Protein AF-A0A7W1Z7R6-F1 (afdb_monomer_lite)

Structure (mmCIF, N/CA/C/O backbone):
data_AF-A0A7W1Z7R6-F1
#
_entry.id   AF-A0A7W1Z7R6-F1
#
loop_
_atom_site.group_PDB
_atom_site.id
_atom_site.type_symbol
_atom_site.label_atom_id
_atom_site.label_alt_id
_atom_site.label_comp_id
_atom_site.label_asym_id
_atom_site.label_entity_id
_atom_site.label_seq_id
_atom_site.pdbx_PDB_ins_code
_atom_site.Cartn_x
_atom_site.Cartn_y
_atom_site.Cartn_z
_atom_site.occupancy
_atom_site.B_iso_or_equiv
_atom_site.auth_seq_id
_atom_site.auth_comp_id
_atom_site.auth_asym_id
_atom_site.auth_atom_id
_atom_site.pdbx_PDB_model_num
ATOM 1 N N . ILE A 1 1 ? -55.397 -0.461 46.401 1.00 91.50 1 ILE A N 1
ATOM 2 C CA . ILE A 1 1 ? -55.254 0.703 47.316 1.00 91.50 1 ILE A CA 1
ATOM 3 C C . ILE A 1 1 ? -55.531 1.972 46.518 1.00 91.50 1 ILE A C 1
ATOM 5 O O . ILE A 1 1 ? -54.924 2.143 45.465 1.00 91.50 1 ILE A O 1
ATOM 9 N N . GLY A 1 2 ? -56.486 2.807 46.950 1.00 91.62 2 GLY A N 1
ATOM 10 C CA . GLY A 1 2 ? -56.855 4.034 46.226 1.00 91.62 2 GLY A CA 1
ATOM 11 C C . GLY A 1 2 ? -55.681 5.008 46.075 1.00 91.62 2 GLY A C 1
ATOM 12 O O . GLY A 1 2 ? -54.758 4.991 46.887 1.00 91.62 2 GLY A O 1
ATOM 13 N N . SER A 1 3 ? -55.706 5.848 45.039 1.00 92.75 3 SER A N 1
ATOM 14 C CA . SER A 1 3 ? -54.663 6.854 44.796 1.00 92.75 3 SER A CA 1
ATOM 15 C C . SER A 1 3 ? -54.458 7.752 46.020 1.00 92.75 3 SER A C 1
ATOM 17 O O . SER A 1 3 ? -55.433 8.178 46.644 1.00 92.75 3 SER A O 1
ATOM 19 N N . SER A 1 4 ? -53.200 8.041 46.357 1.00 91.69 4 SER A N 1
ATOM 20 C CA . SER A 1 4 ? -52.815 8.868 47.516 1.00 91.69 4 SER A CA 1
ATOM 21 C C . SER A 1 4 ? -53.269 8.327 48.881 1.00 91.69 4 SER A C 1
ATOM 23 O O . SER A 1 4 ? -53.293 9.068 49.862 1.00 91.69 4 SER A O 1
ATOM 25 N N . ARG A 1 5 ? -53.654 7.048 48.968 1.00 96.88 5 ARG A N 1
ATOM 26 C CA . ARG A 1 5 ? -53.955 6.368 50.235 1.00 96.88 5 ARG A CA 1
ATOM 27 C C . ARG A 1 5 ? -52.838 5.397 50.581 1.00 96.88 5 ARG A C 1
ATOM 29 O O . ARG A 1 5 ? -52.305 4.738 49.691 1.00 96.88 5 ARG A O 1
ATOM 36 N N . THR A 1 6 ? -52.558 5.268 51.873 1.00 97.00 6 THR A N 1
ATOM 37 C CA . THR A 1 6 ? -51.635 4.270 52.417 1.00 97.00 6 THR A CA 1
ATOM 38 C C . THR A 1 6 ? -52.428 3.208 53.166 1.00 97.00 6 THR A C 1
ATOM 40 O O . THR A 1 6 ? -53.234 3.537 54.034 1.00 97.00 6 THR A O 1
ATOM 43 N N . LEU A 1 7 ? -52.214 1.941 52.819 1.00 96.00 7 LEU A N 1
ATOM 44 C CA . LEU A 1 7 ? -52.548 0.806 53.670 1.00 96.00 7 LEU A CA 1
ATOM 45 C C . LEU A 1 7 ? -51.297 0.475 54.485 1.00 96.00 7 LEU A C 1
ATOM 47 O O . LEU A 1 7 ? -50.393 -0.178 53.968 1.00 96.00 7 LEU A O 1
ATOM 51 N N . ASP A 1 8 ? -51.240 0.964 55.722 1.00 96.19 8 ASP A N 1
ATOM 52 C CA . ASP A 1 8 ? -50.177 0.629 56.671 1.00 96.19 8 ASP A CA 1
ATOM 53 C C . ASP A 1 8 ? -50.581 -0.609 57.470 1.00 96.19 8 ASP A C 1
ATOM 55 O O . ASP A 1 8 ? -51.603 -0.623 58.158 1.00 96.19 8 ASP A O 1
ATOM 59 N N . MET A 1 9 ? -49.792 -1.669 57.336 1.00 96.50 9 MET A N 1
ATOM 60 C CA . MET A 1 9 ? -50.011 -2.930 58.039 1.00 96.50 9 MET A CA 1
ATOM 61 C C . MET A 1 9 ? -49.280 -2.990 59.378 1.00 96.50 9 MET A C 1
ATOM 63 O O . MET A 1 9 ? -49.368 -4.007 60.069 1.00 96.50 9 MET A O 1
ATOM 67 N N . ALA A 1 10 ? -48.537 -1.939 59.742 1.00 95.25 10 ALA A N 1
ATOM 68 C CA . ALA A 1 10 ? -47.647 -1.927 60.892 1.00 95.25 10 ALA A CA 1
ATOM 69 C C . ALA A 1 10 ? -46.787 -3.207 60.918 1.00 95.25 10 ALA A C 1
ATOM 71 O O . ALA A 1 10 ? -46.186 -3.584 59.911 1.00 95.25 10 ALA A O 1
ATOM 72 N N . THR A 1 11 ? -46.728 -3.905 62.051 1.00 95.88 11 THR A N 1
ATOM 73 C CA . THR A 1 11 ? -45.939 -5.133 62.222 1.00 95.88 11 THR A CA 1
ATOM 74 C C . THR A 1 11 ? -46.657 -6.404 61.758 1.00 95.88 11 THR A C 1
ATOM 76 O O . THR A 1 11 ? -46.094 -7.490 61.897 1.00 95.88 11 THR A O 1
ATOM 79 N N . TYR A 1 12 ? -47.863 -6.320 61.187 1.00 96.31 12 TYR A N 1
ATOM 80 C CA . TYR A 1 12 ? -48.613 -7.487 60.717 1.00 96.31 12 TYR A CA 1
ATOM 81 C C . TYR A 1 12 ? -48.199 -7.896 59.297 1.00 96.31 12 TYR A C 1
ATOM 83 O O . TYR A 1 12 ? -47.962 -7.057 58.428 1.00 96.31 12 TYR A O 1
ATOM 91 N N . ALA A 1 13 ? -48.107 -9.205 59.055 1.00 95.06 13 ALA A N 1
ATOM 92 C CA . ALA A 1 13 ? -47.846 -9.740 57.722 1.00 95.06 13 ALA A CA 1
ATOM 93 C C . ALA A 1 13 ? -49.140 -9.793 56.899 1.00 95.06 13 ALA A C 1
ATOM 95 O O . ALA A 1 13 ? -50.186 -10.217 57.401 1.00 95.06 13 ALA A O 1
ATOM 96 N N . LEU A 1 14 ? -49.058 -9.443 55.614 1.00 94.81 14 LEU A N 1
ATOM 97 C CA . LEU A 1 14 ? -50.130 -9.731 54.663 1.00 94.81 14 LEU A CA 1
ATOM 98 C C . LEU A 1 14 ? -50.036 -11.194 54.242 1.00 94.81 14 LEU A C 1
ATOM 100 O O . LEU A 1 14 ? -49.044 -11.610 53.648 1.00 94.81 14 LEU A O 1
ATOM 104 N N . SER A 1 15 ? -51.074 -11.972 54.526 1.00 88.31 15 SER A N 1
ATOM 105 C CA . SER A 1 15 ? -51.137 -13.398 54.196 1.00 88.31 15 SER A CA 1
ATOM 106 C C . SER A 1 15 ? -52.400 -13.736 53.397 1.00 88.31 15 SER A C 1
ATOM 108 O O . SER A 1 15 ? -53.290 -12.902 53.227 1.00 88.31 15 SER A O 1
ATOM 110 N N . GLY A 1 16 ? -52.462 -14.961 52.870 1.00 86.88 16 GLY A N 1
ATOM 111 C CA . GLY A 1 16 ? -53.600 -15.471 52.102 1.00 86.88 16 GLY A CA 1
ATOM 112 C C . GLY A 1 16 ? -53.427 -15.417 50.581 1.00 86.88 16 GLY A C 1
ATOM 113 O O . GLY A 1 16 ? -52.406 -14.989 50.039 1.00 86.88 16 GLY A O 1
ATOM 114 N N . THR A 1 17 ? -54.455 -15.892 49.878 1.00 86.50 17 THR A N 1
ATOM 115 C CA . THR A 1 17 ? -54.473 -15.990 48.415 1.00 86.50 17 THR A CA 1
ATOM 116 C C . THR A 1 17 ? -54.978 -14.693 47.782 1.00 86.50 17 THR A C 1
ATOM 118 O O . THR A 1 17 ? -56.178 -14.476 47.645 1.00 86.50 17 THR A O 1
ATOM 121 N N . LEU A 1 18 ? -54.056 -13.826 47.355 1.00 89.12 18 LEU A N 1
ATOM 122 C CA . LEU A 1 18 ? -54.393 -12.633 46.570 1.00 89.12 18 LEU A CA 1
ATOM 123 C C . LEU A 1 18 ? -54.652 -13.023 45.105 1.00 89.12 18 LEU A C 1
ATOM 125 O O . LEU A 1 18 ? -53.708 -13.391 44.394 1.00 89.12 18 LEU A O 1
ATOM 129 N N . SER A 1 19 ? -55.918 -12.949 44.676 1.00 87.12 19 SER A N 1
ATOM 130 C CA . SER A 1 19 ? -56.362 -13.213 43.295 1.00 87.12 19 SER A CA 1
ATOM 131 C C . SER A 1 19 ? -56.152 -12.022 42.352 1.00 87.12 19 SER A C 1
ATOM 133 O O . SER A 1 19 ? -55.859 -12.218 41.177 1.00 87.12 19 SER A O 1
ATOM 135 N N . SER A 1 20 ? -56.249 -10.790 42.861 1.00 89.38 20 SER A N 1
ATOM 136 C CA . SER A 1 20 ? -55.985 -9.560 42.107 1.00 89.38 20 SER A CA 1
ATOM 137 C C . SER A 1 20 ? -55.415 -8.469 43.010 1.00 89.38 20 SER A C 1
ATOM 139 O O . SER A 1 20 ? -55.882 -8.300 44.136 1.00 89.38 20 SER A O 1
ATOM 141 N N . ILE A 1 21 ? -54.451 -7.698 42.504 1.00 91.75 21 ILE A N 1
ATOM 142 C CA . ILE A 1 21 ? -53.872 -6.527 43.178 1.00 91.75 21 ILE A CA 1
ATOM 143 C C . ILE A 1 21 ? -54.101 -5.322 42.263 1.00 91.75 21 ILE A C 1
ATOM 145 O O . ILE A 1 21 ? -53.734 -5.362 41.091 1.00 91.75 21 ILE A O 1
ATOM 149 N N . SER A 1 22 ? -54.739 -4.266 42.772 1.00 92.19 22 SER A N 1
ATOM 150 C CA . SER A 1 22 ? -55.108 -3.086 41.980 1.00 92.19 22 SER A CA 1
ATOM 151 C C . SER A 1 22 ? -54.970 -1.767 42.751 1.00 92.19 22 SER A C 1
ATOM 153 O O . SER A 1 22 ? -54.979 -1.724 43.989 1.00 92.19 22 SER A O 1
ATOM 155 N N . GLY A 1 23 ? -54.877 -0.667 42.000 1.00 91.81 23 GLY A N 1
ATOM 156 C CA . GLY A 1 23 ? -54.783 0.703 42.510 1.00 91.81 23 GLY A CA 1
ATOM 157 C C . GLY A 1 23 ? -53.352 1.243 42.611 1.00 91.81 23 GLY A C 1
ATOM 158 O O . GLY A 1 23 ? -52.388 0.501 42.469 1.00 91.81 23 GLY A O 1
ATOM 159 N N . THR A 1 24 ? -53.231 2.551 42.846 1.00 92.44 24 THR A N 1
ATOM 160 C CA . THR A 1 24 ? -51.974 3.322 42.749 1.00 92.44 24 THR A CA 1
ATOM 161 C C . THR A 1 24 ? -51.508 3.931 44.076 1.00 92.44 24 THR A C 1
ATOM 163 O O . THR A 1 24 ? -50.591 4.747 44.084 1.00 92.44 24 THR A O 1
ATOM 166 N N . GLY A 1 25 ? -52.146 3.578 45.198 1.00 95.19 25 GLY A N 1
ATOM 167 C CA . GLY A 1 25 ? -51.722 4.016 46.535 1.00 95.19 25 GLY A CA 1
ATOM 168 C C . GLY A 1 25 ? -50.429 3.352 47.030 1.00 95.19 25 GLY A C 1
ATOM 169 O O . GLY A 1 25 ? -49.651 2.819 46.240 1.00 95.19 25 GLY A O 1
ATOM 170 N N . THR A 1 26 ? -50.224 3.340 48.346 1.00 96.88 26 THR A N 1
ATOM 171 C CA . THR A 1 26 ? -49.046 2.752 49.006 1.00 96.88 26 THR A CA 1
ATOM 172 C C . THR A 1 26 ? -49.450 1.594 49.910 1.00 96.88 26 THR A C 1
ATOM 174 O O . THR A 1 26 ? -50.335 1.746 50.746 1.00 96.88 26 THR A O 1
ATOM 177 N N . LEU A 1 27 ? -48.799 0.443 49.766 1.00 96.75 27 LEU A N 1
ATOM 178 C CA . LEU A 1 27 ? -48.793 -0.633 50.753 1.00 96.75 27 LEU A CA 1
ATOM 179 C C . LEU A 1 27 ? -47.551 -0.462 51.626 1.00 96.75 27 LEU A C 1
ATOM 181 O O . LEU A 1 27 ? -46.443 -0.540 51.105 1.00 96.75 27 LEU A O 1
ATOM 185 N N . GLN A 1 28 ? -47.726 -0.247 52.923 1.00 97.06 28 GLN A N 1
ATOM 186 C CA . GLN A 1 28 ? -46.630 -0.025 53.862 1.00 97.06 28 GLN A CA 1
ATOM 187 C C . GLN A 1 28 ? -46.561 -1.173 54.879 1.00 97.06 28 GLN A C 1
ATOM 189 O O . GLN A 1 28 ? -47.592 -1.641 55.369 1.00 97.06 28 GLN A O 1
ATOM 194 N N . THR A 1 29 ? -45.353 -1.665 55.163 1.00 96.88 29 THR A N 1
ATOM 195 C CA . THR A 1 29 ? -45.119 -2.772 56.100 1.00 96.88 29 THR A CA 1
ATOM 196 C C . THR A 1 29 ? -43.898 -2.543 56.983 1.00 96.88 29 THR A C 1
ATOM 198 O O . THR A 1 29 ? -42.804 -2.232 56.507 1.00 96.88 29 THR A O 1
ATOM 201 N N . GLN A 1 30 ? -44.075 -2.810 58.277 1.00 96.62 30 GLN A N 1
ATOM 202 C CA . GLN A 1 30 ? -43.033 -2.850 59.307 1.00 96.62 30 GLN A CA 1
ATOM 203 C C . GLN A 1 30 ? -42.803 -4.284 59.831 1.00 96.62 30 GLN A C 1
ATOM 205 O O . GLN A 1 30 ? -42.037 -4.496 60.767 1.00 96.62 30 GLN A O 1
ATOM 210 N N . ASN A 1 31 ? -43.454 -5.296 59.242 1.00 96.94 31 ASN A N 1
ATOM 211 C CA . ASN A 1 31 ? -43.302 -6.693 59.646 1.00 96.94 31 ASN A CA 1
ATOM 212 C C . ASN A 1 31 ? -41.895 -7.222 59.311 1.00 96.94 31 ASN A C 1
ATOM 214 O O . ASN A 1 31 ? -41.432 -7.075 58.182 1.00 96.94 31 ASN A O 1
ATOM 218 N N . THR A 1 32 ? -41.233 -7.856 60.280 1.00 95.81 32 THR A N 1
ATOM 219 C CA . THR A 1 32 ? -39.839 -8.336 60.192 1.00 95.81 32 THR A CA 1
ATOM 220 C C . THR A 1 32 ? -39.714 -9.830 59.874 1.00 95.81 32 THR A C 1
ATOM 222 O O . THR A 1 32 ? -38.612 -10.376 59.899 1.00 95.81 32 THR A O 1
ATOM 225 N N . SER A 1 33 ? -40.822 -10.519 59.575 1.00 94.81 33 SER A N 1
ATOM 226 C CA . SER A 1 33 ? -40.773 -11.928 59.172 1.00 94.81 33 SER A CA 1
ATOM 227 C C . SER A 1 33 ? -40.082 -12.096 57.811 1.00 94.81 33 SER A C 1
ATOM 229 O O . SER A 1 33 ? -39.907 -11.139 57.056 1.00 94.81 33 SER A O 1
ATOM 231 N N . GLY A 1 34 ? -39.729 -13.333 57.451 1.00 92.62 34 GLY A N 1
ATOM 232 C CA . GLY A 1 34 ? -39.186 -13.637 56.120 1.00 92.62 34 GLY A CA 1
ATOM 233 C C . GLY A 1 34 ? -40.179 -13.407 54.969 1.00 92.62 34 GLY A C 1
ATOM 234 O O . GLY A 1 34 ? -39.763 -13.347 53.815 1.00 92.62 34 GLY A O 1
ATOM 235 N N . THR A 1 35 ? -41.479 -13.256 55.261 1.00 94.81 35 THR A N 1
ATOM 236 C CA . THR A 1 35 ? -42.536 -13.014 54.259 1.00 94.81 35 THR A CA 1
ATOM 237 C C . THR A 1 35 ? -43.528 -11.929 54.721 1.00 94.81 35 THR A C 1
ATOM 239 O O . THR A 1 35 ? -44.681 -12.228 55.021 1.00 94.81 35 THR A O 1
ATOM 242 N N . PRO A 1 36 ? -43.117 -10.643 54.779 1.00 95.69 36 PRO A N 1
ATOM 243 C CA . PRO A 1 36 ? -43.990 -9.545 55.228 1.00 95.69 36 PRO A CA 1
ATOM 244 C C . PRO A 1 36 ? -45.225 -9.335 54.339 1.00 95.69 36 PRO A C 1
ATOM 246 O O . PRO A 1 36 ? -46.264 -8.858 54.798 1.00 95.69 36 PRO A O 1
ATOM 249 N N . ILE A 1 37 ? -45.089 -9.682 53.057 1.00 96.12 37 ILE A N 1
ATOM 250 C CA . ILE A 1 37 ? -46.139 -9.698 52.035 1.00 96.12 37 ILE A CA 1
ATOM 251 C C . ILE A 1 37 ? -46.014 -10.983 51.199 1.00 96.12 37 ILE A C 1
ATOM 253 O O . ILE A 1 37 ? -44.929 -11.577 51.175 1.00 96.12 37 ILE A O 1
ATOM 257 N N . PRO A 1 38 ? -47.069 -11.407 50.474 1.00 95.38 38 PRO A N 1
ATOM 258 C CA . PRO A 1 38 ? -47.007 -12.594 49.631 1.00 95.38 38 PRO A CA 1
ATOM 259 C C . PRO A 1 38 ? -45.921 -12.488 48.554 1.00 95.38 38 PRO A C 1
ATOM 261 O O . PRO A 1 38 ? -45.827 -11.490 47.836 1.00 95.38 38 PRO A O 1
ATOM 264 N N . VAL A 1 39 ? -45.120 -13.545 48.445 1.00 94.75 39 VAL A N 1
ATOM 265 C CA . VAL A 1 39 ? -44.052 -13.688 47.448 1.00 94.75 39 VAL A CA 1
ATOM 266 C C . VAL A 1 39 ? -44.621 -13.931 46.045 1.00 94.75 39 VAL A C 1
ATOM 268 O O . VAL A 1 39 ? -45.784 -14.321 45.906 1.00 94.75 39 VAL A O 1
ATOM 271 N N . ALA A 1 40 ? -43.807 -13.743 45.003 1.00 94.00 40 ALA A N 1
ATOM 272 C CA . ALA A 1 40 ? -44.168 -14.054 43.612 1.00 94.00 40 ALA A CA 1
ATOM 273 C C . ALA A 1 40 ? -45.413 -13.300 43.090 1.00 94.00 40 ALA A C 1
ATOM 275 O O . ALA A 1 40 ? -46.162 -13.807 42.252 1.00 94.00 40 ALA A O 1
ATOM 276 N N . LYS A 1 41 ? -45.678 -12.096 43.609 1.00 94.94 41 LYS A N 1
ATOM 277 C CA . LYS A 1 41 ? -46.820 -11.262 43.201 1.00 94.94 41 LYS A CA 1
ATOM 278 C C . LYS A 1 41 ? -46.390 -10.053 42.382 1.00 94.94 41 LYS A C 1
ATOM 280 O O . LYS A 1 41 ? -45.256 -9.592 42.479 1.00 94.94 41 LYS A O 1
ATOM 285 N N . THR A 1 42 ? -47.336 -9.524 41.608 1.00 95.12 42 THR A N 1
ATOM 286 C CA . THR A 1 42 ? -47.212 -8.244 40.907 1.00 95.12 42 THR A CA 1
ATOM 287 C C . THR A 1 42 ? -47.897 -7.146 41.713 1.00 95.12 42 THR A C 1
ATOM 289 O O . THR A 1 42 ? -49.124 -7.064 41.776 1.00 95.12 42 THR A O 1
ATOM 292 N N . TRP A 1 43 ? -47.093 -6.289 42.325 1.00 95.50 43 TRP A N 1
ATOM 293 C CA . TRP A 1 43 ? -47.512 -5.129 43.092 1.00 95.50 43 TRP A CA 1
ATOM 294 C C . TRP A 1 43 ? -47.596 -3.905 42.181 1.00 95.50 43 TRP A C 1
ATOM 296 O O . TRP A 1 43 ? -46.584 -3.315 41.807 1.00 95.50 43 TRP A O 1
ATOM 306 N N . VAL A 1 44 ? -48.824 -3.533 41.815 1.00 93.44 44 VAL A N 1
ATOM 307 C CA . VAL A 1 44 ? -49.108 -2.384 40.930 1.00 93.44 44 VAL A CA 1
ATOM 308 C C . VAL A 1 44 ? -49.159 -1.031 41.656 1.00 93.44 44 VAL A C 1
ATOM 310 O O . VAL A 1 44 ? -49.260 0.015 41.021 1.00 93.44 44 VAL A O 1
ATOM 313 N N . SER A 1 45 ? -49.085 -1.060 42.985 1.00 91.94 45 SER A N 1
ATOM 314 C CA . SER A 1 45 ? -49.017 0.089 43.888 1.00 91.94 45 SER A CA 1
ATOM 315 C C . SER A 1 45 ? -47.574 0.339 44.347 1.00 91.94 45 SER A C 1
ATOM 317 O O . SER A 1 45 ? -46.685 -0.471 44.080 1.00 91.94 45 SER A O 1
ATOM 319 N N . ILE A 1 46 ? -47.327 1.427 45.082 1.00 96.31 46 ILE A N 1
ATOM 320 C CA . ILE A 1 46 ? -46.063 1.578 45.818 1.00 96.31 46 ILE A CA 1
ATOM 321 C C . ILE A 1 46 ? -46.029 0.507 46.915 1.00 96.31 46 ILE A C 1
ATOM 323 O O . ILE A 1 46 ? -47.031 0.315 47.606 1.00 96.31 46 ILE A O 1
ATOM 327 N N . VAL A 1 47 ? -44.904 -0.187 47.077 1.00 97.44 47 VAL A N 1
ATOM 328 C CA . VAL A 1 47 ? -44.640 -1.035 48.247 1.00 97.44 47 VAL A CA 1
ATOM 329 C C . VAL A 1 47 ? -43.520 -0.406 49.057 1.00 97.44 47 VAL A C 1
ATOM 331 O O . VAL A 1 47 ? -42.426 -0.188 48.541 1.00 97.44 47 VAL A O 1
ATOM 334 N N . GLU A 1 48 ? -43.796 -0.123 50.323 1.00 97.19 48 GLU A N 1
ATOM 335 C CA . GLU A 1 48 ? -42.866 0.498 51.254 1.00 97.19 48 GLU A CA 1
ATOM 336 C C . GLU A 1 48 ? -42.544 -0.441 52.424 1.00 97.19 48 GLU A C 1
ATOM 338 O O . GLU A 1 48 ? -43.399 -0.764 53.247 1.00 97.19 48 GLU A O 1
ATOM 343 N N . TYR A 1 49 ? -41.280 -0.849 52.508 1.00 96.75 49 TYR A N 1
ATOM 344 C CA . TYR A 1 49 ? -40.687 -1.521 53.660 1.00 96.75 49 TYR A CA 1
ATOM 345 C C . TYR A 1 49 ? -40.029 -0.460 54.545 1.00 96.75 49 TYR A C 1
ATOM 347 O O . TYR A 1 49 ? -38.934 0.009 54.217 1.00 96.75 49 TYR A O 1
ATOM 355 N N . ASN A 1 50 ? -40.684 -0.062 55.640 1.00 95.06 50 ASN A N 1
ATOM 356 C CA . ASN A 1 50 ? -40.293 1.090 56.468 1.00 95.06 50 ASN A CA 1
ATOM 357 C C . ASN A 1 50 ? -39.937 0.738 57.925 1.00 95.06 50 ASN A C 1
ATOM 359 O O . ASN A 1 50 ? -39.817 1.639 58.755 1.00 95.06 50 ASN A O 1
ATOM 363 N N . SER A 1 51 ? -39.748 -0.536 58.274 1.00 94.38 51 SER A N 1
ATOM 364 C CA . SER A 1 51 ? -39.325 -0.901 59.636 1.00 94.38 51 SER A CA 1
ATOM 365 C C . SER A 1 51 ? -37.944 -0.326 59.976 1.00 94.38 51 SER A C 1
ATOM 367 O O . SER A 1 51 ? -37.033 -0.347 59.139 1.00 94.38 51 SER A O 1
ATOM 369 N N . ALA A 1 52 ? -37.767 0.121 61.223 1.00 93.12 52 ALA A N 1
ATOM 370 C CA . ALA A 1 52 ? -36.456 0.438 61.797 1.00 93.12 52 ALA A CA 1
ATOM 371 C C . ALA A 1 52 ? -35.619 -0.824 62.089 1.00 93.12 52 ALA A C 1
ATOM 373 O O . ALA A 1 52 ? -34.393 -0.775 62.065 1.00 93.12 52 ALA A O 1
ATOM 374 N N . SER A 1 53 ? -36.271 -1.963 62.334 1.00 94.31 53 SER A N 1
ATOM 375 C CA . SER A 1 53 ? -35.631 -3.279 62.432 1.00 94.31 53 SER A CA 1
ATOM 376 C C . SER A 1 53 ? -35.430 -3.912 61.052 1.00 94.31 53 SER A C 1
ATOM 378 O O . SER A 1 53 ? -36.090 -3.524 60.083 1.00 94.31 53 SER A O 1
ATOM 380 N N . ALA A 1 54 ? -34.565 -4.927 60.981 1.00 94.44 54 ALA A N 1
ATOM 381 C CA . ALA A 1 54 ? -34.272 -5.648 59.748 1.00 94.44 54 ALA A CA 1
ATOM 382 C C . ALA A 1 54 ? -35.538 -6.233 59.085 1.00 94.44 54 ALA A C 1
ATOM 384 O O . ALA A 1 54 ? -36.360 -6.864 59.753 1.00 94.44 54 ALA A O 1
ATOM 385 N N . GLN A 1 55 ? -35.684 -6.042 57.770 1.00 95.50 55 GLN A N 1
ATOM 386 C CA . GLN A 1 55 ? -36.805 -6.564 56.974 1.00 95.50 55 GLN A CA 1
ATOM 387 C C . GLN A 1 55 ? -36.347 -7.325 55.736 1.00 95.50 55 GLN A C 1
ATOM 389 O O . GLN A 1 55 ? -35.363 -6.960 55.094 1.00 95.50 55 GLN A O 1
ATOM 394 N N . THR A 1 56 ? -37.120 -8.342 55.354 1.00 95.62 56 THR A N 1
ATOM 395 C CA . THR A 1 56 ? -36.915 -9.076 54.100 1.00 95.62 56 THR A CA 1
ATOM 396 C C . THR A 1 56 ? -37.773 -8.482 52.986 1.00 95.62 56 THR A C 1
ATOM 398 O O . THR A 1 56 ? -39.000 -8.451 53.090 1.00 95.62 56 THR A O 1
ATOM 401 N N . ILE A 1 57 ? -37.133 -8.052 51.900 1.00 97.19 57 ILE A N 1
ATOM 402 C CA . ILE A 1 57 ? -37.794 -7.713 50.639 1.00 97.19 57 ILE A CA 1
ATOM 403 C C . ILE A 1 57 ? -37.962 -9.016 49.861 1.00 97.19 57 ILE A C 1
ATOM 405 O O . ILE A 1 57 ? -36.979 -9.655 49.475 1.00 97.19 57 ILE A O 1
ATOM 409 N N . VAL A 1 58 ? -39.211 -9.431 49.661 1.00 96.81 58 VAL A N 1
ATOM 410 C CA . VAL A 1 58 ? -39.520 -10.689 48.975 1.00 96.81 58 VAL A CA 1
ATOM 411 C C . VAL A 1 58 ? -39.346 -10.553 47.462 1.00 96.81 58 VAL A C 1
ATOM 413 O O . VAL A 1 58 ? -39.375 -9.456 46.913 1.00 96.81 58 VAL A O 1
ATOM 416 N N . TYR A 1 59 ? -39.165 -11.675 46.772 1.00 97.31 59 TYR A N 1
ATOM 417 C CA . TYR A 1 59 ? -39.156 -11.688 45.312 1.00 97.31 59 TYR A CA 1
ATOM 418 C C . TYR A 1 59 ? -40.570 -11.472 44.744 1.00 97.31 59 TYR A C 1
ATOM 420 O O . TYR A 1 59 ? -41.579 -11.821 45.369 1.00 97.31 59 TYR A O 1
ATOM 428 N N . GLY A 1 60 ? -40.646 -10.898 43.544 1.00 96.38 60 GLY A N 1
ATOM 429 C CA . GLY A 1 60 ? -41.895 -10.467 42.917 1.00 96.38 60 GLY A CA 1
ATOM 430 C C . GLY A 1 60 ? -41.677 -9.316 41.938 1.00 96.38 60 GLY A C 1
ATOM 431 O O . GLY A 1 60 ? -40.547 -8.924 41.659 1.00 96.38 60 GLY A O 1
ATOM 432 N N . SER A 1 61 ? -42.764 -8.766 41.400 1.00 97.19 61 SER A N 1
ATOM 433 C CA . SER A 1 61 ? -42.731 -7.584 40.533 1.00 97.19 61 SER A CA 1
ATOM 434 C C . SER A 1 61 ? -43.308 -6.373 41.247 1.00 97.19 61 SER A C 1
ATOM 436 O O . SER A 1 61 ? -44.415 -6.439 41.770 1.00 97.19 61 SER A O 1
ATOM 438 N N . TYR A 1 62 ? -42.590 -5.259 41.222 1.00 97.69 62 TYR A N 1
ATOM 439 C CA . TYR A 1 62 ? -42.943 -4.013 41.885 1.00 97.69 62 TYR A CA 1
ATOM 440 C C . TYR A 1 62 ? -43.011 -2.887 40.859 1.00 97.69 62 TYR A C 1
ATOM 442 O O . TYR A 1 62 ? -42.066 -2.683 40.097 1.00 97.69 62 TYR A O 1
ATOM 450 N N . VAL A 1 63 ? -44.099 -2.114 40.862 1.00 95.38 63 VAL A N 1
ATOM 451 C CA . VAL A 1 63 ? -44.111 -0.840 40.136 1.00 95.38 63 VAL A CA 1
ATOM 452 C C . VAL A 1 63 ? -43.165 0.129 40.830 1.00 95.38 63 VAL A C 1
ATOM 454 O O . VAL A 1 63 ? -42.178 0.528 40.232 1.00 95.38 63 VAL A O 1
ATOM 457 N N . ASN A 1 64 ? -43.383 0.441 42.106 1.00 95.69 64 ASN A N 1
ATOM 458 C CA . ASN A 1 64 ? -42.446 1.250 42.886 1.00 95.69 64 ASN A CA 1
ATOM 459 C C . ASN A 1 64 ? -42.096 0.516 44.180 1.00 95.69 64 ASN A C 1
ATOM 461 O O . ASN A 1 64 ? -42.995 0.035 44.875 1.00 95.69 64 ASN A O 1
ATOM 465 N N . LEU A 1 65 ? -40.806 0.443 44.500 1.00 97.31 65 LEU A N 1
ATOM 466 C CA . LEU A 1 65 ? -40.294 -0.219 45.696 1.00 97.31 65 LEU A CA 1
ATOM 467 C C . LEU A 1 65 ? -39.508 0.783 46.544 1.00 97.31 65 LEU A C 1
ATOM 469 O O . LEU A 1 65 ? -38.489 1.313 46.105 1.00 97.31 65 LEU A O 1
ATOM 473 N N . ASN A 1 66 ? -39.957 0.995 47.775 1.00 96.50 66 ASN A N 1
ATOM 474 C CA . ASN A 1 66 ? -39.306 1.861 48.747 1.00 96.50 66 ASN A CA 1
ATOM 475 C C . ASN A 1 66 ? -38.811 1.010 49.919 1.00 96.50 66 ASN A C 1
ATOM 477 O O . ASN A 1 66 ? -39.591 0.315 50.564 1.00 96.50 66 ASN A O 1
ATOM 481 N N . ALA A 1 67 ? -37.516 1.066 50.204 1.00 94.19 67 ALA A N 1
ATOM 482 C CA . ALA A 1 67 ? -36.871 0.317 51.275 1.00 94.19 67 ALA A CA 1
ATOM 483 C C . ALA A 1 67 ? -36.233 1.287 52.282 1.00 94.19 67 ALA A C 1
ATOM 485 O O . ALA A 1 67 ? -35.015 1.396 52.365 1.00 94.19 67 ALA A O 1
ATOM 486 N N . THR A 1 68 ? -37.054 2.054 53.000 1.00 89.25 68 THR A N 1
ATOM 487 C CA . THR A 1 68 ? -36.648 3.176 53.872 1.00 89.25 68 THR A CA 1
ATOM 488 C C . THR A 1 68 ? -36.340 2.716 55.303 1.00 89.25 68 THR A C 1
ATOM 490 O O . THR A 1 68 ? -36.864 1.705 55.730 1.00 89.25 68 THR A O 1
ATOM 493 N N . ASN A 1 69 ? -35.553 3.464 56.086 1.00 89.44 69 ASN A N 1
ATOM 494 C CA . ASN A 1 69 ? -35.210 3.180 57.497 1.00 89.44 69 ASN A CA 1
ATOM 495 C C . ASN A 1 69 ? -34.141 2.083 57.721 1.00 89.44 69 ASN A C 1
ATOM 497 O O . ASN A 1 69 ? -32.988 2.314 57.362 1.00 89.44 69 ASN A O 1
ATOM 501 N N . GLY A 1 70 ? -34.474 0.968 58.383 1.00 92.69 70 GLY A N 1
ATOM 502 C CA . GLY A 1 70 ? -33.508 -0.016 58.904 1.00 92.69 70 GLY A CA 1
ATOM 503 C C . GLY A 1 70 ? -32.894 -0.966 57.870 1.00 92.69 70 GLY A C 1
ATOM 504 O O . GLY A 1 70 ? -33.063 -0.799 56.664 1.00 92.69 70 GLY A O 1
ATOM 505 N N . ASP A 1 71 ? -32.208 -2.003 58.354 1.00 96.12 71 ASP A N 1
ATOM 506 C CA . ASP A 1 71 ? -31.517 -2.993 57.514 1.00 96.12 71 ASP A CA 1
ATOM 507 C C . ASP A 1 71 ? -32.473 -3.793 56.619 1.00 96.12 71 ASP A C 1
ATOM 509 O O . ASP A 1 71 ? -33.633 -4.051 56.962 1.00 96.12 71 ASP A O 1
ATOM 513 N N . ARG A 1 72 ? -31.999 -4.220 55.451 1.00 96.00 72 ARG A N 1
ATOM 514 C CA . ARG A 1 72 ? -32.807 -4.928 54.454 1.00 96.00 72 ARG A CA 1
ATOM 515 C C . ARG A 1 72 ? -32.103 -6.189 53.974 1.00 96.00 72 ARG A C 1
ATOM 517 O O . ARG A 1 72 ? -30.905 -6.198 53.724 1.00 96.00 72 ARG A O 1
ATOM 524 N N . THR A 1 73 ? -32.861 -7.262 53.801 1.00 96.19 73 THR A N 1
ATOM 525 C CA . THR A 1 73 ? -32.402 -8.485 53.132 1.00 96.19 73 THR A CA 1
ATOM 526 C C . THR A 1 73 ? -33.174 -8.634 51.832 1.00 96.19 73 THR A C 1
ATOM 528 O O . THR A 1 73 ? -34.398 -8.752 51.858 1.00 96.19 73 THR A O 1
ATOM 531 N N . LEU A 1 74 ? -32.482 -8.599 50.693 1.00 96.38 74 LEU A N 1
ATOM 532 C CA . LEU A 1 74 ? -33.092 -8.922 49.402 1.00 96.38 74 LEU A CA 1
ATOM 533 C C . LEU A 1 74 ? -33.194 -10.443 49.276 1.00 96.38 74 LEU A C 1
ATOM 535 O O . LEU A 1 74 ? -32.231 -11.155 49.560 1.00 96.38 74 LEU A O 1
ATOM 539 N N . SER A 1 75 ? -34.356 -10.943 48.855 1.00 93.44 75 SER A N 1
ATOM 540 C CA . SER A 1 75 ? -34.557 -12.379 48.666 1.00 93.44 75 SER A CA 1
ATOM 541 C C . SER A 1 75 ? -33.520 -12.981 47.710 1.00 93.44 75 SER A C 1
ATOM 543 O O . SER A 1 75 ? -33.265 -12.446 46.633 1.00 93.44 75 SER A O 1
ATOM 545 N N . ALA A 1 76 ? -32.952 -14.122 48.106 1.00 93.38 76 ALA A N 1
ATOM 546 C CA . ALA A 1 76 ? -32.060 -14.937 47.281 1.00 93.38 76 ALA A CA 1
ATOM 547 C C . ALA A 1 76 ? -32.793 -16.071 46.537 1.00 93.38 76 ALA A C 1
ATOM 549 O O . ALA A 1 76 ? -32.157 -16.866 45.853 1.00 93.38 76 ALA A O 1
ATOM 550 N N . SER A 1 77 ? -34.116 -16.193 46.702 1.00 91.06 77 SER A N 1
ATOM 551 C CA . SER A 1 77 ? -34.891 -17.315 46.153 1.00 91.06 77 SER A CA 1
ATOM 552 C C . SER A 1 77 ? -35.286 -17.126 44.688 1.00 91.06 77 SER A C 1
ATOM 554 O O . SER A 1 77 ? -35.433 -18.116 43.980 1.00 91.06 77 SER A O 1
ATOM 556 N N . ASP A 1 78 ? -35.484 -15.880 44.250 1.00 94.88 78 ASP A N 1
ATOM 557 C CA . ASP A 1 78 ? -35.852 -15.513 42.877 1.00 94.88 78 ASP A CA 1
ATOM 558 C C . ASP A 1 78 ? -35.598 -14.000 42.658 1.00 94.88 78 ASP A C 1
ATOM 560 O O . ASP A 1 78 ? -34.926 -13.346 43.460 1.00 94.88 78 ASP A O 1
ATOM 564 N N . THR A 1 79 ? -36.126 -13.430 41.575 1.00 97.12 79 THR A N 1
ATOM 565 C CA . THR A 1 79 ? -35.856 -12.066 41.118 1.00 97.12 79 THR A CA 1
ATOM 566 C C . THR A 1 79 ? -36.828 -11.033 41.698 1.00 97.12 79 THR A C 1
ATOM 568 O O . THR A 1 79 ? -38.048 -11.211 41.721 1.00 97.12 79 THR A O 1
ATOM 571 N N . VAL A 1 80 ? -36.280 -9.892 42.116 1.00 98.19 80 VAL A N 1
ATOM 572 C CA . VAL A 1 80 ? -37.021 -8.661 42.415 1.00 98.19 80 VAL A CA 1
ATOM 573 C C . VAL A 1 80 ? -37.076 -7.819 41.140 1.00 98.19 80 VAL A C 1
ATOM 575 O O . VAL A 1 80 ? -36.086 -7.203 40.745 1.00 98.19 80 VAL A O 1
ATOM 578 N N . HIS A 1 81 ? -38.227 -7.800 40.472 1.00 98.12 81 HIS A N 1
ATOM 579 C CA . HIS A 1 81 ? -38.445 -6.979 39.282 1.00 98.12 81 HIS A CA 1
ATOM 580 C C . HIS A 1 81 ? -38.986 -5.601 39.669 1.00 98.12 81 HIS A C 1
ATOM 582 O O . HIS A 1 81 ? -39.933 -5.515 40.449 1.00 98.12 81 HIS A O 1
ATOM 588 N N . ILE A 1 82 ? -38.430 -4.531 39.103 1.00 98.25 82 ILE A N 1
ATOM 589 C CA . ILE A 1 82 ? -38.822 -3.147 39.396 1.00 98.25 82 ILE A CA 1
ATOM 590 C C . ILE A 1 82 ? -39.108 -2.418 38.084 1.00 98.25 82 ILE A C 1
ATOM 592 O O . ILE A 1 82 ? -38.185 -2.164 37.306 1.00 98.25 82 ILE A O 1
ATOM 596 N N . SER A 1 83 ? -40.368 -2.045 37.839 1.00 97.06 83 SER A N 1
ATOM 597 C CA . SER A 1 83 ? -40.794 -1.418 36.575 1.00 97.06 83 SER A CA 1
ATOM 598 C C . SER A 1 83 ? -40.931 0.110 36.632 1.00 97.06 83 SER A C 1
ATOM 600 O O . SER A 1 83 ? -41.030 0.753 35.589 1.00 97.06 83 SER A O 1
ATOM 602 N N . GLY A 1 84 ? -40.920 0.695 37.829 1.00 95.25 84 GLY A N 1
ATOM 603 C CA . GLY A 1 84 ? -40.923 2.136 38.109 1.00 95.25 84 GLY A CA 1
ATOM 604 C C . GLY A 1 84 ? -39.692 2.538 38.924 1.00 95.25 84 GLY A C 1
ATOM 605 O O . GLY A 1 84 ? -38.572 2.305 38.468 1.00 95.25 84 GLY A O 1
ATOM 606 N N . SER A 1 85 ? -39.865 3.160 40.092 1.00 94.44 85 SER A N 1
ATOM 607 C CA . SER A 1 85 ? -38.754 3.645 40.926 1.00 94.44 85 SER A CA 1
ATOM 608 C C . SER A 1 85 ? -38.328 2.656 42.013 1.00 94.44 85 SER A C 1
ATOM 610 O O . SER A 1 85 ? -39.164 2.004 42.638 1.00 94.44 85 SER A O 1
ATOM 612 N N . TYR A 1 86 ? -37.025 2.624 42.301 1.00 96.38 86 TYR A N 1
ATOM 613 C CA . TYR A 1 86 ? -36.468 2.006 43.504 1.00 96.38 86 TYR A CA 1
ATOM 614 C C . TYR A 1 86 ? -35.873 3.087 44.408 1.00 96.38 86 TYR A C 1
ATOM 616 O O . TYR A 1 86 ? -35.009 3.847 43.969 1.00 96.38 86 TYR A O 1
ATOM 624 N N . THR A 1 87 ? -36.320 3.162 45.659 1.00 95.06 87 THR A N 1
ATOM 625 C CA . THR A 1 87 ? -35.771 4.076 46.668 1.00 95.06 87 THR A CA 1
ATOM 626 C C . THR A 1 87 ? -35.104 3.279 47.778 1.00 95.06 87 THR A C 1
ATOM 628 O O . THR A 1 87 ? -35.755 2.511 48.484 1.00 95.06 87 THR A O 1
ATOM 631 N N . THR A 1 88 ? -33.801 3.488 47.945 1.00 92.69 88 THR A N 1
ATOM 632 C CA . THR A 1 88 ? -32.966 2.821 48.948 1.00 92.69 88 THR A CA 1
ATOM 633 C C . THR A 1 88 ? -32.858 3.670 50.215 1.00 92.69 88 THR A C 1
ATOM 635 O O . THR A 1 88 ? -32.542 4.857 50.139 1.00 92.69 88 THR A O 1
ATOM 638 N N . GLY A 1 89 ? -33.103 3.075 51.381 1.00 88.38 89 GLY A N 1
ATOM 639 C CA . GLY A 1 89 ? -32.850 3.666 52.700 1.00 88.38 89 GLY A CA 1
ATOM 640 C C . GLY A 1 89 ? -31.399 3.523 53.170 1.00 88.38 89 GLY A C 1
ATOM 641 O O . GLY A 1 89 ? -30.584 2.898 52.497 1.00 88.38 89 GLY A O 1
ATOM 642 N N . ALA A 1 90 ? -31.094 4.101 54.337 1.00 86.56 90 ALA A N 1
ATOM 643 C CA . ALA A 1 90 ? -29.742 4.177 54.902 1.00 86.56 90 ALA A CA 1
ATOM 644 C C . ALA A 1 90 ? -29.267 2.907 55.639 1.00 86.56 90 ALA A C 1
ATOM 646 O O . ALA A 1 90 ? -28.083 2.811 55.955 1.00 86.56 90 ALA A O 1
ATOM 647 N N . GLY A 1 91 ? -30.163 1.959 55.939 1.00 90.00 91 GLY A N 1
ATOM 648 C CA . GLY A 1 91 ? -29.803 0.689 56.576 1.00 90.00 91 GLY A CA 1
ATOM 649 C C . GLY A 1 91 ? -28.880 -0.187 55.724 1.00 90.00 91 GLY A C 1
ATOM 650 O O . GLY A 1 91 ? -28.760 -0.008 54.509 1.00 90.00 91 GLY A O 1
ATOM 651 N N . ALA A 1 92 ? -28.228 -1.159 56.360 1.00 93.75 92 ALA A N 1
ATOM 652 C CA . ALA A 1 92 ? -27.362 -2.110 55.674 1.00 93.75 92 ALA A CA 1
ATOM 653 C C . ALA A 1 92 ? -28.183 -3.097 54.826 1.00 93.75 92 ALA A C 1
ATOM 655 O O . ALA A 1 92 ? -29.269 -3.521 55.222 1.00 93.75 92 ALA A O 1
ATOM 656 N N . TYR A 1 93 ? -27.646 -3.501 53.670 1.00 96.00 93 TYR A N 1
ATOM 657 C CA . TYR A 1 93 ? -28.295 -4.464 52.777 1.00 96.00 93 TYR A CA 1
ATOM 658 C C . TYR A 1 93 ? -27.539 -5.790 52.727 1.00 96.00 93 TYR A C 1
ATOM 660 O O . TYR A 1 93 ? -26.362 -5.836 52.369 1.00 96.00 93 TYR A O 1
ATOM 668 N N . THR A 1 94 ? -28.244 -6.884 53.009 1.00 96.62 94 THR A N 1
ATOM 669 C CA . THR A 1 94 ? -27.783 -8.247 52.726 1.00 96.62 94 THR A CA 1
ATOM 670 C C . THR A 1 94 ? -28.313 -8.658 51.358 1.00 96.62 94 THR A C 1
ATOM 672 O O . THR A 1 94 ? -29.523 -8.780 51.163 1.00 96.62 94 THR A O 1
ATOM 675 N N . VAL A 1 95 ? -27.404 -8.830 50.395 1.00 96.81 95 VAL A N 1
ATOM 676 C CA . VAL A 1 95 ? -27.750 -9.042 48.977 1.00 96.81 95 VAL A CA 1
ATOM 677 C C . VAL A 1 95 ? -27.246 -10.364 48.407 1.00 96.81 95 VAL A C 1
ATOM 679 O O . VAL A 1 95 ? -27.559 -10.675 47.264 1.00 96.81 95 VAL A O 1
ATOM 682 N N . ALA A 1 96 ? -26.464 -11.144 49.158 1.00 95.19 96 ALA A N 1
ATOM 683 C CA . ALA A 1 96 ? -25.849 -12.379 48.669 1.00 95.19 96 ALA A CA 1
ATOM 684 C C . ALA A 1 96 ? -26.887 -13.320 48.026 1.00 95.19 96 ALA A C 1
ATOM 686 O O . ALA A 1 96 ? -27.909 -13.629 48.632 1.00 95.19 96 ALA A O 1
ATOM 687 N N . GLY A 1 97 ? -26.637 -13.745 46.784 1.00 94.62 97 GLY A N 1
ATOM 688 C CA . GLY A 1 97 ? -27.541 -14.607 46.011 1.00 94.62 97 GLY A CA 1
ATOM 689 C C . GLY A 1 97 ? -28.743 -13.903 45.362 1.00 94.62 97 GLY A C 1
ATOM 690 O O . GLY A 1 97 ? -29.384 -14.495 44.499 1.00 94.62 97 GLY A O 1
ATOM 691 N N . SER A 1 98 ? -29.050 -12.653 45.723 1.00 97.88 98 SER A N 1
ATOM 692 C CA . SER A 1 98 ? -30.226 -11.939 45.201 1.00 97.88 98 SER A CA 1
ATOM 693 C C . SER A 1 98 ? -30.090 -11.519 43.735 1.00 97.88 98 SER A C 1
ATOM 695 O O . SER A 1 98 ? -28.989 -11.273 43.232 1.00 97.88 98 SER A O 1
ATOM 697 N N . SER A 1 99 ? -31.232 -11.389 43.056 1.00 97.94 99 SER A N 1
ATOM 698 C CA . SER A 1 99 ? -31.310 -10.867 41.689 1.00 97.94 99 SER A CA 1
ATOM 699 C C . SER A 1 99 ? -32.298 -9.713 41.596 1.00 97.94 99 SER A C 1
ATOM 701 O O . SER A 1 99 ? -33.438 -9.837 42.036 1.00 97.94 99 SER A O 1
ATOM 703 N N . VAL A 1 100 ? -31.872 -8.598 40.999 1.00 98.44 100 VAL A N 1
ATOM 704 C CA . VAL A 1 100 ? -32.718 -7.418 40.772 1.00 98.44 100 VAL A CA 1
ATOM 705 C C . VAL A 1 100 ? -32.775 -7.102 39.279 1.00 98.44 100 VAL A C 1
ATOM 707 O O . VAL A 1 100 ? -31.738 -6.960 38.631 1.00 98.44 100 VAL A O 1
ATOM 710 N N . ASP A 1 101 ? -33.985 -6.975 38.732 1.00 98.25 101 ASP A N 1
ATOM 711 C CA . ASP A 1 101 ? -34.238 -6.646 37.324 1.00 98.25 101 ASP A CA 1
ATOM 712 C C . ASP A 1 101 ? -35.017 -5.335 37.210 1.00 98.25 101 ASP A C 1
ATOM 714 O O . ASP A 1 101 ? -36.208 -5.270 37.518 1.00 98.25 101 ASP A O 1
ATOM 718 N N . PHE A 1 102 ? -34.352 -4.286 36.733 1.00 98.50 102 PHE A N 1
ATOM 719 C CA . PHE A 1 102 ? -35.010 -3.037 36.367 1.00 98.50 102 PHE A CA 1
ATOM 720 C C . PHE A 1 102 ? -35.681 -3.225 35.003 1.00 98.50 102 PHE A C 1
ATOM 722 O O . PHE A 1 102 ? -35.051 -3.061 33.956 1.00 98.50 102 PHE A O 1
ATOM 729 N N . ASN A 1 103 ? -36.964 -3.595 35.010 1.00 97.19 103 ASN A N 1
ATOM 730 C CA . ASN A 1 103 ? -37.698 -4.101 33.846 1.00 97.19 103 ASN A CA 1
ATOM 731 C C . ASN A 1 103 ? -38.733 -3.119 33.262 1.00 97.19 103 ASN A C 1
ATOM 733 O O . ASN A 1 103 ? -39.563 -3.512 32.444 1.00 97.19 103 ASN A O 1
ATOM 737 N N . GLY A 1 104 ? -38.690 -1.848 33.657 1.00 96.12 104 GLY A N 1
ATOM 738 C CA . GLY A 1 104 ? -39.549 -0.790 33.121 1.00 96.12 104 GLY A CA 1
ATOM 739 C C . GLY A 1 104 ? -39.126 -0.281 31.741 1.00 96.12 104 GLY A C 1
ATOM 740 O O . GLY A 1 104 ? -38.272 -0.868 31.066 1.00 96.12 104 GLY A O 1
ATOM 741 N N . SER A 1 105 ? -39.690 0.862 31.342 1.00 95.38 105 SER A N 1
ATOM 742 C CA . SER A 1 105 ? -39.214 1.646 30.198 1.00 95.38 105 SER A CA 1
ATOM 743 C C . SER A 1 105 ? -37.889 2.342 30.562 1.00 95.38 105 SER A C 1
ATOM 745 O O . SER A 1 105 ? -36.926 1.673 30.950 1.00 95.38 105 SER A O 1
ATOM 747 N N . THR A 1 106 ? -37.796 3.665 30.445 1.00 96.44 106 THR A N 1
ATOM 748 C CA . THR A 1 106 ? -36.630 4.416 30.917 1.00 96.44 106 THR A CA 1
ATOM 749 C C . THR A 1 106 ? -36.654 4.489 32.439 1.00 96.44 106 THR A C 1
ATOM 751 O O . THR A 1 106 ? -37.673 4.863 33.017 1.00 96.44 106 THR A O 1
ATOM 754 N N . GLN A 1 107 ? -35.557 4.113 33.097 1.00 97.25 107 GLN A N 1
ATOM 755 C CA . GLN A 1 107 ? -35.490 4.078 34.560 1.00 97.25 107 GLN A CA 1
ATOM 756 C C . GLN A 1 107 ? -34.152 4.572 35.091 1.00 97.25 107 GLN A C 1
ATOM 758 O O . GLN A 1 107 ? -33.107 4.396 34.466 1.00 97.25 107 GLN A O 1
ATOM 763 N N . ASN A 1 108 ? -34.203 5.106 36.305 1.00 97.25 108 ASN A N 1
ATOM 764 C CA . ASN A 1 108 ? -33.024 5.414 37.091 1.00 97.25 108 ASN A CA 1
ATOM 765 C C . ASN A 1 108 ? -32.696 4.239 38.016 1.00 97.25 108 ASN A C 1
ATOM 767 O O . ASN A 1 108 ? -33.596 3.675 38.642 1.00 97.25 108 ASN A O 1
ATOM 771 N N . ILE A 1 109 ? -31.414 3.896 38.117 1.00 98.12 109 ILE A N 1
ATOM 772 C CA . ILE A 1 109 ? -30.899 2.919 39.079 1.00 98.12 109 ILE A CA 1
ATOM 773 C C . ILE A 1 109 ? -30.153 3.698 40.171 1.00 98.12 109 ILE A C 1
ATOM 775 O O . ILE A 1 109 ? -29.153 4.354 39.857 1.00 98.12 109 ILE A O 1
ATOM 779 N N . PRO A 1 110 ? -30.624 3.672 41.432 1.00 96.75 110 PRO A N 1
ATOM 780 C CA . PRO A 1 110 ? -29.963 4.371 42.529 1.00 96.75 110 PRO A CA 1
ATOM 781 C C . PRO A 1 110 ? -28.594 3.759 42.848 1.00 96.75 110 PRO A C 1
ATOM 783 O O . PRO A 1 110 ? -28.340 2.596 42.536 1.00 96.75 110 PRO A O 1
ATOM 786 N N . ALA A 1 111 ? -27.731 4.538 43.511 1.00 96.44 111 ALA A N 1
ATOM 787 C CA . ALA A 1 111 ? -26.466 4.039 44.049 1.00 96.44 111 ALA A CA 1
ATOM 788 C C . ALA A 1 111 ? -26.730 2.843 44.971 1.00 96.44 111 ALA A C 1
ATOM 790 O O . ALA A 1 111 ? -27.464 2.977 45.952 1.00 96.44 111 ALA A O 1
ATOM 791 N N . PHE A 1 112 ? -26.176 1.674 44.650 1.00 96.94 112 PHE A N 1
ATOM 792 C CA . PHE A 1 112 ? -26.507 0.451 45.374 1.00 96.94 112 PHE A CA 1
ATOM 793 C C . PHE A 1 112 ? -25.503 -0.680 45.124 1.00 96.94 112 PHE A C 1
ATOM 795 O O . PHE A 1 112 ? -24.850 -0.735 44.077 1.00 96.94 112 PHE A O 1
ATOM 802 N N . THR A 1 113 ? -25.427 -1.609 46.080 1.00 97.44 113 THR A N 1
ATOM 803 C CA . THR A 1 113 ? -24.684 -2.868 45.952 1.00 97.44 113 THR A CA 1
ATOM 804 C C . THR A 1 113 ? -25.642 -3.995 45.599 1.00 97.44 113 THR A C 1
ATOM 806 O O . THR A 1 113 ? -26.440 -4.419 46.427 1.00 97.44 113 THR A O 1
ATOM 809 N N . PHE A 1 114 ? -25.544 -4.512 44.382 1.00 98.06 114 PHE A N 1
ATOM 810 C CA . PHE A 1 114 ? -26.296 -5.666 43.906 1.00 98.06 114 PHE A CA 1
ATOM 811 C C . PHE A 1 114 ? -25.446 -6.935 43.974 1.00 98.06 114 PHE A C 1
ATOM 813 O O . PHE A 1 114 ? -24.224 -6.901 43.807 1.00 98.06 114 PHE A O 1
ATOM 820 N N . TYR A 1 115 ? -26.099 -8.083 44.155 1.00 98.38 115 TYR A N 1
ATOM 821 C CA . TYR A 1 115 ? -25.469 -9.354 43.813 1.00 98.38 115 TYR A CA 1
ATOM 822 C C . TYR A 1 115 ? -25.615 -9.602 42.310 1.00 98.38 115 TYR A C 1
ATOM 824 O O . TYR A 1 115 ? -24.642 -9.391 41.591 1.00 98.38 115 TYR A O 1
ATOM 832 N N . ASN A 1 116 ? -26.821 -9.893 41.808 1.00 98.44 116 ASN A N 1
ATOM 833 C CA . ASN A 1 116 ? -27.099 -9.871 40.368 1.00 98.44 116 ASN A CA 1
ATOM 834 C C . ASN A 1 116 ? -27.924 -8.633 39.979 1.00 98.44 116 ASN A C 1
ATOM 836 O O . ASN A 1 116 ? -28.951 -8.347 40.598 1.00 98.44 116 ASN A O 1
ATOM 840 N N . LEU A 1 117 ? -27.501 -7.930 38.926 1.00 98.62 117 LEU A N 1
ATOM 841 C CA . LEU A 1 117 ? -28.197 -6.776 38.352 1.00 98.62 117 LEU A CA 1
ATOM 842 C C . LEU A 1 117 ? -28.578 -7.053 36.896 1.00 98.62 117 LEU A C 1
ATOM 844 O O . LEU A 1 117 ? -27.728 -7.403 36.076 1.00 98.62 117 LEU A O 1
ATOM 848 N N . LYS A 1 118 ? -29.841 -6.817 36.547 1.00 98.31 118 LYS A N 1
ATOM 849 C CA . LYS A 1 118 ? -30.333 -6.858 35.170 1.00 98.31 118 LYS A CA 1
ATOM 850 C C . LYS A 1 118 ? -30.951 -5.516 34.769 1.00 98.31 118 LYS A C 1
ATOM 852 O O . LYS A 1 118 ? -31.883 -5.027 35.400 1.00 98.31 118 LYS A O 1
ATOM 857 N N . ALA A 1 119 ? -30.432 -4.936 33.691 1.00 98.19 119 ALA A N 1
ATOM 858 C CA . ALA A 1 119 ? -31.036 -3.827 32.961 1.00 98.19 119 ALA A CA 1
ATOM 859 C C . ALA A 1 119 ? -31.947 -4.406 31.864 1.00 98.19 119 ALA A C 1
ATOM 861 O O . ALA A 1 119 ? -31.503 -4.680 30.744 1.00 98.19 119 ALA A O 1
ATOM 862 N N . GLY A 1 120 ? -33.203 -4.674 32.227 1.00 96.69 120 GLY A N 1
ATOM 863 C CA . GLY A 1 120 ? -34.201 -5.317 31.375 1.00 96.69 120 GLY A CA 1
ATOM 864 C C . GLY A 1 120 ? -35.241 -4.359 30.791 1.00 96.69 120 GLY A C 1
ATOM 865 O O . GLY A 1 120 ? -35.016 -3.159 30.631 1.00 96.69 120 GLY A O 1
ATOM 866 N N . GLY A 1 121 ? -36.418 -4.906 30.483 1.00 94.94 121 GLY A N 1
ATOM 867 C CA . GLY A 1 121 ? -37.572 -4.132 30.027 1.00 94.94 121 GLY A CA 1
ATOM 868 C C . GLY A 1 121 ? -37.425 -3.535 28.627 1.00 94.94 121 GLY A C 1
ATOM 869 O O . GLY A 1 121 ? -36.758 -4.098 27.758 1.00 94.94 121 GLY A O 1
ATOM 870 N N . SER A 1 122 ? -38.087 -2.397 28.405 1.00 94.38 122 SER A N 1
ATOM 871 C CA . SER A 1 122 ? -38.253 -1.771 27.083 1.00 94.38 122 SER A CA 1
ATOM 872 C C . SER A 1 122 ? -37.558 -0.418 26.920 1.00 94.38 122 SER A C 1
ATOM 874 O O . SER A 1 122 ? -37.629 0.163 25.838 1.00 94.38 122 SER A O 1
ATOM 876 N N . GLY A 1 123 ? -36.880 0.100 27.945 1.00 95.38 123 GLY A N 1
ATOM 877 C CA . GLY A 1 123 ? -36.144 1.364 27.862 1.00 95.38 123 GLY A CA 1
ATOM 878 C C . GLY A 1 123 ? -34.771 1.300 28.517 1.00 95.38 123 GLY A C 1
ATOM 879 O O . GLY A 1 123 ? -34.382 0.284 29.092 1.00 95.38 123 GLY A O 1
ATOM 880 N N . ASN A 1 124 ? -34.018 2.387 28.374 1.00 97.06 124 ASN A N 1
ATOM 881 C CA . ASN A 1 124 ? -32.645 2.479 28.861 1.00 97.06 124 ASN A CA 1
ATOM 882 C C . ASN A 1 124 ? -32.608 2.755 30.365 1.00 97.06 124 ASN A C 1
ATOM 884 O O . ASN A 1 124 ? -33.512 3.379 30.923 1.00 97.06 124 ASN A O 1
ATOM 888 N N . LYS A 1 125 ? -31.552 2.284 31.022 1.00 98.25 125 LYS A N 1
ATOM 889 C CA . LYS A 1 125 ? -31.330 2.468 32.453 1.00 98.25 125 LYS A CA 1
ATOM 890 C C . LYS A 1 125 ? -30.179 3.432 32.662 1.00 98.25 125 LYS A C 1
ATOM 892 O O . LYS A 1 125 ? -29.138 3.270 32.031 1.00 98.25 125 LYS A O 1
ATOM 897 N N . THR A 1 126 ? -30.351 4.391 33.559 1.00 98.50 126 THR A N 1
ATOM 898 C CA . THR A 1 126 ? -29.317 5.373 33.894 1.00 98.50 126 THR A CA 1
ATOM 899 C C . THR A 1 126 ? -28.978 5.265 35.370 1.00 98.50 126 THR A C 1
ATOM 901 O O . THR A 1 126 ? -29.861 5.353 36.221 1.00 98.50 126 THR A O 1
ATOM 904 N N . ALA A 1 127 ? -27.704 5.068 35.694 1.00 98.56 127 ALA A N 1
ATOM 905 C CA . ALA A 1 127 ? -27.246 5.102 37.074 1.00 98.56 127 ALA A CA 1
ATOM 906 C C . ALA A 1 127 ? -27.297 6.543 37.603 1.00 98.56 127 ALA A C 1
ATOM 908 O O . ALA A 1 127 ? -26.816 7.470 36.951 1.00 98.56 127 ALA A O 1
ATOM 909 N N . THR A 1 128 ? -27.848 6.736 38.800 1.00 97.81 128 THR A N 1
ATOM 910 C CA . THR A 1 128 ? -27.828 8.033 39.504 1.00 97.81 128 THR A CA 1
ATOM 911 C C . THR A 1 128 ? -26.766 8.077 40.605 1.00 97.81 128 THR A C 1
ATOM 913 O O . THR A 1 128 ? -26.757 8.985 41.432 1.00 97.81 128 THR A O 1
ATOM 916 N N . GLY A 1 129 ? -25.885 7.077 40.639 1.00 97.88 129 GLY A N 1
ATOM 917 C CA . GLY A 1 129 ? -24.746 6.969 41.539 1.00 97.88 129 GLY A CA 1
ATOM 918 C C . GLY A 1 129 ? -23.896 5.739 41.217 1.00 97.88 129 GLY A C 1
ATOM 919 O O . GLY A 1 129 ? -24.202 4.995 40.287 1.00 97.88 129 GLY A O 1
ATOM 920 N N . ALA A 1 130 ? -22.815 5.529 41.973 1.00 98.12 130 ALA A N 1
ATOM 921 C CA . ALA A 1 130 ? -21.943 4.370 41.782 1.00 98.12 130 ALA A CA 1
ATOM 922 C C . ALA A 1 130 ? -22.691 3.059 42.059 1.00 98.12 130 ALA A C 1
ATOM 924 O O . ALA A 1 130 ? -23.441 2.960 43.033 1.00 98.12 130 ALA A O 1
ATOM 925 N N . LEU A 1 131 ? -22.468 2.060 41.204 1.00 98.62 131 LEU A N 1
ATOM 926 C CA . LEU A 1 131 ? -23.060 0.731 41.344 1.00 98.62 131 LEU A CA 1
ATOM 927 C C . LEU A 1 131 ? -21.965 -0.283 41.675 1.00 98.62 131 LEU A C 1
ATOM 929 O O . LEU A 1 131 ? -20.897 -0.266 41.062 1.00 98.62 131 LEU A O 1
ATOM 933 N N . VAL A 1 132 ? -22.250 -1.191 42.605 1.00 98.44 132 VAL A N 1
ATOM 934 C CA . VAL A 1 132 ? -21.398 -2.349 42.909 1.00 98.44 132 VAL A CA 1
ATOM 935 C C . VAL A 1 132 ? -22.164 -3.609 42.516 1.00 98.44 132 VAL A C 1
ATOM 937 O O . VAL A 1 132 ? -23.305 -3.774 42.938 1.00 98.44 132 VAL A O 1
ATOM 940 N N . VAL A 1 133 ? -21.572 -4.496 41.716 1.00 98.62 133 VAL A N 1
ATOM 941 C CA . VAL A 1 133 ? -22.183 -5.776 41.316 1.00 98.62 133 VAL A CA 1
ATOM 942 C C . VAL A 1 133 ? -21.226 -6.915 41.655 1.00 98.62 133 VAL A C 1
ATOM 944 O O . VAL A 1 133 ? -20.117 -6.976 41.131 1.00 98.62 133 VAL A O 1
ATOM 947 N N . ASN A 1 134 ? -21.653 -7.821 42.537 1.00 97.94 134 ASN A N 1
ATOM 948 C CA . ASN A 1 134 ? -20.803 -8.899 43.067 1.00 97.94 134 ASN A CA 1
ATOM 949 C C . ASN A 1 134 ? -21.073 -10.288 42.458 1.00 97.94 134 ASN A C 1
ATOM 951 O O . ASN A 1 134 ? -20.418 -11.257 42.836 1.00 97.94 134 ASN A O 1
ATOM 955 N N . GLY A 1 135 ? -22.037 -10.387 41.542 1.00 97.81 135 GLY A N 1
ATOM 956 C CA . GLY A 1 135 ? -22.430 -11.601 40.830 1.00 97.81 135 GLY A CA 1
ATOM 957 C C . GLY A 1 135 ? -22.571 -11.341 39.328 1.00 97.81 135 GLY A C 1
ATOM 958 O O . GLY A 1 135 ? -21.603 -10.985 38.658 1.00 97.81 135 GLY A O 1
ATOM 959 N N . GLY A 1 136 ? -23.770 -11.540 38.785 1.00 98.00 136 GLY A N 1
ATOM 960 C CA . GLY A 1 136 ? -24.078 -11.392 37.363 1.00 98.00 136 GLY A CA 1
ATOM 961 C C . GLY A 1 136 ? -24.566 -9.997 36.966 1.00 98.00 136 GLY A C 1
ATOM 962 O O . GLY A 1 136 ? -25.469 -9.447 37.596 1.00 98.00 136 GLY A O 1
ATOM 963 N N . LEU A 1 137 ? -24.036 -9.455 35.867 1.00 98.69 137 LEU A N 1
ATOM 964 C CA . LEU A 1 137 ? -24.567 -8.261 35.199 1.00 98.69 137 LEU A CA 1
ATOM 965 C C . LEU A 1 137 ? -25.221 -8.632 33.863 1.00 98.69 137 LEU A C 1
ATOM 967 O O . LEU A 1 137 ? -24.560 -9.144 32.967 1.00 98.69 137 LEU A O 1
ATOM 971 N N . THR A 1 138 ? -26.501 -8.328 33.677 1.00 98.56 138 THR A N 1
ATOM 972 C CA . THR A 1 138 ? -27.179 -8.523 32.386 1.00 98.56 138 THR A CA 1
ATOM 973 C C . THR A 1 138 ? -27.675 -7.201 31.817 1.00 98.56 138 THR A C 1
ATOM 975 O O . THR A 1 138 ? -28.405 -6.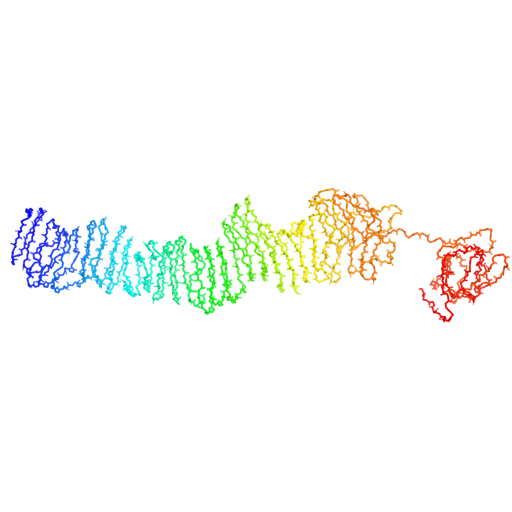481 32.494 1.00 98.56 138 THR A O 1
ATOM 978 N N . VAL A 1 139 ? -27.360 -6.904 30.555 1.00 98.50 139 VAL A N 1
ATOM 979 C CA . VAL A 1 139 ? -27.992 -5.801 29.808 1.00 98.50 139 VAL A CA 1
ATOM 980 C C . VAL A 1 139 ? -28.760 -6.401 28.636 1.00 98.50 139 VAL A C 1
ATOM 982 O O . VAL A 1 139 ? -28.175 -6.980 27.720 1.00 98.50 139 VAL A O 1
ATOM 985 N N . ALA A 1 140 ? -30.092 -6.323 28.689 1.00 97.94 140 ALA A N 1
ATOM 986 C CA . ALA A 1 140 ? -30.950 -6.972 27.704 1.00 97.94 140 ALA A CA 1
ATOM 987 C C . ALA A 1 140 ? -30.747 -6.399 26.289 1.00 97.94 140 ALA A C 1
ATOM 989 O O . ALA A 1 140 ? -30.344 -5.250 26.113 1.00 97.94 140 ALA A O 1
ATOM 990 N N . SER A 1 141 ? -31.047 -7.205 25.266 1.00 96.69 141 SER A N 1
ATOM 991 C CA . SER A 1 141 ? -30.871 -6.796 23.868 1.00 96.69 141 SER A CA 1
ATOM 992 C C . SER A 1 141 ? -31.656 -5.519 23.535 1.00 96.69 141 SER A C 1
ATOM 994 O O . SER A 1 141 ? -32.808 -5.340 23.949 1.00 96.69 141 SER A O 1
ATOM 996 N N . GLY A 1 142 ? -30.999 -4.601 22.820 1.00 95.56 142 GLY A N 1
ATOM 997 C CA . GLY A 1 142 ? -31.546 -3.287 22.476 1.00 95.56 142 GLY A CA 1
ATOM 998 C C . GLY A 1 142 ? -31.703 -2.327 23.662 1.00 95.56 142 GLY A C 1
ATOM 999 O O . GLY A 1 142 ? -32.349 -1.292 23.509 1.00 95.56 142 GLY A O 1
ATOM 1000 N N . ARG A 1 143 ? -31.164 -2.664 24.843 1.00 97.06 143 ARG A N 1
ATOM 1001 C CA . ARG A 1 143 ? -31.139 -1.789 26.023 1.00 97.06 143 ARG A CA 1
ATOM 1002 C C . ARG A 1 143 ? -29.740 -1.252 26.277 1.00 97.06 143 ARG A C 1
ATOM 1004 O O . ARG A 1 143 ? -28.742 -1.863 25.901 1.00 97.06 143 ARG A O 1
ATOM 1011 N N . MET A 1 144 ? -29.687 -0.133 26.985 1.00 97.62 144 MET A N 1
ATOM 1012 C CA . MET A 1 144 ? -28.457 0.455 27.498 1.00 97.62 144 MET A CA 1
ATOM 1013 C C . MET A 1 144 ? -28.514 0.558 29.021 1.00 97.62 144 MET A C 1
ATOM 1015 O O . MET A 1 144 ? -29.523 1.007 29.567 1.00 97.62 144 MET A O 1
ATOM 1019 N N . LEU A 1 145 ? -27.420 0.189 29.685 1.00 98.56 145 LEU A N 1
ATOM 1020 C CA . LEU A 1 145 ? -27.102 0.623 31.041 1.00 98.56 145 LEU A CA 1
ATOM 1021 C C . LEU A 1 145 ? -26.071 1.751 30.944 1.00 98.56 145 LEU A C 1
ATOM 1023 O O . LEU A 1 145 ? -24.902 1.504 30.659 1.00 98.56 145 LEU A O 1
ATOM 1027 N N . ASN A 1 146 ? -26.512 2.985 31.158 1.00 98.12 146 ASN A N 1
ATOM 1028 C CA . ASN A 1 146 ? -25.669 4.170 31.159 1.00 98.12 146 ASN A CA 1
ATOM 1029 C C . ASN A 1 146 ? -25.214 4.492 32.586 1.00 98.12 146 ASN A C 1
ATOM 1031 O O . ASN A 1 146 ? -26.007 4.931 33.419 1.00 98.12 146 ASN A O 1
ATOM 1035 N N . MET A 1 147 ? -23.926 4.303 32.860 1.00 98.50 147 MET A N 1
ATOM 1036 C CA . MET A 1 147 ? -23.307 4.624 34.148 1.00 98.50 147 MET A CA 1
ATOM 1037 C C . MET A 1 147 ? -23.095 6.129 34.366 1.00 98.50 147 MET A C 1
ATOM 1039 O O . MET A 1 147 ? -22.674 6.535 35.447 1.00 98.50 147 MET A O 1
ATOM 1043 N N . ALA A 1 148 ? -23.372 6.967 33.361 1.00 96.81 148 ALA A N 1
ATOM 1044 C CA . ALA A 1 148 ? -23.062 8.392 33.364 1.00 96.81 148 ALA A CA 1
ATOM 1045 C C . ALA A 1 148 ? -21.600 8.620 33.796 1.00 96.81 148 ALA A C 1
ATOM 1047 O O . ALA A 1 148 ? -20.691 7.978 33.271 1.00 96.81 148 ALA A O 1
ATOM 1048 N N . THR A 1 149 ? -21.350 9.512 34.752 1.00 96.88 149 THR A N 1
ATOM 1049 C CA . THR A 1 149 ? -20.011 9.767 35.306 1.00 96.88 149 THR A CA 1
ATOM 1050 C C . THR A 1 149 ? -19.665 8.866 36.492 1.00 96.88 149 THR A C 1
ATOM 1052 O O . THR A 1 149 ? -18.603 9.031 37.090 1.00 96.88 149 THR A O 1
ATOM 1055 N N . TYR A 1 150 ? -20.511 7.897 36.847 1.00 98.44 150 TYR A N 1
ATOM 1056 C CA . TYR A 1 150 ? -20.305 7.024 38.000 1.00 98.44 150 TYR A CA 1
ATOM 1057 C C . TYR A 1 150 ? -19.519 5.761 37.637 1.00 98.44 150 TYR A C 1
ATOM 1059 O O . TYR A 1 150 ? -19.550 5.289 36.501 1.00 98.44 150 TYR A O 1
ATOM 1067 N N . ALA A 1 151 ? -18.796 5.215 38.614 1.00 98.19 151 ALA A N 1
ATOM 1068 C CA . ALA A 1 151 ? -18.075 3.962 38.440 1.00 98.19 151 ALA A CA 1
ATOM 1069 C C . ALA A 1 151 ? -19.019 2.763 38.612 1.00 98.19 151 ALA A C 1
ATOM 1071 O O . ALA A 1 151 ? -19.892 2.766 39.488 1.00 98.19 151 ALA A O 1
ATOM 1072 N N . LEU A 1 152 ? -18.805 1.731 37.799 1.00 98.69 152 LEU A N 1
ATOM 1073 C CA . LEU A 1 152 ? -19.280 0.376 38.065 1.00 98.69 152 LEU A CA 1
ATOM 1074 C C . LEU A 1 152 ? -18.128 -0.397 38.715 1.00 98.69 152 LEU A C 1
ATOM 1076 O O . LEU A 1 152 ? -17.019 -0.406 38.185 1.00 98.69 152 LEU A O 1
ATOM 1080 N N . SER A 1 153 ? -18.368 -1.041 39.851 1.00 98.12 153 SER A N 1
ATOM 1081 C CA . SER A 1 153 ? -17.355 -1.827 40.566 1.00 98.12 153 SER A CA 1
ATOM 1082 C C . SER A 1 153 ? -17.928 -3.152 41.086 1.00 98.12 153 SER A C 1
ATOM 1084 O O . SER A 1 153 ? -19.040 -3.540 40.725 1.00 98.12 153 SER A O 1
ATOM 1086 N N . GLY A 1 154 ? -17.161 -3.869 41.911 1.00 96.31 154 GLY A N 1
ATOM 1087 C CA . GLY A 1 154 ? -17.541 -5.163 42.481 1.00 96.31 154 GLY A CA 1
ATOM 1088 C C . GLY A 1 154 ? -16.866 -6.354 41.800 1.00 96.31 154 GLY A C 1
ATOM 1089 O O . GLY A 1 154 ? -16.008 -6.200 40.929 1.00 96.31 154 GLY A O 1
ATOM 1090 N N . THR A 1 155 ? -17.238 -7.554 42.239 1.00 96.50 155 THR A N 1
ATOM 1091 C CA . THR A 1 155 ? -16.674 -8.834 41.783 1.00 96.50 155 THR A CA 1
ATOM 1092 C C . THR A 1 155 ? -17.556 -9.497 40.727 1.00 96.50 155 THR A C 1
ATOM 1094 O O . THR A 1 155 ? -18.061 -10.598 40.943 1.00 96.50 155 THR A O 1
ATOM 1097 N N . ILE A 1 156 ? -17.781 -8.823 39.595 1.00 98.00 156 ILE A N 1
ATOM 1098 C CA . ILE A 1 156 ? -18.640 -9.338 38.517 1.00 98.00 156 ILE A CA 1
ATOM 1099 C C . ILE A 1 156 ? -18.094 -10.685 38.021 1.00 98.00 156 ILE A C 1
ATOM 1101 O O . ILE A 1 156 ? -17.045 -10.743 37.381 1.00 98.00 156 ILE A O 1
ATOM 1105 N N . SER A 1 157 ? -18.818 -11.767 38.310 1.00 95.81 157 SER A N 1
ATOM 1106 C CA . SER A 1 157 ? -18.432 -13.143 37.974 1.00 95.81 157 SER A CA 1
ATOM 1107 C C . SER A 1 157 ? -18.957 -13.585 36.610 1.00 95.81 157 SER A C 1
ATOM 1109 O O . SER A 1 157 ? -18.412 -14.495 35.990 1.00 95.81 157 SER A O 1
ATOM 1111 N N . SER A 1 158 ? -20.011 -12.931 36.125 1.00 96.88 158 SER A N 1
ATOM 1112 C CA . SER A 1 158 ? -20.568 -13.148 34.794 1.00 96.88 158 SER A CA 1
ATOM 1113 C C . SER A 1 158 ? -21.201 -11.869 34.266 1.00 96.88 158 SER A C 1
ATOM 1115 O O . SER A 1 158 ? -21.729 -11.048 35.015 1.00 96.88 158 SER A O 1
ATOM 1117 N N . ASN A 1 159 ? -21.159 -11.689 32.952 1.00 97.69 159 ASN A N 1
ATOM 1118 C CA . ASN A 1 159 ? -21.942 -10.661 32.287 1.00 97.69 159 ASN A CA 1
ATOM 1119 C C . ASN A 1 159 ? -22.495 -11.194 30.964 1.00 97.69 159 ASN A C 1
ATOM 1121 O O . ASN A 1 159 ? -21.848 -12.024 30.320 1.00 97.69 159 ASN A O 1
ATOM 1125 N N . ALA A 1 160 ? -23.713 -10.782 30.612 1.00 97.00 160 ALA A N 1
ATOM 1126 C CA . ALA A 1 160 ? -24.469 -11.350 29.499 1.00 97.00 160 ALA A CA 1
ATOM 1127 C C . ALA A 1 160 ? -25.497 -10.377 28.895 1.00 97.00 160 ALA A C 1
ATOM 1129 O O . ALA A 1 160 ? -25.882 -9.372 29.496 1.00 97.00 160 ALA A O 1
ATOM 1130 N N . GLY A 1 161 ? -25.998 -10.736 27.713 1.00 95.75 161 GLY A N 1
ATOM 1131 C CA . GLY A 1 161 ? -27.020 -9.993 26.981 1.00 95.75 161 GLY A CA 1
ATOM 1132 C C . GLY A 1 161 ? -26.460 -9.226 25.783 1.00 95.75 161 GLY A C 1
ATOM 1133 O O . GLY A 1 161 ? -25.256 -9.063 25.639 1.00 95.75 161 GLY A O 1
ATOM 1134 N N . GLY A 1 162 ? -27.355 -8.796 24.890 1.00 95.19 162 GLY A N 1
ATOM 1135 C CA . GLY A 1 162 ? -27.005 -8.102 23.642 1.00 95.19 162 GLY A CA 1
ATOM 1136 C C . GLY A 1 162 ? -27.198 -6.586 23.700 1.00 95.19 162 GLY A C 1
ATOM 1137 O O . GLY A 1 162 ? -27.511 -5.985 22.676 1.00 95.19 162 GLY A O 1
ATOM 1138 N N . GLY A 1 163 ? -27.185 -5.998 24.897 1.00 97.19 163 GLY A N 1
ATOM 1139 C CA . GLY A 1 163 ? -27.292 -4.553 25.099 1.00 97.19 163 GLY A CA 1
ATOM 1140 C C . GLY A 1 163 ? -25.933 -3.855 25.185 1.00 97.19 163 GLY A C 1
ATOM 1141 O O . GLY A 1 163 ? -24.904 -4.437 24.847 1.00 97.19 163 GLY A O 1
ATOM 1142 N N . ILE A 1 164 ? -25.945 -2.609 25.667 1.00 97.75 164 ILE A N 1
ATOM 1143 C CA . ILE A 1 164 ? -24.757 -1.750 25.793 1.00 97.75 164 ILE A CA 1
ATOM 1144 C C . ILE A 1 164 ? -24.535 -1.355 27.257 1.00 97.75 164 ILE A C 1
ATOM 1146 O O . ILE A 1 164 ? -25.431 -0.807 27.902 1.00 97.75 164 ILE A O 1
ATOM 1150 N N . LEU A 1 165 ? -23.324 -1.569 27.767 1.00 98.50 165 LEU A N 1
ATOM 1151 C CA . LEU A 1 165 ? -22.821 -0.914 28.973 1.00 98.50 165 LEU A CA 1
ATOM 1152 C C . LEU A 1 165 ? -22.087 0.367 28.564 1.00 98.50 165 LEU A C 1
ATOM 1154 O O . LEU A 1 165 ? -21.016 0.307 27.963 1.00 98.50 165 LEU A O 1
ATOM 1158 N N . GLN A 1 166 ? -22.650 1.526 28.892 1.00 97.69 166 GLN A N 1
ATOM 1159 C CA . GLN A 1 166 ? -22.071 2.825 28.563 1.00 97.69 166 GLN A CA 1
ATOM 1160 C C . GLN A 1 166 ? -21.467 3.481 29.808 1.00 97.69 166 GLN A C 1
ATOM 1162 O O . GLN A 1 166 ? -22.081 3.486 30.874 1.00 97.69 166 GLN A O 1
ATOM 1167 N N . THR A 1 167 ? -20.283 4.081 29.675 1.00 97.19 167 THR A N 1
ATOM 1168 C CA . THR A 1 167 ? -19.649 4.871 30.738 1.00 97.19 167 THR A CA 1
ATOM 1169 C C . THR A 1 167 ? -19.062 6.179 30.218 1.00 97.19 167 THR A C 1
ATOM 1171 O O . THR A 1 167 ? -18.377 6.215 29.193 1.00 97.19 167 THR A O 1
ATOM 1174 N N . SER A 1 168 ? -19.273 7.250 30.978 1.00 95.31 168 SER A N 1
ATOM 1175 C CA . SER A 1 168 ? -18.631 8.560 30.819 1.00 95.31 168 SER A CA 1
ATOM 1176 C C . SER A 1 168 ? -17.775 8.924 32.039 1.00 95.31 168 SER A C 1
ATOM 1178 O O . SER A 1 168 ? -17.399 10.078 32.224 1.00 95.31 168 SER A O 1
ATOM 1180 N N . ASN A 1 169 ? -17.457 7.956 32.900 1.00 95.81 169 ASN A N 1
ATOM 1181 C CA . ASN A 1 169 ? -16.570 8.166 34.039 1.00 95.81 169 ASN A CA 1
ATOM 1182 C C . ASN A 1 169 ? -15.111 8.311 33.555 1.00 95.81 169 ASN A C 1
ATOM 1184 O O . ASN A 1 169 ? -14.655 7.529 32.720 1.00 95.81 169 ASN A O 1
ATOM 1188 N N . ASN A 1 170 ? -14.397 9.321 34.066 1.00 94.06 170 ASN A N 1
ATOM 1189 C CA . ASN A 1 170 ? -13.037 9.699 33.655 1.00 94.06 170 ASN A CA 1
ATOM 1190 C C . ASN A 1 170 ? -11.922 9.157 34.570 1.00 94.06 170 ASN A C 1
ATOM 1192 O O . ASN A 1 170 ? -10.761 9.525 34.395 1.00 94.06 170 ASN A O 1
ATOM 1196 N N . SER A 1 171 ? -12.251 8.310 35.547 1.00 95.75 171 SER A N 1
ATOM 1197 C CA . SER A 1 171 ? -11.251 7.667 36.402 1.00 95.75 171 SER A CA 1
ATOM 1198 C C . SER A 1 171 ? -10.400 6.659 35.617 1.00 95.75 171 SER A C 1
ATOM 1200 O O . SER A 1 171 ? -10.663 6.355 34.451 1.00 95.75 171 SER A O 1
ATOM 1202 N N . SER A 1 172 ? -9.361 6.118 36.253 1.00 95.06 172 SER A N 1
ATOM 1203 C CA . SER A 1 172 ? -8.548 5.029 35.693 1.00 95.06 172 SER A CA 1
ATOM 1204 C C . SER A 1 172 ? -9.286 3.685 35.635 1.00 95.06 172 SER A C 1
ATOM 1206 O O . SER A 1 172 ? -8.896 2.820 34.850 1.00 95.06 172 SER A O 1
ATOM 1208 N N . THR A 1 173 ? -10.361 3.512 36.415 1.00 96.50 173 THR A N 1
ATOM 1209 C CA . THR A 1 173 ? -11.192 2.294 36.456 1.00 96.50 173 THR A CA 1
ATOM 1210 C C . THR A 1 173 ? -12.699 2.613 36.406 1.00 96.50 173 THR A C 1
ATOM 1212 O O . THR A 1 173 ? -13.398 2.421 37.403 1.00 96.50 173 THR A O 1
ATOM 1215 N N . PRO A 1 174 ? -13.234 3.093 35.261 1.00 97.56 174 PRO A N 1
ATOM 1216 C CA . PRO A 1 174 ? -14.668 3.378 35.086 1.00 97.56 174 PRO A CA 1
ATOM 1217 C C . PRO A 1 174 ? -15.584 2.159 35.280 1.00 97.56 174 PRO A C 1
ATOM 1219 O O . PRO A 1 174 ? -16.728 2.293 35.714 1.00 97.56 174 PRO A O 1
ATOM 1222 N N . ILE A 1 175 ? -15.068 0.984 34.916 1.00 98.50 175 ILE A N 1
ATOM 1223 C CA . ILE A 1 175 ? -15.670 -0.346 35.060 1.00 98.50 175 ILE A CA 1
ATOM 1224 C C . ILE A 1 175 ? -14.573 -1.313 35.553 1.00 98.50 175 ILE A C 1
ATOM 1226 O O . ILE A 1 175 ? -13.389 -0.967 35.436 1.00 98.50 175 ILE A O 1
ATOM 1230 N N . PRO A 1 176 ? -14.903 -2.514 36.067 1.00 98.12 176 PRO A N 1
ATOM 1231 C CA . PRO A 1 176 ? -13.890 -3.471 36.514 1.00 98.12 176 PRO A CA 1
ATOM 1232 C C . PRO A 1 176 ? -12.919 -3.879 35.393 1.00 98.12 176 PRO A C 1
ATOM 1234 O O . PRO A 1 176 ? -13.337 -4.184 34.273 1.00 98.12 176 PRO A O 1
ATOM 1237 N N . SER A 1 177 ? -11.621 -3.889 35.699 1.00 97.38 177 SER A N 1
ATOM 1238 C CA . SER A 1 177 ? -10.554 -4.298 34.780 1.00 97.38 177 SER A CA 1
ATOM 1239 C C . SER A 1 177 ? -10.334 -5.815 34.781 1.00 97.38 177 SER A C 1
ATOM 1241 O O . SER A 1 177 ? -10.739 -6.523 35.700 1.00 97.38 177 SER A O 1
ATOM 1243 N N . GLY A 1 178 ? -9.687 -6.329 33.733 1.00 96.88 178 GLY A N 1
ATOM 1244 C CA . GLY A 1 178 ? -9.295 -7.738 33.609 1.00 96.88 178 GLY A CA 1
ATOM 1245 C C . GLY A 1 178 ? -10.435 -8.714 33.297 1.00 96.88 178 GLY A C 1
ATOM 1246 O O . GLY A 1 178 ? -10.190 -9.914 33.203 1.00 96.88 178 GLY A O 1
ATOM 1247 N N . LEU A 1 179 ? -11.666 -8.228 33.114 1.00 97.62 179 LEU A N 1
ATOM 1248 C CA . LEU A 1 179 ? -12.825 -9.071 32.820 1.00 97.62 179 LEU A CA 1
ATOM 1249 C C . LEU A 1 179 ? -12.970 -9.391 31.328 1.00 97.62 179 LEU A C 1
ATOM 1251 O O . LEU A 1 179 ? -12.446 -8.698 30.453 1.00 97.62 179 LEU A O 1
ATOM 1255 N N . THR A 1 180 ? -13.745 -10.441 31.052 1.00 97.94 180 THR A N 1
ATOM 1256 C CA . THR A 1 180 ? -14.330 -10.687 29.729 1.00 97.94 180 THR A CA 1
ATOM 1257 C C . THR A 1 180 ? -15.725 -10.081 29.682 1.00 97.94 180 THR A C 1
ATOM 1259 O O . THR A 1 180 ? -16.615 -10.539 30.393 1.00 97.94 180 THR A O 1
ATOM 1262 N N . TRP A 1 181 ? -15.915 -9.064 28.851 1.00 98.06 181 TRP A N 1
ATOM 1263 C CA . TRP A 1 181 ? -17.179 -8.395 28.583 1.00 98.06 181 TRP A CA 1
ATOM 1264 C C . TRP A 1 181 ? -17.876 -9.042 27.375 1.00 98.06 181 TRP A C 1
ATOM 1266 O O . TRP A 1 181 ? -17.506 -8.823 26.219 1.00 98.06 181 TRP A O 1
ATOM 1276 N N . ASN A 1 182 ? -18.895 -9.856 27.648 1.00 97.19 182 ASN A N 1
ATOM 1277 C CA . ASN A 1 182 ? -19.800 -10.456 26.660 1.00 97.19 182 ASN A CA 1
ATOM 1278 C C . ASN A 1 182 ? -20.876 -9.476 26.163 1.00 97.19 182 ASN A C 1
ATOM 1280 O O . ASN A 1 182 ? -21.586 -9.763 25.205 1.00 97.19 182 ASN A O 1
ATOM 1284 N N . ILE A 1 183 ? -20.996 -8.330 26.831 1.00 96.38 183 ILE A N 1
ATOM 1285 C CA . ILE A 1 183 ? -21.859 -7.204 26.473 1.00 96.38 183 ILE A CA 1
ATOM 1286 C C . ILE A 1 183 ? -21.014 -6.191 25.690 1.00 96.38 183 ILE A C 1
ATOM 1288 O O . ILE A 1 183 ? -19.804 -6.091 25.911 1.00 96.38 183 ILE A O 1
ATOM 1292 N N . GLU A 1 184 ? -21.626 -5.420 24.793 1.00 97.25 184 GLU A N 1
ATOM 1293 C CA . GLU A 1 184 ? -20.943 -4.280 24.181 1.00 97.25 184 GLU A CA 1
ATOM 1294 C C . GLU A 1 184 ? -20.602 -3.225 25.238 1.00 97.25 184 GLU A C 1
ATOM 1296 O O . GLU A 1 184 ? -21.455 -2.830 26.038 1.00 97.25 184 GLU A O 1
ATOM 1301 N N . VAL A 1 185 ? -19.355 -2.750 25.228 1.00 98.12 185 VAL A N 1
ATOM 1302 C CA . VAL A 1 185 ? -18.903 -1.679 26.121 1.00 98.12 185 VAL A CA 1
ATOM 1303 C C . VAL A 1 185 ? -18.645 -0.414 25.316 1.00 98.12 185 VAL A C 1
ATOM 1305 O O . VAL A 1 185 ? -17.859 -0.415 24.365 1.00 98.12 185 VAL A O 1
ATOM 1308 N N . GLN A 1 186 ? -19.272 0.681 25.741 1.00 95.94 186 GLN A N 1
ATOM 1309 C CA . GLN A 1 186 ? -19.113 2.002 25.152 1.00 95.94 186 GLN A CA 1
ATOM 1310 C C . GLN A 1 186 ? -18.468 2.983 26.139 1.00 95.94 186 GLN A C 1
ATOM 1312 O O . GLN A 1 186 ? -19.041 3.329 27.174 1.00 95.94 186 GLN A O 1
ATOM 1317 N N . TYR A 1 187 ? -17.309 3.517 25.760 1.00 94.94 187 TYR A N 1
ATOM 1318 C CA . TYR A 1 187 ? -16.631 4.614 26.454 1.00 94.94 187 TYR A CA 1
ATOM 1319 C C . TYR A 1 187 ? -17.025 5.954 25.819 1.00 94.94 187 TYR A C 1
ATOM 1321 O O . TYR A 1 187 ? -16.462 6.371 24.803 1.00 94.94 187 TYR A O 1
ATOM 1329 N N . ALA A 1 188 ? -18.028 6.612 26.403 1.00 92.19 188 ALA A N 1
ATOM 1330 C CA . ALA A 1 188 ? -18.796 7.689 25.777 1.00 92.19 188 ALA A CA 1
ATOM 1331 C C . ALA A 1 188 ? -18.483 9.107 26.280 1.00 92.19 188 ALA A C 1
ATOM 1333 O O . ALA A 1 188 ? -19.129 10.049 25.829 1.00 92.19 188 ALA A O 1
ATOM 1334 N N . LEU A 1 189 ? -17.520 9.294 27.193 1.00 91.31 189 LEU A N 1
ATOM 1335 C CA . LEU A 1 189 ? -17.203 10.638 27.696 1.00 91.31 189 LEU A CA 1
ATOM 1336 C C . LEU A 1 189 ? -16.804 11.577 26.542 1.00 91.31 189 LEU A C 1
ATOM 1338 O O . LEU A 1 189 ? -15.941 11.219 25.739 1.00 91.31 189 LEU A O 1
ATOM 1342 N N . ASP A 1 190 ? -17.360 12.788 26.486 1.00 87.25 190 ASP A N 1
ATOM 1343 C CA . ASP A 1 190 ? -16.885 13.844 25.582 1.00 87.25 190 ASP A CA 1
ATOM 1344 C C . ASP A 1 190 ? -15.609 14.479 26.158 1.00 87.25 190 ASP A C 1
ATOM 1346 O O . ASP A 1 190 ? -15.623 15.525 26.800 1.00 87.25 190 ASP A O 1
ATOM 1350 N N . GLY A 1 191 ? -14.505 13.742 26.059 1.00 86.50 191 GLY A N 1
ATOM 1351 C CA . GLY A 1 191 ? -13.262 14.044 26.760 1.00 86.50 191 GLY A CA 1
ATOM 1352 C C . GLY A 1 191 ? -12.358 12.822 26.898 1.00 86.50 191 GLY A C 1
ATOM 1353 O O . GLY A 1 191 ? -12.733 11.692 26.547 1.00 86.50 191 GLY A O 1
ATOM 1354 N N . ALA A 1 192 ? -11.141 13.055 27.393 1.00 90.06 192 ALA A N 1
ATOM 1355 C CA . ALA A 1 192 ? -10.177 11.988 27.623 1.00 90.06 192 ALA A CA 1
ATOM 1356 C C . ALA A 1 192 ? -10.721 10.969 28.633 1.00 90.06 192 ALA A C 1
ATOM 1358 O O . ALA A 1 192 ? -11.304 11.345 29.647 1.00 90.06 192 ALA A O 1
ATOM 1359 N N . GLN A 1 193 ? -10.552 9.679 28.347 1.00 94.06 193 GLN A N 1
ATOM 1360 C CA . GLN A 1 193 ? -11.102 8.609 29.182 1.00 94.06 193 GLN A CA 1
ATOM 1361 C C . GLN A 1 193 ? -10.224 7.362 29.133 1.00 94.06 193 GLN A C 1
ATOM 1363 O O . GLN A 1 193 ? -9.656 7.036 28.089 1.00 94.06 193 GLN A O 1
ATOM 1368 N N . SER A 1 194 ? -10.159 6.652 30.254 1.00 95.19 194 SER A N 1
ATOM 1369 C CA . SER A 1 194 ? -9.421 5.398 30.385 1.00 95.19 194 SER A CA 1
ATOM 1370 C C . SER A 1 194 ? -10.265 4.213 29.921 1.00 95.19 194 SER A C 1
ATOM 1372 O O . SER A 1 194 ? -11.374 4.020 30.415 1.00 95.19 194 SER A O 1
ATOM 1374 N N . ILE A 1 195 ? -9.726 3.400 29.016 1.00 97.31 195 ILE A N 1
ATOM 1375 C CA . ILE A 1 195 ? -10.269 2.096 28.625 1.00 97.31 195 ILE A CA 1
ATOM 1376 C C . ILE A 1 195 ? -9.512 1.033 29.414 1.00 97.31 195 ILE A C 1
ATOM 1378 O O . ILE A 1 195 ? -8.287 0.941 29.321 1.00 97.31 195 ILE A O 1
ATOM 1382 N N . VAL A 1 196 ? -10.230 0.247 30.216 1.00 98.12 196 VAL A N 1
ATOM 1383 C CA . VAL A 1 196 ? -9.590 -0.722 31.114 1.00 98.12 196 VAL A CA 1
ATOM 1384 C C . VAL A 1 196 ? -9.111 -1.953 30.356 1.00 98.12 196 VAL A C 1
ATOM 1386 O O . VAL A 1 196 ? -9.704 -2.335 29.346 1.00 98.12 196 V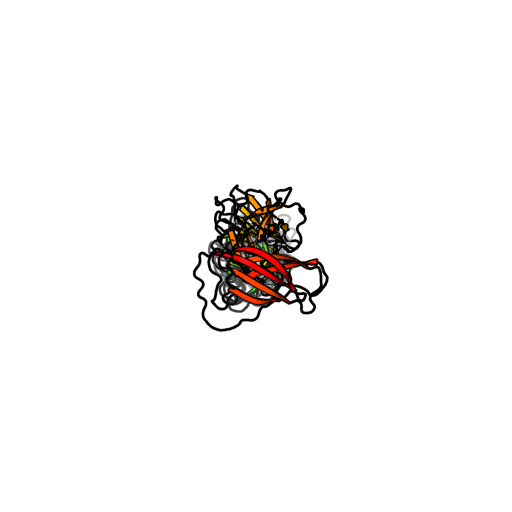AL A O 1
ATOM 1389 N N . SER A 1 197 ? -8.057 -2.601 30.855 1.00 98.19 197 SER A N 1
ATOM 1390 C CA . SER A 1 197 ? -7.637 -3.907 30.340 1.00 98.19 197 SER A CA 1
ATOM 1391 C C . SER A 1 197 ? -8.780 -4.921 30.403 1.00 98.19 197 SER A C 1
ATOM 1393 O O . SER A 1 197 ? -9.587 -4.900 31.335 1.00 98.19 197 SER A O 1
ATOM 1395 N N . GLY A 1 198 ? -8.852 -5.820 29.425 1.00 97.69 198 GLY A N 1
ATOM 1396 C CA . GLY A 1 198 ? -9.905 -6.832 29.374 1.00 97.69 198 GLY A CA 1
ATOM 1397 C C . GLY A 1 198 ? -10.103 -7.439 27.991 1.00 97.69 198 GLY A C 1
ATOM 1398 O O . GLY A 1 198 ? -9.433 -7.071 27.022 1.00 97.69 198 GLY A O 1
ATOM 1399 N N . THR A 1 199 ? -11.047 -8.374 27.921 1.00 98.50 199 THR A N 1
ATOM 1400 C CA . THR A 1 199 ? -11.533 -8.966 26.671 1.00 98.50 199 THR A CA 1
ATOM 1401 C C . THR A 1 199 ? -12.924 -8.430 26.375 1.00 98.50 199 THR A C 1
ATOM 1403 O O . THR A 1 199 ? -13.788 -8.485 27.239 1.00 98.50 199 THR A O 1
ATOM 1406 N N . TYR A 1 200 ? -13.160 -7.931 25.169 1.00 98.56 200 TYR A N 1
ATOM 1407 C CA . TYR A 1 200 ? -14.417 -7.313 24.762 1.00 98.56 200 TYR A CA 1
ATOM 1408 C C . TYR A 1 200 ? -15.026 -8.074 23.588 1.00 98.56 200 TYR A C 1
ATOM 1410 O O . TYR A 1 200 ? -14.342 -8.367 22.604 1.00 98.56 200 TYR A O 1
ATOM 1418 N N . SER A 1 201 ? -16.325 -8.355 23.664 1.00 96.81 201 SER A N 1
ATOM 1419 C CA . SER A 1 201 ? -17.075 -8.844 22.504 1.00 96.81 201 SER A CA 1
ATOM 1420 C C . SER A 1 201 ? -17.186 -7.740 21.465 1.00 96.81 201 SER A C 1
ATOM 1422 O O . SER A 1 201 ? -16.692 -7.907 20.361 1.00 96.81 201 SER A O 1
ATOM 1424 N N . ASN A 1 202 ? -17.693 -6.571 21.852 1.00 96.75 202 ASN A N 1
ATOM 1425 C CA . ASN A 1 202 ? -17.623 -5.349 21.056 1.00 96.75 202 ASN A CA 1
ATOM 1426 C C . ASN A 1 202 ? -17.087 -4.215 21.933 1.00 96.75 202 ASN A C 1
ATOM 1428 O O . ASN A 1 202 ? -17.439 -4.121 23.113 1.00 96.75 202 ASN A O 1
ATOM 1432 N N . LEU A 1 203 ? -16.250 -3.358 21.353 1.00 96.06 203 LEU A N 1
ATOM 1433 C CA . LEU A 1 203 ? -15.696 -2.184 22.019 1.00 96.06 203 LEU A CA 1
ATOM 1434 C C . LEU A 1 203 ? -15.940 -0.945 21.160 1.00 96.06 203 LEU A C 1
ATOM 1436 O O . LEU A 1 203 ? -15.401 -0.828 20.058 1.00 96.06 203 LEU A O 1
ATOM 1440 N N . LEU A 1 204 ? -16.705 0.004 21.696 1.00 92.44 204 LEU A N 1
ATOM 1441 C CA . LEU A 1 204 ? -16.878 1.330 21.116 1.00 92.44 204 LEU A CA 1
ATOM 1442 C C . LEU A 1 204 ? -16.087 2.358 21.934 1.00 92.44 204 LEU A C 1
ATOM 1444 O O . LEU A 1 204 ? -16.457 2.754 23.042 1.00 92.44 204 LEU A O 1
ATOM 1448 N N . SER A 1 205 ? -14.993 2.823 21.345 1.00 82.81 205 SER A N 1
ATOM 1449 C CA . SER A 1 205 ? -14.190 3.945 21.814 1.00 82.81 205 SER A CA 1
ATOM 1450 C C . SER A 1 205 ? -14.726 5.243 21.192 1.00 82.81 205 SER A C 1
ATOM 1452 O O . SER A 1 205 ? -14.124 5.782 20.260 1.00 82.81 205 SER A O 1
ATOM 1454 N N . GLY A 1 206 ? -15.878 5.744 21.655 1.00 70.69 206 GLY A N 1
ATOM 1455 C CA . GLY A 1 206 ? -16.436 7.010 21.158 1.00 70.69 206 GLY A CA 1
ATOM 1456 C C . GLY A 1 206 ? -17.924 7.259 21.436 1.00 70.69 206 GLY A C 1
ATOM 1457 O O . GLY A 1 206 ? -18.698 6.342 21.715 1.00 70.69 206 GLY A O 1
ATOM 1458 N N . GLY A 1 207 ? -18.317 8.535 21.339 1.00 58.53 207 GLY A N 1
ATOM 1459 C CA . GLY A 1 207 ? -19.702 9.004 21.502 1.00 58.53 207 GLY A CA 1
ATOM 1460 C C . GLY A 1 207 ? -19.906 10.533 21.516 1.00 58.53 207 GLY A C 1
ATOM 1461 O O . GLY A 1 207 ? -21.053 10.965 21.486 1.00 58.53 207 GLY A O 1
ATOM 1462 N N . GLY A 1 208 ? -18.838 11.346 21.561 1.00 52.25 208 GLY A N 1
ATOM 1463 C CA . GLY A 1 208 ? -18.900 12.816 21.656 1.00 52.25 208 GLY A CA 1
ATOM 1464 C C . GLY A 1 208 ? -18.587 13.570 20.352 1.00 52.25 208 GLY A C 1
ATOM 1465 O O . GLY A 1 208 ? -18.054 12.990 19.410 1.00 52.25 208 GLY A O 1
ATOM 1466 N N . ILE A 1 209 ? -18.941 14.863 20.318 1.00 52.44 209 ILE A N 1
ATOM 1467 C CA . ILE A 1 209 ? -18.715 15.817 19.207 1.00 52.44 209 ILE A CA 1
ATOM 1468 C C . ILE A 1 209 ? -17.274 16.363 19.221 1.00 52.44 209 ILE A C 1
ATOM 1470 O O . ILE A 1 209 ? -16.755 16.767 18.178 1.00 52.44 209 ILE A O 1
ATOM 1474 N N . SER A 1 210 ? -16.621 16.375 20.387 1.00 53.12 210 SER A N 1
ATOM 1475 C CA . SER A 1 210 ? -15.253 16.873 20.547 1.00 53.12 210 SER A CA 1
ATOM 1476 C C . SER A 1 210 ? -14.228 15.784 20.198 1.00 53.12 210 SER A C 1
ATOM 1478 O O . SER A 1 210 ? -14.582 14.623 20.020 1.00 53.12 210 SER A O 1
ATOM 1480 N N . ILE A 1 211 ? -12.944 16.146 20.087 1.00 65.00 211 ILE A N 1
ATOM 1481 C CA . ILE A 1 211 ? -11.832 15.304 19.593 1.00 65.00 211 ILE A CA 1
ATOM 1482 C C . ILE A 1 211 ? -10.999 14.717 20.769 1.00 65.00 211 ILE A C 1
ATOM 1484 O O . ILE A 1 211 ? -9.898 15.210 21.026 1.00 65.00 211 ILE A O 1
ATOM 1488 N N . PRO A 1 212 ? -11.457 13.717 21.559 1.00 70.81 212 PRO A N 1
ATOM 1489 C CA . PRO A 1 212 ? -10.671 13.215 22.681 1.00 70.81 212 PRO A CA 1
ATOM 1490 C C . PRO A 1 212 ? -9.844 11.963 22.369 1.00 70.81 212 PRO A C 1
ATOM 1492 O O . PRO A 1 212 ? -10.194 11.114 21.547 1.00 70.81 212 PRO A O 1
ATOM 1495 N N . THR A 1 213 ? -8.765 11.817 23.141 1.00 88.44 213 THR A N 1
ATOM 1496 C CA . THR A 1 213 ? -7.986 10.579 23.250 1.00 88.44 213 THR A CA 1
ATOM 1497 C C . THR A 1 213 ? -8.608 9.650 24.292 1.00 88.44 213 THR A C 1
ATOM 1499 O O . THR A 1 213 ? -8.732 10.011 25.462 1.00 88.44 213 THR A O 1
ATOM 1502 N N . LYS A 1 214 ? -8.966 8.431 23.894 1.00 93.12 214 LYS A N 1
ATOM 1503 C CA . LYS A 1 214 ? -9.268 7.316 24.797 1.00 93.12 214 LYS A CA 1
ATOM 1504 C C . LYS A 1 214 ? -7.986 6.522 25.001 1.00 93.12 214 LYS A C 1
ATOM 1506 O O . LYS A 1 214 ? -7.357 6.159 24.016 1.00 93.12 214 LYS A O 1
ATOM 1511 N N . ALA A 1 215 ? -7.563 6.290 26.237 1.00 95.50 215 ALA A N 1
ATOM 1512 C CA . ALA A 1 215 ? -6.274 5.663 26.529 1.00 95.50 215 ALA A CA 1
ATOM 1513 C C . ALA A 1 215 ? -6.467 4.287 27.165 1.00 95.50 215 ALA A C 1
ATOM 1515 O O . ALA A 1 215 ? -7.184 4.164 28.156 1.00 95.50 215 ALA A O 1
ATOM 1516 N N . ALA A 1 216 ? -5.824 3.259 26.618 1.00 97.88 216 ALA A N 1
ATOM 1517 C CA . ALA A 1 216 ? -5.783 1.949 27.253 1.00 97.88 216 ALA A CA 1
ATOM 1518 C C . ALA A 1 216 ? -4.954 2.007 28.547 1.00 97.88 216 ALA A C 1
ATOM 1520 O O . ALA A 1 216 ? -3.891 2.630 28.583 1.00 97.88 216 ALA A O 1
ATOM 1521 N N . THR A 1 217 ? -5.413 1.331 29.600 1.00 97.56 217 THR A N 1
ATOM 1522 C CA . THR A 1 217 ? -4.661 1.172 30.862 1.00 97.56 217 THR A CA 1
ATOM 1523 C C . THR A 1 217 ? -3.993 -0.198 31.001 1.00 97.56 217 THR A C 1
ATOM 1525 O O . THR A 1 217 ? -3.326 -0.463 31.996 1.00 97.56 217 THR A O 1
ATOM 1528 N N . GLY A 1 218 ? -4.143 -1.060 29.995 1.00 98.12 218 GLY A N 1
ATOM 1529 C CA . GLY A 1 218 ? -3.483 -2.355 29.877 1.00 98.12 218 GLY A CA 1
ATOM 1530 C C . GLY A 1 218 ? -3.817 -3.018 28.540 1.00 98.12 218 GLY A C 1
ATOM 1531 O O . GLY A 1 218 ? -4.437 -2.396 27.679 1.00 98.12 218 GLY A O 1
ATOM 1532 N N . ASN A 1 219 ? -3.425 -4.282 28.367 1.00 98.38 219 ASN A N 1
ATOM 1533 C CA . ASN A 1 219 ? -3.712 -5.032 27.140 1.00 98.38 219 ASN A CA 1
ATOM 1534 C C . ASN A 1 219 ? -5.223 -5.167 26.894 1.00 98.38 219 ASN A C 1
ATOM 1536 O O . ASN A 1 219 ? -6.000 -5.406 27.825 1.00 98.38 219 ASN A O 1
ATOM 1540 N N . ILE A 1 220 ? -5.615 -5.053 25.626 1.00 98.62 220 ILE A N 1
ATOM 1541 C CA . ILE A 1 220 ? -7.004 -5.098 25.168 1.00 98.62 220 ILE A CA 1
ATOM 1542 C C . ILE A 1 220 ? -7.153 -6.246 24.175 1.00 98.62 220 ILE A C 1
ATOM 1544 O O . ILE A 1 220 ? -6.415 -6.330 23.199 1.00 98.62 220 ILE A O 1
ATOM 1548 N N . THR A 1 221 ? -8.131 -7.117 24.397 1.00 98.62 221 THR A N 1
ATOM 1549 C CA . THR A 1 221 ? -8.550 -8.124 23.412 1.00 98.62 221 THR A CA 1
ATOM 1550 C C . THR A 1 221 ? -9.937 -7.757 22.901 1.00 98.62 221 THR A C 1
ATOM 1552 O O . THR A 1 221 ? -10.832 -7.530 23.710 1.00 98.62 221 THR A O 1
ATOM 1555 N N . VAL A 1 222 ? -10.147 -7.709 21.584 1.00 98.56 222 VAL A N 1
ATOM 1556 C CA . VAL A 1 222 ? -11.482 -7.524 20.986 1.00 98.56 222 VAL A CA 1
ATOM 1557 C C . VAL A 1 222 ? -11.781 -8.695 20.056 1.00 98.56 222 VAL A C 1
ATOM 1559 O O . VAL A 1 222 ? -11.016 -8.973 19.132 1.00 98.56 222 VAL A O 1
ATOM 1562 N N . ASN A 1 223 ? -12.898 -9.383 20.290 1.00 97.69 223 ASN A N 1
ATOM 1563 C CA . ASN A 1 223 ? -13.269 -10.582 19.529 1.00 97.69 223 ASN A CA 1
ATOM 1564 C C . ASN A 1 223 ? -14.363 -10.342 18.473 1.00 97.69 223 ASN A C 1
ATOM 1566 O O . ASN A 1 223 ? -14.512 -11.161 17.568 1.00 97.69 223 ASN A O 1
ATOM 1570 N N . GLY A 1 224 ? -15.079 -9.219 18.541 1.00 96.94 224 GLY A N 1
ATOM 1571 C CA . GLY A 1 224 ? -16.099 -8.792 17.579 1.00 96.94 224 GLY A CA 1
ATOM 1572 C C . GLY A 1 224 ? -15.746 -7.459 16.922 1.00 96.94 224 GLY A C 1
ATOM 1573 O O . GLY A 1 224 ? -14.772 -7.376 16.177 1.00 96.94 224 GLY A O 1
ATOM 1574 N N . LEU A 1 225 ? -16.539 -6.415 17.142 1.00 96.38 225 LEU A N 1
ATOM 1575 C CA . LEU A 1 225 ? -16.352 -5.111 16.503 1.00 96.38 225 LEU A CA 1
ATOM 1576 C C . LEU A 1 225 ? -15.561 -4.147 17.398 1.00 96.38 225 LEU A C 1
ATOM 1578 O O . LEU A 1 225 ? -15.974 -3.853 18.520 1.00 96.38 225 LEU A O 1
ATOM 1582 N N . LEU A 1 226 ? -14.463 -3.598 16.873 1.00 97.44 226 LEU A N 1
ATOM 1583 C CA . LEU A 1 226 ? -13.814 -2.400 17.406 1.00 97.44 226 LEU A CA 1
ATOM 1584 C C . LEU A 1 226 ? -14.289 -1.180 16.615 1.00 97.44 226 LEU A C 1
ATOM 1586 O O . LEU A 1 226 ? -14.008 -1.064 15.421 1.00 97.44 226 LEU A O 1
ATOM 1590 N N . THR A 1 227 ? -14.949 -0.245 17.290 1.00 94.19 227 THR A N 1
ATOM 1591 C CA . THR A 1 227 ? -15.312 1.047 16.705 1.00 94.19 227 THR A CA 1
ATOM 1592 C C . THR A 1 227 ? -14.559 2.169 17.402 1.00 94.19 227 THR A C 1
ATOM 1594 O O . THR A 1 227 ? -14.598 2.274 18.627 1.00 94.19 227 THR A O 1
ATOM 1597 N N . ILE A 1 228 ? -13.900 3.035 16.633 1.00 92.44 228 ILE A N 1
ATOM 1598 C CA . ILE A 1 228 ? -13.393 4.318 17.136 1.00 92.44 228 ILE A CA 1
ATOM 1599 C C . ILE A 1 228 ? -14.307 5.406 16.579 1.00 92.44 228 ILE A C 1
ATOM 1601 O O . ILE A 1 228 ? -14.538 5.466 15.370 1.00 92.44 228 ILE A O 1
ATOM 1605 N N . GLY A 1 229 ? -14.864 6.237 17.463 1.00 86.31 229 GLY A N 1
ATOM 1606 C CA . GLY A 1 229 ? -15.736 7.339 17.056 1.00 86.31 229 GLY A CA 1
ATOM 1607 C C . GLY A 1 229 ? -15.029 8.285 16.082 1.00 86.31 229 GLY A C 1
ATOM 1608 O O . GLY A 1 229 ? -13.813 8.462 16.162 1.00 86.31 229 GLY A O 1
ATOM 1609 N N . SER A 1 230 ? -15.783 8.886 15.160 1.00 84.81 230 SER A N 1
ATOM 1610 C CA . SER A 1 230 ? -15.242 9.823 14.170 1.00 84.81 230 SER A CA 1
ATOM 1611 C C . SER A 1 230 ? -14.438 10.945 14.823 1.00 84.81 230 SER A C 1
ATOM 1613 O O . SER A 1 230 ? -14.829 11.480 15.856 1.00 84.81 230 SER A O 1
ATOM 1615 N N . ASN A 1 231 ? -13.300 11.282 14.218 1.00 82.75 231 ASN A N 1
ATOM 1616 C CA . ASN A 1 231 ? -12.284 12.210 14.723 1.00 82.75 231 ASN A CA 1
ATOM 1617 C C . ASN A 1 231 ? -11.673 11.825 16.088 1.00 82.75 231 ASN A C 1
ATOM 1619 O O . ASN A 1 231 ? -10.865 12.572 16.632 1.00 82.75 231 ASN A O 1
ATOM 1623 N N . GLY A 1 232 ? -12.014 10.664 16.650 1.00 88.19 232 GLY A N 1
ATOM 1624 C CA . GLY A 1 232 ? -11.472 10.175 17.911 1.00 88.19 232 GLY A CA 1
ATOM 1625 C C . GLY A 1 232 ? -10.089 9.545 17.759 1.00 88.19 232 GLY A C 1
ATOM 1626 O O . GLY A 1 232 ? -9.720 9.036 16.697 1.00 88.19 232 GLY A O 1
ATOM 1627 N N . THR A 1 233 ? -9.334 9.537 18.858 1.00 92.50 233 THR A N 1
ATOM 1628 C CA . THR A 1 233 ? -8.085 8.773 18.969 1.00 92.50 233 THR A CA 1
ATOM 1629 C C . THR A 1 233 ? -8.231 7.681 20.020 1.00 92.50 233 THR A C 1
ATOM 1631 O O . THR A 1 233 ? -8.548 7.982 21.169 1.00 92.50 233 THR A O 1
ATOM 1634 N N . PHE A 1 234 ? -7.951 6.428 19.662 1.00 95.88 234 PHE A N 1
ATOM 1635 C CA . PHE A 1 234 ? -7.715 5.362 20.634 1.00 95.88 234 PHE A CA 1
ATOM 1636 C C . PHE A 1 234 ? -6.207 5.150 20.785 1.00 95.88 234 PHE A C 1
ATOM 1638 O O . PHE A 1 234 ? -5.529 4.746 19.845 1.00 95.88 234 PHE A O 1
ATOM 1645 N N . ASN A 1 235 ? -5.669 5.447 21.962 1.00 96.75 235 ASN A N 1
ATOM 1646 C CA . ASN A 1 235 ? -4.254 5.341 22.274 1.00 96.75 235 ASN A CA 1
ATOM 1647 C C . ASN A 1 235 ? -3.970 4.095 23.114 1.00 96.75 235 ASN A C 1
ATOM 1649 O O . ASN A 1 235 ? -4.328 4.031 24.290 1.00 96.75 235 ASN A O 1
ATOM 1653 N N . LEU A 1 236 ? -3.284 3.123 22.514 1.00 98.19 236 LEU A N 1
ATOM 1654 C CA . LEU A 1 236 ? -2.861 1.893 23.182 1.00 98.19 236 LEU A CA 1
ATOM 1655 C C . LEU A 1 236 ? -1.620 2.085 24.062 1.00 98.19 236 LEU A C 1
ATOM 1657 O O . LEU A 1 236 ? -1.307 1.204 24.856 1.00 98.19 236 LEU A O 1
ATOM 1661 N N . SER A 1 237 ? -0.901 3.208 23.947 1.00 97.06 237 SER A N 1
ATOM 1662 C CA . SER A 1 237 ? 0.419 3.374 24.564 1.00 97.06 237 SER A CA 1
ATOM 1663 C C . SER A 1 237 ? 1.315 2.172 24.214 1.00 97.06 237 SER A C 1
ATOM 1665 O O . SER A 1 237 ? 1.400 1.792 23.047 1.00 97.06 237 SER A O 1
ATOM 1667 N N . THR A 1 238 ? 1.962 1.545 25.193 1.00 98.00 238 THR A N 1
ATOM 1668 C CA . THR A 1 238 ? 2.790 0.344 25.027 1.00 98.00 238 THR A CA 1
ATOM 1669 C C . THR A 1 238 ? 2.002 -0.968 25.099 1.00 98.00 238 THR A C 1
ATOM 1671 O O . THR A 1 238 ? 2.606 -2.038 25.031 1.00 98.00 238 THR A O 1
ATOM 1674 N N . TYR A 1 239 ? 0.674 -0.931 25.221 1.00 98.56 239 TYR A N 1
ATOM 1675 C CA . TYR A 1 239 ? -0.149 -2.128 25.391 1.00 98.56 239 TYR A CA 1
ATOM 1676 C C . TYR A 1 239 ? -0.494 -2.815 24.069 1.00 98.56 239 TYR A C 1
ATOM 1678 O O . TYR A 1 239 ? -0.546 -2.195 23.006 1.00 98.56 239 TYR A O 1
ATOM 1686 N N . LEU A 1 240 ? -0.727 -4.124 24.154 1.00 98.12 240 LEU A N 1
ATOM 1687 C CA . LEU A 1 240 ? -1.125 -4.959 23.026 1.00 98.12 240 LEU A CA 1
ATOM 1688 C C . LEU A 1 240 ? -2.623 -4.797 22.735 1.00 98.12 240 LEU A C 1
ATOM 1690 O O . LEU A 1 240 ? -3.440 -4.858 23.659 1.00 98.12 240 LEU A O 1
ATOM 1694 N N . LEU A 1 241 ? -2.975 -4.686 21.452 1.00 98.75 241 LEU A N 1
ATOM 1695 C CA . LEU A 1 241 ? -4.318 -4.999 20.960 1.00 98.75 241 LEU A CA 1
ATOM 1696 C C . LEU A 1 241 ? -4.301 -6.386 20.307 1.00 98.75 241 LEU A C 1
ATOM 1698 O O . LEU A 1 241 ? -3.489 -6.649 19.422 1.00 98.75 241 LEU A O 1
ATOM 1702 N N . SER A 1 242 ? -5.201 -7.271 20.722 1.00 98.38 242 SER A N 1
ATOM 1703 C CA . SER A 1 242 ? -5.309 -8.646 20.219 1.00 98.38 242 SER A CA 1
ATOM 1704 C C . SER A 1 242 ? -6.765 -9.038 19.915 1.00 98.38 242 SER A C 1
ATOM 1706 O O . SER A 1 242 ? -7.691 -8.244 20.093 1.00 98.38 242 SER A O 1
ATOM 1708 N N . GLY A 1 243 ? -6.970 -10.273 19.448 1.00 96.81 243 GLY A N 1
ATOM 1709 C CA . GLY A 1 243 ? -8.291 -10.866 19.209 1.00 96.81 243 GLY A CA 1
ATOM 1710 C C . GLY A 1 243 ? -8.698 -10.941 17.735 1.00 96.81 243 GLY A C 1
ATOM 1711 O O . GLY A 1 243 ? -7.954 -10.561 16.827 1.00 96.81 243 GLY A O 1
ATOM 1712 N N . SER A 1 244 ? -9.893 -11.479 17.483 1.00 96.00 244 SER A N 1
ATOM 1713 C CA . SER A 1 244 ? -10.428 -11.745 16.139 1.00 96.00 244 SER A CA 1
ATOM 1714 C C . SER A 1 244 ? -11.092 -10.540 15.463 1.00 96.00 244 SER A C 1
ATOM 1716 O O . SER A 1 244 ? -11.707 -10.719 14.414 1.00 96.00 244 SER A O 1
ATOM 1718 N N . LEU A 1 245 ? -10.923 -9.330 15.999 1.00 97.56 245 LEU A N 1
ATOM 1719 C CA . LEU A 1 245 ? -11.729 -8.156 15.667 1.00 97.56 245 LEU A CA 1
ATOM 1720 C C . LEU A 1 245 ? -11.937 -7.833 14.175 1.00 97.56 245 LEU A C 1
ATOM 1722 O O . LEU A 1 245 ? -11.091 -8.100 13.313 1.00 97.56 245 LEU A O 1
ATOM 1726 N N . THR A 1 246 ? -13.062 -7.170 13.922 1.00 97.44 246 THR A N 1
ATOM 1727 C CA . THR A 1 246 ? -13.346 -6.327 12.753 1.00 97.44 246 THR A CA 1
ATOM 1728 C C . THR A 1 246 ? -13.322 -4.858 13.180 1.00 97.44 246 THR A C 1
ATOM 1730 O O . THR A 1 246 ? -13.403 -4.564 14.375 1.00 97.44 246 THR A O 1
ATOM 1733 N N . THR A 1 247 ? -13.176 -3.928 12.233 1.00 96.56 247 THR A N 1
ATOM 1734 C CA . THR A 1 247 ? -13.079 -2.495 12.549 1.00 96.56 247 THR A CA 1
ATOM 1735 C C . THR A 1 247 ? -14.154 -1.669 11.857 1.00 96.56 247 THR A C 1
ATOM 1737 O O . THR A 1 247 ? -14.553 -1.962 10.731 1.00 96.56 247 THR A O 1
ATOM 1740 N N . SER A 1 248 ? -14.602 -0.618 12.540 1.00 91.62 248 SER A N 1
ATOM 1741 C CA . SER A 1 248 ? -15.422 0.461 11.991 1.00 91.62 248 SER A CA 1
ATOM 1742 C C . SER A 1 248 ? -14.967 1.801 12.580 1.00 91.62 248 SER A C 1
ATOM 1744 O O . SER A 1 248 ? -14.325 1.852 13.631 1.00 91.62 248 SER A O 1
ATOM 1746 N N . GLY A 1 249 ? -15.278 2.895 11.895 1.00 79.81 249 GLY A N 1
ATOM 1747 C CA . GLY A 1 249 ? -14.871 4.246 12.277 1.00 79.81 249 GLY A CA 1
ATOM 1748 C C . GLY A 1 249 ? -14.279 4.982 11.088 1.00 79.81 249 GLY A C 1
ATOM 1749 O O . GLY A 1 249 ? -13.242 4.591 10.566 1.00 79.81 249 GLY A O 1
ATOM 1750 N N . ILE A 1 250 ? -14.954 6.045 10.653 1.00 74.94 250 ILE A N 1
ATOM 1751 C CA . ILE A 1 250 ? -14.525 6.878 9.527 1.00 74.94 250 ILE A CA 1
ATOM 1752 C C . ILE A 1 250 ? -13.870 8.138 10.102 1.00 74.94 250 ILE A C 1
ATOM 1754 O O . ILE A 1 250 ? -14.437 8.781 10.989 1.00 74.94 250 ILE A O 1
ATOM 1758 N N . VAL A 1 251 ? -12.675 8.471 9.603 1.00 81.88 251 VAL A N 1
ATOM 1759 C CA . VAL A 1 251 ? -11.825 9.583 10.079 1.00 81.88 251 VAL A CA 1
ATOM 1760 C C . VAL A 1 251 ? -11.432 9.452 11.560 1.00 81.88 251 VAL A C 1
ATOM 1762 O O . VAL A 1 251 ? -11.524 10.403 12.319 1.00 81.88 251 VAL A O 1
ATOM 1765 N N . ALA A 1 252 ? -11.011 8.271 12.011 1.00 91.12 252 ALA A N 1
ATOM 1766 C CA . ALA A 1 252 ? -10.483 8.067 13.366 1.00 91.12 252 ALA A CA 1
ATOM 1767 C C . ALA A 1 252 ? -8.989 7.698 13.342 1.00 91.12 252 ALA A C 1
ATOM 1769 O O . ALA A 1 252 ? -8.423 7.472 12.268 1.00 91.12 252 ALA A O 1
ATOM 1770 N N . THR A 1 253 ? -8.345 7.636 14.513 1.00 94.31 253 THR A N 1
ATOM 1771 C CA . THR A 1 253 ? -6.952 7.174 14.643 1.00 94.31 253 THR A CA 1
ATOM 1772 C C . THR A 1 253 ? -6.783 6.156 15.773 1.00 94.31 253 THR A C 1
ATOM 1774 O O . THR A 1 253 ? -7.224 6.383 16.897 1.00 94.31 253 THR A O 1
ATOM 1777 N N . LEU A 1 254 ? -6.084 5.056 15.498 1.00 97.62 254 LEU A N 1
ATOM 1778 C CA . LEU A 1 254 ? -5.513 4.159 16.506 1.00 97.62 254 LEU A CA 1
ATOM 1779 C C . LEU A 1 254 ? -4.017 4.452 16.632 1.00 97.62 254 LEU A C 1
ATOM 1781 O O . LEU A 1 254 ? -3.317 4.416 15.625 1.00 97.62 254 LEU A O 1
ATOM 1785 N N . THR A 1 255 ? -3.505 4.704 17.836 1.00 97.88 255 THR A N 1
ATOM 1786 C CA . THR A 1 255 ? -2.065 4.914 18.065 1.00 97.88 255 THR A CA 1
ATOM 1787 C C . THR A 1 255 ? -1.472 3.790 18.905 1.00 97.88 255 THR A C 1
ATOM 1789 O O . THR A 1 255 ? -2.070 3.385 19.904 1.00 97.88 255 THR A O 1
ATOM 1792 N N . THR A 1 256 ? -0.276 3.318 18.553 1.00 98.38 256 THR A N 1
ATOM 1793 C CA . THR A 1 256 ? 0.451 2.296 19.317 1.00 98.38 256 THR A CA 1
ATOM 1794 C C . THR A 1 256 ? 1.944 2.595 19.398 1.00 98.38 256 THR A C 1
ATOM 1796 O O . THR A 1 256 ? 2.585 2.938 18.406 1.00 98.38 256 THR A O 1
ATOM 1799 N N . GLN A 1 257 ? 2.510 2.394 20.586 1.00 98.38 257 GLN A N 1
ATOM 1800 C CA . GLN A 1 257 ? 3.944 2.453 20.889 1.00 98.38 257 GLN A CA 1
ATOM 1801 C C . GLN A 1 257 ? 4.500 1.073 21.275 1.00 98.38 257 GLN A C 1
ATOM 1803 O O . GLN A 1 257 ? 5.668 0.952 21.637 1.00 98.38 257 GLN A O 1
ATOM 1808 N N . ASN A 1 258 ? 3.672 0.026 21.223 1.00 98.38 258 ASN A N 1
ATOM 1809 C CA . ASN A 1 258 ? 4.084 -1.334 21.541 1.00 98.38 258 ASN A CA 1
ATOM 1810 C C . ASN A 1 258 ? 5.124 -1.829 20.517 1.00 98.38 258 ASN A C 1
ATOM 1812 O O . ASN A 1 258 ? 4.902 -1.732 19.311 1.00 98.38 258 ASN A O 1
ATOM 1816 N N . THR A 1 259 ? 6.252 -2.350 21.001 1.00 97.75 259 THR A N 1
ATOM 1817 C CA . THR A 1 259 ? 7.414 -2.768 20.194 1.00 97.75 259 THR A CA 1
ATOM 1818 C C . THR A 1 259 ? 7.521 -4.283 20.017 1.00 97.75 259 THR A C 1
ATOM 1820 O O . THR A 1 259 ? 8.537 -4.779 19.533 1.00 97.75 259 THR A O 1
ATOM 1823 N N . THR A 1 260 ? 6.490 -5.042 20.400 1.00 97.50 260 THR A N 1
AT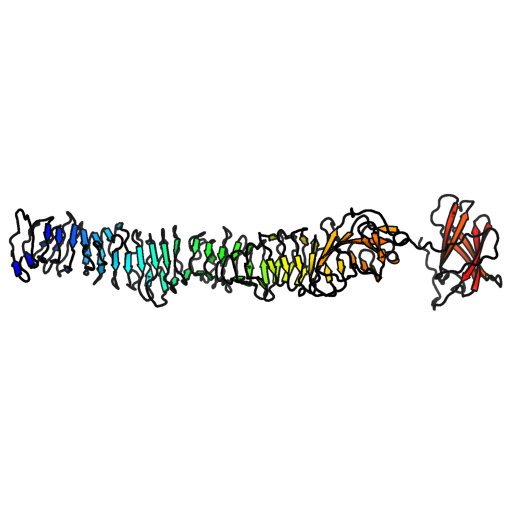OM 1824 C CA . THR A 1 260 ? 6.440 -6.477 20.085 1.00 97.50 260 THR A CA 1
ATOM 1825 C C . THR A 1 260 ? 6.347 -6.687 18.569 1.00 97.50 260 THR A C 1
ATOM 1827 O O . THR A 1 260 ? 6.098 -5.751 17.807 1.00 97.50 260 THR A O 1
ATOM 1830 N N . SER A 1 261 ? 6.542 -7.921 18.101 1.00 95.50 261 SER A N 1
ATOM 1831 C CA . SER A 1 261 ? 6.428 -8.256 16.674 1.00 95.50 261 SER A CA 1
ATOM 1832 C C . SER A 1 261 ? 5.004 -8.102 16.123 1.00 95.50 261 SER A C 1
ATOM 1834 O O . SER A 1 261 ? 4.830 -7.939 14.918 1.00 95.50 261 SER A O 1
ATOM 1836 N N . THR A 1 262 ? 3.982 -8.128 16.984 1.00 96.94 262 THR A N 1
ATOM 1837 C CA . THR A 1 262 ? 2.567 -7.999 16.606 1.00 96.94 262 THR A CA 1
ATOM 1838 C C . THR A 1 262 ? 1.827 -7.059 17.566 1.00 96.94 262 THR A C 1
ATOM 1840 O O . THR A 1 262 ? 1.019 -7.531 18.361 1.00 96.94 262 THR A O 1
ATOM 1843 N N . PRO A 1 263 ? 2.078 -5.735 17.533 1.00 98.00 263 PRO A N 1
ATOM 1844 C CA . PRO A 1 263 ? 1.480 -4.773 18.471 1.00 98.00 263 PRO A CA 1
ATOM 1845 C C . PRO A 1 263 ? -0.042 -4.615 18.316 1.00 98.00 263 PRO A C 1
ATOM 1847 O O . PRO A 1 263 ? -0.731 -4.206 19.253 1.00 98.00 263 PRO A O 1
ATOM 1850 N N . ILE A 1 264 ? -0.550 -4.928 17.124 1.00 98.69 264 ILE A N 1
ATOM 1851 C CA . ILE A 1 264 ? -1.968 -5.028 16.768 1.00 98.69 264 ILE A CA 1
ATOM 1852 C C . ILE A 1 264 ? -2.152 -6.278 15.885 1.00 98.69 264 ILE A C 1
ATOM 1854 O O . ILE A 1 264 ? -1.158 -6.755 15.322 1.00 98.69 264 ILE A O 1
ATOM 1858 N N . PRO A 1 265 ? -3.374 -6.819 15.709 1.00 98.25 265 PRO A N 1
ATOM 1859 C CA . PRO A 1 265 ? -3.562 -8.038 14.927 1.00 98.25 265 PRO A CA 1
ATOM 1860 C C . PRO A 1 265 ? -3.185 -7.859 13.454 1.00 98.25 265 PRO A C 1
ATOM 1862 O O . PRO A 1 265 ? -3.645 -6.935 12.781 1.00 98.25 265 PRO A O 1
ATOM 1865 N N . ALA A 1 266 ? -2.366 -8.784 12.962 1.00 97.94 266 ALA A N 1
ATOM 1866 C CA . ALA A 1 266 ? -1.955 -8.883 11.569 1.00 97.94 266 ALA A CA 1
ATOM 1867 C C . ALA A 1 266 ? -3.107 -9.334 10.649 1.00 97.94 266 ALA A C 1
ATOM 1869 O O . ALA A 1 266 ? -4.067 -9.974 11.086 1.00 97.94 266 ALA A O 1
ATOM 1870 N N . GLY A 1 267 ? -3.003 -9.017 9.357 1.00 97.50 267 GLY A N 1
ATOM 1871 C CA . GLY A 1 267 ? -3.945 -9.442 8.315 1.00 97.50 267 GLY A CA 1
ATOM 1872 C C . GLY A 1 267 ? -5.331 -8.794 8.399 1.00 97.50 267 GLY A C 1
ATOM 1873 O O . GLY A 1 267 ? -6.273 -9.277 7.774 1.00 97.50 267 GLY A O 1
ATOM 1874 N N . LYS A 1 268 ? -5.487 -7.722 9.184 1.00 97.75 268 LYS A N 1
ATOM 1875 C CA . LYS A 1 268 ? -6.762 -7.013 9.349 1.00 97.75 268 LYS A CA 1
ATOM 1876 C C . LYS A 1 268 ? -6.926 -5.884 8.341 1.00 97.75 268 LYS A C 1
ATOM 1878 O O . LYS A 1 268 ? -5.951 -5.289 7.896 1.00 97.75 268 LYS A O 1
ATOM 1883 N N . THR A 1 269 ? -8.182 -5.568 8.028 1.00 97.75 269 THR A N 1
ATOM 1884 C CA . THR A 1 269 ? -8.542 -4.285 7.414 1.00 97.75 269 THR A CA 1
ATOM 1885 C C . THR A 1 269 ? -8.851 -3.286 8.525 1.00 97.75 269 THR A C 1
ATOM 1887 O O . THR A 1 269 ? -9.720 -3.540 9.364 1.00 97.75 269 THR A O 1
ATOM 1890 N N . TRP A 1 270 ? -8.130 -2.171 8.531 1.00 97.81 270 TRP A N 1
ATOM 1891 C CA . TRP A 1 270 ? -8.266 -1.068 9.473 1.00 97.81 270 TRP A CA 1
ATOM 1892 C C . TRP A 1 270 ? -9.040 0.067 8.802 1.00 97.81 270 TRP A C 1
ATOM 1894 O O . TRP A 1 270 ? -8.513 0.745 7.923 1.00 97.81 270 TRP A O 1
ATOM 1904 N N . ALA A 1 271 ? -10.295 0.270 9.213 1.00 95.88 271 ALA A N 1
ATOM 1905 C CA . ALA A 1 271 ? -11.209 1.268 8.644 1.00 95.88 271 ALA A CA 1
ATOM 1906 C C . ALA A 1 271 ? -10.795 2.733 8.909 1.00 95.88 271 ALA A C 1
ATOM 1908 O O . ALA A 1 271 ? -11.347 3.658 8.317 1.00 95.88 271 ALA A O 1
ATOM 1909 N N . PHE A 1 272 ? -9.813 2.938 9.784 1.00 95.38 272 PHE A N 1
ATOM 1910 C CA . PHE A 1 272 ? -9.319 4.229 10.248 1.00 95.38 272 PHE A CA 1
ATOM 1911 C C . PHE A 1 272 ? -7.791 4.320 10.125 1.00 95.38 272 PHE A C 1
ATOM 1913 O O . PHE A 1 272 ? -7.123 3.342 9.783 1.00 95.38 272 PHE A O 1
ATOM 1920 N N . SER A 1 273 ? -7.230 5.498 10.413 1.00 96.50 273 SER A N 1
ATOM 1921 C CA . SER A 1 273 ? -5.780 5.697 10.420 1.00 96.50 273 SER A CA 1
ATOM 1922 C C . SER A 1 273 ? -5.126 4.888 11.539 1.00 96.50 273 SER A C 1
ATOM 1924 O O . SER A 1 273 ? -5.599 4.902 12.677 1.00 96.50 273 SER A O 1
ATOM 1926 N N . VAL A 1 274 ? -4.024 4.205 11.245 1.00 98.50 274 VAL A N 1
ATOM 1927 C CA . VAL A 1 274 ? -3.191 3.562 12.268 1.00 98.50 274 VAL A CA 1
ATOM 1928 C C . VAL A 1 274 ? -1.857 4.283 12.338 1.00 98.50 274 VAL A C 1
ATOM 1930 O O . VAL A 1 274 ? -1.143 4.384 11.340 1.00 98.50 274 VAL A O 1
ATOM 1933 N N . LYS A 1 275 ? -1.519 4.761 13.535 1.00 98.12 275 LYS A N 1
ATOM 1934 C CA . LYS A 1 275 ? -0.269 5.445 13.836 1.00 98.12 275 LYS A CA 1
ATOM 1935 C C . LYS A 1 275 ? 0.647 4.567 14.688 1.00 98.12 275 LYS A C 1
ATOM 1937 O O . LYS A 1 275 ? 0.367 4.319 15.863 1.00 98.12 275 LYS A O 1
ATOM 1942 N N . TYR A 1 276 ? 1.770 4.160 14.116 1.00 98.25 276 TYR A N 1
ATOM 1943 C CA . TYR A 1 276 ? 2.880 3.535 14.832 1.00 98.25 276 TYR A CA 1
ATOM 1944 C C . TYR A 1 276 ? 3.803 4.649 15.315 1.00 98.25 276 TYR A C 1
ATOM 1946 O O . TYR A 1 276 ? 4.548 5.213 14.516 1.00 98.25 276 TYR A O 1
ATOM 1954 N N . ASN A 1 277 ? 3.706 5.026 16.594 1.00 97.06 277 ASN A N 1
ATOM 1955 C CA . ASN A 1 277 ? 4.359 6.220 17.143 1.00 97.06 277 ASN A CA 1
ATOM 1956 C C . ASN A 1 277 ? 5.410 5.935 18.220 1.00 97.06 277 ASN A C 1
ATOM 1958 O O . ASN A 1 277 ? 5.766 6.852 18.962 1.00 97.06 277 ASN A O 1
ATOM 1962 N N . SER A 1 278 ? 5.926 4.705 18.320 1.00 97.56 278 SER A N 1
ATOM 1963 C CA . SER A 1 278 ? 7.062 4.450 19.213 1.00 97.56 278 SER A CA 1
ATOM 1964 C C . SER A 1 278 ? 8.289 5.250 18.765 1.00 97.56 278 SER A C 1
ATOM 1966 O O . SER A 1 278 ? 8.562 5.358 17.563 1.00 97.56 278 SER A O 1
ATOM 1968 N N . ALA A 1 279 ? 9.030 5.801 19.729 1.00 96.69 279 ALA A N 1
ATOM 1969 C CA . ALA A 1 279 ? 10.352 6.388 19.503 1.00 96.69 279 ALA A CA 1
ATOM 1970 C C . ALA A 1 279 ? 11.434 5.310 19.304 1.00 96.69 279 ALA A C 1
ATOM 1972 O O . ALA A 1 279 ? 12.472 5.577 18.708 1.00 96.69 279 ALA A O 1
ATOM 1973 N N . SER A 1 280 ? 11.185 4.092 19.788 1.00 96.69 280 SER A N 1
ATOM 1974 C CA . SER A 1 280 ? 12.011 2.916 19.514 1.00 96.69 280 SER A CA 1
ATOM 1975 C C . SER A 1 280 ? 11.596 2.248 18.200 1.00 96.69 280 SER A C 1
ATOM 1977 O O . SER A 1 280 ? 10.553 2.576 17.625 1.00 96.69 280 SER A O 1
ATOM 1979 N N . SER A 1 281 ? 12.401 1.280 17.751 1.00 97.12 281 SER A N 1
ATOM 1980 C CA . SER A 1 281 ? 12.061 0.450 16.595 1.00 97.12 281 SER A CA 1
ATOM 1981 C C . SER A 1 281 ? 10.733 -0.282 16.809 1.00 97.12 281 SER A C 1
ATOM 1983 O O . SER A 1 281 ? 10.513 -0.887 17.862 1.00 97.12 281 SER A O 1
ATOM 1985 N N . GLN A 1 282 ? 9.839 -0.200 15.824 1.00 97.88 282 GLN A N 1
ATOM 1986 C CA . GLN A 1 282 ? 8.484 -0.739 15.911 1.00 97.88 282 GLN A CA 1
ATOM 1987 C C . GLN A 1 282 ? 8.088 -1.498 14.644 1.00 97.88 282 GLN A C 1
ATOM 1989 O O . GLN A 1 282 ? 8.321 -1.030 13.529 1.00 97.88 282 GLN A O 1
ATOM 1994 N N . THR A 1 283 ? 7.444 -2.654 14.814 1.00 98.06 283 THR A N 1
ATOM 1995 C CA . THR A 1 283 ? 6.968 -3.470 13.690 1.00 98.06 283 THR A CA 1
ATOM 1996 C C . THR A 1 283 ? 5.617 -2.969 13.181 1.00 98.06 283 THR A C 1
ATOM 1998 O O . THR A 1 283 ? 4.653 -2.895 13.945 1.00 98.06 283 THR A O 1
ATOM 2001 N N . ILE A 1 284 ? 5.534 -2.680 11.883 1.00 98.62 284 ILE A N 1
ATOM 2002 C CA . ILE A 1 284 ? 4.283 -2.472 11.149 1.00 98.62 284 ILE A CA 1
ATOM 2003 C C . ILE A 1 284 ? 3.851 -3.832 10.602 1.00 98.62 284 ILE A C 1
ATOM 2005 O O . ILE A 1 284 ? 4.527 -4.411 9.751 1.00 98.62 284 ILE A O 1
ATOM 2009 N N . VAL A 1 285 ? 2.745 -4.363 11.123 1.00 98.56 285 VAL A N 1
ATOM 2010 C CA . VAL A 1 285 ? 2.217 -5.668 10.701 1.00 98.56 285 VAL A CA 1
ATOM 2011 C C . VAL A 1 285 ? 1.587 -5.578 9.312 1.00 98.56 285 VAL A C 1
ATOM 2013 O O . VAL A 1 285 ? 1.234 -4.500 8.843 1.00 98.56 285 VAL A O 1
ATOM 2016 N N . ASN A 1 286 ? 1.417 -6.713 8.641 1.00 98.56 286 ASN A N 1
ATOM 2017 C CA . ASN A 1 286 ? 0.627 -6.749 7.416 1.00 98.56 286 ASN A CA 1
ATOM 2018 C C . ASN A 1 286 ? -0.860 -6.525 7.709 1.00 98.56 286 ASN A C 1
ATOM 2020 O O . ASN A 1 286 ? -1.359 -6.831 8.795 1.00 98.56 286 ASN A O 1
ATOM 2024 N N . GLY A 1 287 ? -1.582 -6.035 6.711 1.00 98.25 287 GLY A N 1
ATOM 2025 C CA . GLY A 1 287 ? -2.969 -5.606 6.835 1.00 98.25 287 GLY A CA 1
ATOM 2026 C C . GLY A 1 287 ? -3.305 -4.581 5.761 1.00 98.25 287 GLY A C 1
ATOM 2027 O O . GLY A 1 287 ? -2.432 -4.170 5.005 1.00 98.25 287 GLY A O 1
ATOM 2028 N N . ASN A 1 288 ? -4.567 -4.172 5.692 1.00 98.31 288 ASN A N 1
ATOM 2029 C CA . ASN A 1 288 ? -5.029 -3.130 4.782 1.00 98.31 288 ASN A CA 1
ATOM 2030 C C . ASN A 1 288 ? -5.433 -1.886 5.578 1.00 98.31 288 ASN A C 1
ATOM 2032 O O . ASN A 1 288 ? -6.366 -1.945 6.378 1.00 98.31 288 ASN A O 1
ATOM 2036 N N . TYR A 1 289 ? -4.732 -0.777 5.383 1.00 98.44 289 TYR A N 1
ATOM 2037 C CA . TYR A 1 289 ? -4.858 0.439 6.176 1.00 98.44 289 TYR A CA 1
ATOM 2038 C C . TYR A 1 289 ? -5.615 1.519 5.403 1.00 98.44 289 TYR A C 1
ATOM 2040 O O . TYR A 1 289 ? -5.200 1.907 4.311 1.00 98.44 289 TYR A O 1
ATOM 2048 N N . ALA A 1 290 ? -6.678 2.078 5.990 1.00 97.06 290 ALA A N 1
ATOM 2049 C CA . ALA A 1 290 ? -7.320 3.274 5.440 1.00 97.06 290 ALA A CA 1
ATOM 2050 C C . ALA A 1 290 ? -6.346 4.465 5.394 1.00 97.06 290 ALA A C 1
ATOM 2052 O O . ALA A 1 290 ? -6.356 5.236 4.442 1.00 97.06 290 ALA A O 1
ATOM 2053 N N . ALA A 1 291 ? -5.468 4.584 6.391 1.00 97.44 291 ALA A N 1
ATOM 2054 C CA . ALA A 1 291 ? -4.263 5.405 6.344 1.00 97.44 291 ALA A CA 1
ATOM 2055 C C . ALA A 1 291 ? -3.206 4.805 7.281 1.00 97.44 291 ALA A C 1
ATOM 2057 O O . ALA A 1 291 ? -3.546 4.218 8.313 1.00 97.44 291 ALA A O 1
ATOM 2058 N N . LEU A 1 292 ? -1.934 4.949 6.918 1.00 98.50 292 LEU A N 1
ATOM 2059 C CA . LEU A 1 292 ? -0.804 4.439 7.686 1.00 98.50 292 LEU A CA 1
ATOM 2060 C C . LEU A 1 292 ? 0.141 5.591 8.028 1.00 98.50 292 LEU A C 1
ATOM 2062 O O . LEU A 1 292 ? 0.806 6.147 7.154 1.00 98.50 292 LEU A O 1
ATOM 2066 N N . ASP A 1 293 ? 0.213 5.935 9.309 1.00 98.19 293 ASP A N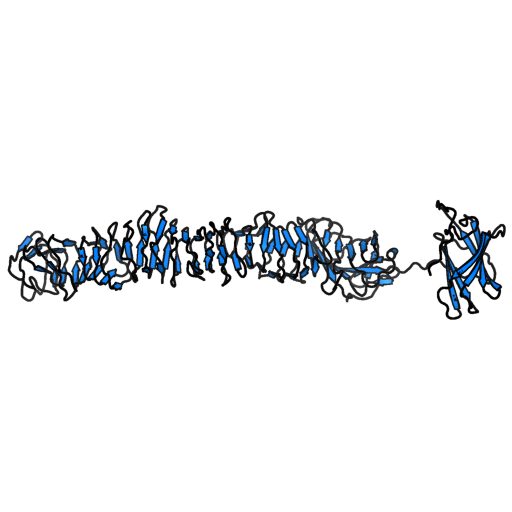 1
ATOM 2067 C CA . ASP A 1 293 ? 1.149 6.921 9.838 1.00 98.19 293 ASP A CA 1
ATOM 2068 C C . ASP A 1 293 ? 2.276 6.196 10.584 1.00 98.19 293 ASP A C 1
ATOM 2070 O O . ASP A 1 293 ? 2.089 5.619 11.654 1.00 98.19 293 ASP A O 1
ATOM 2074 N N . ALA A 1 294 ? 3.466 6.205 9.999 1.00 97.69 294 ALA A N 1
ATOM 2075 C CA . ALA A 1 294 ? 4.655 5.591 10.567 1.00 97.69 294 ALA A CA 1
ATOM 2076 C C . ALA A 1 294 ? 5.575 6.616 11.256 1.00 97.69 294 ALA A C 1
ATOM 2078 O O . ALA A 1 294 ? 6.697 6.268 11.622 1.00 97.69 294 ALA A O 1
ATOM 2079 N N . THR A 1 295 ? 5.120 7.858 11.474 1.00 95.12 295 THR A N 1
ATOM 2080 C CA . THR A 1 295 ? 5.927 8.901 12.125 1.00 95.12 295 THR A CA 1
ATOM 2081 C C . THR A 1 295 ? 6.325 8.528 13.562 1.00 95.12 295 THR A C 1
ATOM 2083 O O . THR A 1 295 ? 5.493 8.175 14.399 1.00 95.12 295 THR A O 1
ATOM 2086 N N . GLY A 1 296 ? 7.624 8.627 13.855 1.00 91.88 296 GLY A N 1
ATOM 2087 C CA . GLY A 1 296 ? 8.260 8.344 15.147 1.00 91.88 296 GLY A CA 1
ATOM 2088 C C . GLY A 1 296 ? 9.699 7.859 14.930 1.00 91.88 296 GLY A C 1
ATOM 2089 O O . GLY A 1 296 ? 10.398 8.445 14.107 1.00 91.88 296 GLY A O 1
ATOM 2090 N N . GLY A 1 297 ? 10.143 6.836 15.668 1.00 96.25 297 GLY A N 1
ATOM 2091 C CA . GLY A 1 297 ? 11.458 6.204 15.497 1.00 96.25 297 GLY A CA 1
ATOM 2092 C C . GLY A 1 297 ? 11.541 5.217 14.327 1.00 96.25 297 GLY A C 1
ATOM 2093 O O . GLY A 1 297 ? 10.753 5.278 13.386 1.00 96.25 297 GLY A O 1
ATOM 2094 N N . ASP A 1 298 ? 12.483 4.278 14.411 1.00 98.06 298 ASP A N 1
ATOM 2095 C CA . ASP A 1 298 ? 12.713 3.268 13.370 1.00 98.06 298 ASP A CA 1
ATOM 2096 C C . ASP A 1 298 ? 11.521 2.319 13.177 1.00 98.06 298 ASP A C 1
ATOM 2098 O O . ASP A 1 298 ? 10.723 2.077 14.090 1.00 98.06 298 ASP A O 1
ATOM 2102 N N . ARG A 1 299 ? 11.387 1.755 11.977 1.00 98.12 299 ARG A N 1
ATOM 2103 C CA . ARG A 1 299 ? 10.274 0.876 11.608 1.00 98.12 299 ARG A CA 1
ATOM 2104 C C . ARG A 1 299 ? 10.767 -0.407 10.960 1.00 98.12 299 ARG A C 1
ATOM 2106 O O . ARG A 1 299 ? 11.705 -0.409 10.168 1.00 98.12 299 ARG A O 1
ATOM 2113 N N . VAL A 1 300 ? 10.082 -1.501 11.261 1.00 98.19 300 VAL A N 1
ATOM 2114 C CA . VAL A 1 300 ? 10.250 -2.786 10.577 1.00 98.19 300 VAL A CA 1
ATOM 2115 C C . VAL A 1 300 ? 8.959 -3.082 9.840 1.00 98.19 300 VAL A C 1
ATOM 2117 O O . VAL A 1 300 ? 7.909 -3.213 10.467 1.00 98.19 300 VAL A O 1
ATOM 2120 N N . LEU A 1 301 ? 9.013 -3.161 8.515 1.00 98.56 301 LEU A N 1
ATOM 2121 C CA . LEU A 1 301 ? 7.862 -3.572 7.720 1.00 98.56 301 LEU A CA 1
ATOM 2122 C C . LEU A 1 301 ? 7.776 -5.095 7.748 1.00 98.56 301 LEU A C 1
ATOM 2124 O O . LEU A 1 301 ? 8.759 -5.776 7.460 1.00 98.56 301 LEU A O 1
ATOM 2128 N N . SER A 1 302 ? 6.615 -5.630 8.118 1.00 97.69 302 SER A N 1
ATOM 2129 C CA . SER A 1 302 ? 6.406 -7.076 8.161 1.00 97.69 302 SER A CA 1
ATOM 2130 C C . SER A 1 302 ? 6.715 -7.719 6.801 1.00 97.69 302 SER A C 1
ATOM 2132 O O . SER A 1 302 ? 6.156 -7.284 5.790 1.00 97.69 302 SER A O 1
ATOM 2134 N N . PRO A 1 303 ? 7.539 -8.784 6.758 1.00 96.75 303 PRO A N 1
ATOM 2135 C CA . PRO A 1 303 ? 7.732 -9.581 5.548 1.00 96.75 303 PRO A CA 1
ATOM 2136 C C . PRO A 1 303 ? 6.580 -10.572 5.310 1.00 96.75 303 PRO A C 1
ATOM 2138 O O . PRO A 1 303 ? 6.512 -11.227 4.274 1.00 96.75 303 PRO A O 1
ATOM 2141 N N . ALA A 1 304 ? 5.682 -10.744 6.285 1.00 92.75 304 ALA A N 1
ATOM 2142 C CA . ALA A 1 304 ? 4.592 -11.704 6.206 1.00 92.75 304 ALA A CA 1
ATOM 2143 C C . ALA A 1 304 ? 3.358 -11.062 5.562 1.00 92.75 304 ALA A C 1
ATOM 2145 O O . ALA A 1 304 ? 2.597 -10.401 6.251 1.00 92.75 304 ALA A O 1
ATOM 2146 N N . GLY A 1 305 ? 3.127 -11.285 4.267 1.00 95.69 305 GLY A N 1
ATOM 2147 C CA . GLY A 1 305 ? 1.960 -10.757 3.545 1.00 95.69 305 GLY A CA 1
ATOM 2148 C C . GLY A 1 305 ? 2.043 -9.260 3.217 1.00 95.69 305 GLY A C 1
ATOM 2149 O O . GLY A 1 305 ? 3.034 -8.596 3.505 1.00 95.69 305 GLY A O 1
ATOM 2150 N N . ASN A 1 306 ? 0.989 -8.724 2.595 1.00 97.94 306 ASN A N 1
ATOM 2151 C CA . ASN A 1 306 ? 0.996 -7.353 2.075 1.00 97.94 306 ASN A CA 1
ATOM 2152 C C . ASN A 1 306 ? 0.594 -6.322 3.140 1.00 97.94 306 ASN A C 1
ATOM 2154 O O . ASN A 1 306 ? -0.359 -6.522 3.900 1.00 97.94 306 ASN A O 1
ATOM 2158 N N . ILE A 1 307 ? 1.280 -5.181 3.131 1.00 98.88 307 ILE A N 1
ATOM 2159 C CA . ILE A 1 307 ? 0.876 -3.949 3.811 1.00 98.88 307 ILE A CA 1
ATOM 2160 C C . ILE A 1 307 ? 0.150 -3.092 2.767 1.00 98.88 307 ILE A C 1
ATOM 2162 O O . ILE A 1 307 ? 0.773 -2.380 1.982 1.00 98.88 307 ILE A O 1
ATOM 2166 N N . GLY A 1 308 ? -1.173 -3.219 2.718 1.00 98.69 308 GLY A N 1
ATOM 2167 C CA . GLY A 1 308 ? -2.038 -2.419 1.857 1.00 98.69 308 GLY A CA 1
ATOM 2168 C C . GLY A 1 308 ? -2.290 -1.038 2.455 1.00 98.69 308 GLY A C 1
ATOM 2169 O O . GLY A 1 308 ? -2.562 -0.929 3.649 1.00 98.69 308 GLY A O 1
ATOM 2170 N N . VAL A 1 309 ? -2.222 0.019 1.654 1.00 98.69 309 VAL A N 1
ATOM 2171 C CA . VAL A 1 309 ? -2.548 1.388 2.067 1.00 98.69 309 VAL A CA 1
ATOM 2172 C C . VAL A 1 309 ? -3.530 1.980 1.064 1.00 98.69 309 VAL A C 1
ATOM 2174 O O . VAL A 1 309 ? -3.166 2.265 -0.075 1.00 98.69 309 VAL A O 1
ATOM 2177 N N . ALA A 1 310 ? -4.770 2.202 1.499 1.00 97.56 310 ALA A N 1
ATOM 2178 C CA . ALA A 1 310 ? -5.840 2.727 0.649 1.00 97.56 310 ALA A CA 1
ATOM 2179 C C . ALA A 1 310 ? -5.875 4.264 0.611 1.00 97.56 310 ALA A C 1
ATOM 2181 O O . ALA A 1 310 ? -6.357 4.860 -0.350 1.00 97.56 310 ALA A O 1
ATOM 2182 N N . GLY A 1 311 ? -5.379 4.915 1.664 1.00 96.00 311 GLY A N 1
ATOM 2183 C CA . GLY A 1 311 ? -5.258 6.368 1.756 1.00 96.00 311 GLY A CA 1
ATOM 2184 C C . GLY A 1 311 ? -3.801 6.810 1.801 1.00 96.00 311 GLY A C 1
ATOM 2185 O O . GLY A 1 311 ? -2.997 6.444 0.942 1.00 96.00 311 GLY A O 1
ATOM 2186 N N . THR A 1 312 ? -3.465 7.625 2.800 1.00 96.38 312 THR A N 1
ATOM 2187 C CA . THR A 1 312 ? -2.131 8.221 2.951 1.00 96.38 312 THR A CA 1
ATOM 2188 C C . THR A 1 312 ? -1.161 7.266 3.644 1.00 96.38 312 THR A C 1
ATOM 2190 O O . THR A 1 312 ? -1.494 6.701 4.686 1.00 96.38 312 THR A O 1
ATOM 2193 N N . PHE A 1 313 ? 0.065 7.162 3.120 1.00 98.31 313 PHE A N 1
ATOM 2194 C CA . PHE A 1 313 ? 1.222 6.622 3.838 1.00 98.31 313 PHE A CA 1
ATOM 2195 C C . PHE A 1 313 ? 2.157 7.764 4.252 1.00 98.31 313 PHE A C 1
ATOM 2197 O O . PHE A 1 313 ? 2.672 8.483 3.395 1.00 98.31 313 PHE A O 1
ATOM 2204 N N . ALA A 1 314 ? 2.385 7.933 5.555 1.00 97.50 314 ALA A N 1
ATOM 2205 C CA . ALA A 1 314 ? 3.339 8.894 6.102 1.00 97.50 314 ALA A CA 1
ATOM 2206 C C . ALA A 1 314 ? 4.537 8.142 6.717 1.00 97.50 314 ALA A C 1
ATOM 2208 O O . ALA A 1 314 ? 4.467 7.774 7.889 1.00 97.50 314 ALA A O 1
ATOM 2209 N N . PRO A 1 315 ? 5.632 7.894 5.967 1.00 95.75 315 PRO A N 1
ATOM 2210 C CA . PRO A 1 315 ? 6.770 7.113 6.467 1.00 95.75 315 PRO A CA 1
ATOM 2211 C C . PRO A 1 315 ? 7.484 7.777 7.661 1.00 95.75 315 PRO A C 1
ATOM 2213 O O . PRO A 1 315 ? 8.009 7.094 8.530 1.00 95.75 315 PRO A O 1
ATOM 2216 N N . GLY A 1 316 ? 7.473 9.108 7.761 1.00 93.25 316 GLY A N 1
ATOM 2217 C CA . GLY A 1 316 ? 8.239 9.818 8.789 1.00 93.25 316 GLY A CA 1
ATOM 2218 C C . GLY A 1 316 ? 9.751 9.796 8.531 1.00 93.25 316 GLY A C 1
ATOM 2219 O O . GLY A 1 316 ? 10.187 9.509 7.421 1.00 93.25 316 GLY A O 1
ATOM 2220 N N . ALA A 1 317 ? 10.541 10.165 9.546 1.00 92.88 317 ALA A N 1
ATOM 2221 C CA . ALA A 1 317 ? 11.994 10.349 9.431 1.00 92.88 317 ALA A CA 1
ATOM 2222 C C . ALA A 1 317 ? 12.837 9.173 9.967 1.00 92.88 317 ALA A C 1
ATOM 2224 O O . ALA A 1 317 ? 14.059 9.202 9.833 1.00 92.88 317 ALA A O 1
ATOM 2225 N N . GLY A 1 318 ? 12.213 8.174 10.602 1.00 94.00 318 GLY A N 1
ATOM 2226 C CA . GLY A 1 318 ? 12.906 6.990 11.114 1.00 94.00 318 GLY A CA 1
ATOM 2227 C C . GLY A 1 318 ? 13.479 6.118 9.997 1.00 94.00 318 GLY A C 1
ATOM 2228 O O . GLY A 1 318 ? 13.043 6.197 8.846 1.00 94.00 318 GLY A O 1
ATOM 2229 N N . THR A 1 319 ? 14.455 5.271 10.326 1.00 96.62 319 THR A N 1
ATOM 2230 C CA . THR A 1 319 ? 14.985 4.297 9.361 1.00 96.62 319 THR A CA 1
ATOM 2231 C C . THR A 1 319 ? 14.033 3.111 9.213 1.00 96.62 319 THR A C 1
ATOM 2233 O O . THR A 1 319 ? 13.299 2.768 10.141 1.00 96.62 319 THR A O 1
ATOM 2236 N N . PHE A 1 320 ? 14.023 2.482 8.035 1.00 98.12 320 PHE A N 1
ATOM 2237 C CA . PHE A 1 320 ? 13.127 1.366 7.733 1.00 98.12 320 PHE A CA 1
ATOM 2238 C C . PHE A 1 320 ? 13.901 0.096 7.384 1.00 98.12 320 PHE A C 1
ATOM 2240 O O . PHE A 1 320 ? 14.728 0.091 6.473 1.00 98.12 320 PHE A O 1
ATOM 2247 N N . ILE A 1 321 ? 13.563 -1.005 8.056 1.00 98.19 321 ILE A N 1
ATOM 2248 C CA . ILE A 1 321 ? 13.890 -2.359 7.602 1.00 98.19 321 ILE A CA 1
ATOM 2249 C C . ILE A 1 321 ? 12.745 -2.819 6.702 1.00 98.19 321 ILE A C 1
ATOM 2251 O O . ILE A 1 321 ? 11.625 -3.024 7.173 1.00 98.19 321 ILE A O 1
ATOM 2255 N N . VAL A 1 322 ? 13.030 -2.957 5.406 1.00 98.25 322 VAL A N 1
ATOM 2256 C CA . VAL A 1 322 ? 12.025 -3.286 4.380 1.00 98.25 322 VAL A CA 1
ATOM 2257 C C . VAL A 1 322 ? 12.157 -4.696 3.813 1.00 98.25 322 VAL A C 1
ATOM 2259 O O . VAL A 1 322 ? 11.252 -5.146 3.121 1.00 98.25 322 VAL A O 1
ATOM 2262 N N . THR A 1 323 ? 13.249 -5.405 4.097 1.00 96.88 323 THR A N 1
ATOM 2263 C CA . THR A 1 323 ? 13.576 -6.711 3.504 1.00 96.88 323 THR A CA 1
ATOM 2264 C C . THR A 1 323 ? 12.413 -7.705 3.570 1.00 96.88 323 THR A C 1
ATOM 2266 O O . THR A 1 323 ? 11.929 -8.027 4.654 1.00 96.88 323 THR A O 1
ATOM 2269 N N . GLY A 1 324 ? 11.993 -8.221 2.414 1.00 96.88 324 GLY A N 1
ATOM 2270 C CA . GLY A 1 324 ? 10.905 -9.190 2.273 1.00 96.88 324 GLY A CA 1
ATOM 2271 C C . GLY A 1 324 ? 9.496 -8.595 2.341 1.00 96.88 324 GLY A C 1
ATOM 2272 O O . GLY A 1 324 ? 8.530 -9.326 2.140 1.00 96.88 324 GLY A O 1
ATOM 2273 N N . SER A 1 325 ? 9.343 -7.299 2.628 1.00 98.50 325 SER A N 1
ATOM 2274 C CA . SER A 1 325 ? 8.029 -6.655 2.722 1.00 98.50 325 SER A CA 1
ATOM 2275 C C . SER A 1 325 ? 7.426 -6.347 1.349 1.00 98.50 325 SER A C 1
ATOM 2277 O O . SER A 1 325 ? 8.117 -6.200 0.337 1.00 98.50 325 SER A O 1
ATOM 2279 N N . THR A 1 326 ? 6.101 -6.230 1.314 1.00 98.75 326 THR A N 1
ATOM 2280 C CA . THR A 1 326 ? 5.359 -5.754 0.143 1.00 98.75 326 THR A CA 1
ATOM 2281 C C . THR A 1 326 ? 4.417 -4.644 0.573 1.00 98.75 326 THR A C 1
ATOM 2283 O O . THR A 1 326 ? 3.534 -4.881 1.400 1.00 98.75 326 THR A O 1
ATOM 2286 N N . LEU A 1 327 ? 4.591 -3.446 0.012 1.00 98.81 327 LEU A N 1
ATOM 2287 C CA . LEU A 1 327 ? 3.629 -2.354 0.156 1.00 98.81 327 LEU A CA 1
ATOM 2288 C C . LEU A 1 327 ? 2.746 -2.277 -1.083 1.00 98.81 327 LEU A C 1
ATOM 2290 O O . LEU A 1 327 ? 3.256 -2.224 -2.200 1.00 98.81 327 LEU A O 1
ATOM 2294 N N . ASP A 1 328 ? 1.435 -2.246 -0.868 1.00 98.81 328 ASP A N 1
ATOM 2295 C CA . ASP A 1 328 ? 0.426 -2.155 -1.921 1.00 98.81 328 ASP A CA 1
ATOM 2296 C C . ASP A 1 328 ? -0.401 -0.880 -1.754 1.00 98.81 328 ASP A C 1
ATOM 2298 O O . ASP A 1 328 ? -1.206 -0.756 -0.831 1.00 98.81 328 ASP A O 1
ATOM 2302 N N . PHE A 1 329 ? -0.192 0.086 -2.640 1.00 98.75 329 PHE A N 1
ATOM 2303 C CA . PHE A 1 329 ? -1.015 1.285 -2.709 1.00 98.75 329 PHE A CA 1
ATOM 2304 C C . PHE A 1 329 ? -2.270 0.956 -3.509 1.00 98.75 329 PHE A C 1
ATOM 2306 O O . PHE A 1 329 ? -2.231 0.909 -4.736 1.00 98.75 329 PHE A O 1
ATOM 2313 N N . ASN A 1 330 ? -3.358 0.677 -2.792 1.00 98.25 330 ASN A N 1
ATOM 2314 C CA . ASN A 1 330 ? -4.581 0.069 -3.321 1.00 98.25 330 ASN A CA 1
ATOM 2315 C C . ASN A 1 330 ? -5.812 0.986 -3.206 1.00 98.25 330 ASN A C 1
ATOM 2317 O O . ASN A 1 330 ? -6.953 0.517 -3.139 1.00 98.25 330 ASN A O 1
ATOM 2321 N N . GLY A 1 331 ? -5.584 2.298 -3.128 1.00 96.75 331 GLY A N 1
ATOM 2322 C CA . GLY A 1 331 ? -6.639 3.289 -2.964 1.00 96.75 331 GLY A CA 1
ATOM 2323 C C . GLY A 1 331 ? -7.529 3.434 -4.197 1.00 96.75 331 GLY A C 1
ATOM 2324 O O . GLY A 1 331 ? -7.128 3.155 -5.320 1.00 96.75 331 GLY A O 1
ATOM 2325 N N . THR A 1 332 ? -8.754 3.922 -4.004 1.00 95.88 332 THR A N 1
ATOM 2326 C CA . THR A 1 332 ? -9.650 4.326 -5.111 1.00 95.88 332 THR A CA 1
ATOM 2327 C C . THR A 1 332 ? -9.688 5.841 -5.307 1.00 95.88 332 THR A C 1
ATOM 2329 O O . THR A 1 332 ? -10.079 6.333 -6.365 1.00 95.88 332 THR A O 1
ATOM 2332 N N . SER A 1 333 ? -9.294 6.592 -4.278 1.00 95.19 333 SER A N 1
ATOM 2333 C CA . SER A 1 333 ? -9.145 8.048 -4.302 1.00 95.19 333 SER A CA 1
ATOM 2334 C C . SER A 1 333 ? -7.812 8.453 -4.938 1.00 95.19 333 SER A C 1
ATOM 2336 O O . SER A 1 333 ? -7.004 7.604 -5.322 1.00 95.19 333 SER A O 1
ATOM 2338 N N . THR A 1 334 ? -7.560 9.761 -5.038 1.00 95.50 334 THR A N 1
ATOM 2339 C CA . THR A 1 334 ? -6.221 10.262 -5.380 1.00 95.50 334 THR A CA 1
ATOM 2340 C C . THR A 1 334 ? -5.222 9.735 -4.367 1.00 95.50 334 THR A C 1
ATOM 2342 O O . THR A 1 334 ? -5.431 9.863 -3.159 1.00 95.50 334 THR A O 1
ATOM 2345 N N . GLN A 1 335 ? -4.138 9.154 -4.865 1.00 96.88 335 GLN A N 1
ATOM 2346 C CA . GLN A 1 335 ? -3.146 8.496 -4.033 1.00 96.88 335 GLN A CA 1
ATOM 2347 C C . GLN A 1 335 ? -1.749 8.975 -4.404 1.00 96.88 335 GLN A C 1
ATOM 2349 O O . GLN A 1 335 ? -1.427 9.131 -5.578 1.00 96.88 335 GLN A O 1
ATOM 2354 N N . THR A 1 336 ? -0.913 9.214 -3.402 1.00 97.31 336 THR A N 1
ATOM 2355 C CA . THR A 1 336 ? 0.491 9.590 -3.591 1.00 97.31 336 THR A CA 1
ATOM 2356 C C . THR A 1 336 ? 1.361 8.435 -3.140 1.00 97.31 336 THR A C 1
ATOM 2358 O O . THR A 1 336 ? 1.169 7.938 -2.032 1.00 97.31 336 THR A O 1
ATOM 2361 N N . ILE A 1 337 ? 2.330 8.047 -3.968 1.00 98.19 337 ILE A N 1
ATOM 2362 C CA . ILE A 1 337 ? 3.363 7.070 -3.611 1.00 98.19 337 ILE A CA 1
ATOM 2363 C C . ILE A 1 337 ? 4.555 7.848 -3.040 1.00 98.19 337 ILE A C 1
ATOM 2365 O O . ILE A 1 337 ? 5.189 8.590 -3.791 1.00 98.19 337 ILE A O 1
ATOM 2369 N N . PRO A 1 338 ? 4.854 7.773 -1.732 1.00 97.75 338 PRO A N 1
ATOM 2370 C CA . PRO A 1 338 ? 5.930 8.566 -1.147 1.00 97.75 338 PRO A CA 1
ATOM 2371 C C . PRO A 1 338 ? 7.312 8.253 -1.732 1.00 97.75 338 PRO A C 1
ATOM 2373 O O . PRO A 1 338 ? 7.601 7.129 -2.136 1.00 97.75 338 PRO A O 1
ATOM 2376 N N . VAL A 1 339 ? 8.196 9.254 -1.708 1.00 97.25 339 VAL A N 1
ATOM 2377 C CA . VAL A 1 339 ? 9.640 9.057 -1.899 1.00 97.25 339 VAL A CA 1
ATOM 2378 C C . VAL A 1 339 ? 10.140 8.177 -0.759 1.00 97.25 339 VAL A C 1
ATOM 2380 O O . VAL A 1 339 ? 10.174 8.609 0.394 1.00 97.25 339 VAL A O 1
ATOM 2383 N N . PHE A 1 340 ? 10.451 6.925 -1.072 1.00 97.00 340 PHE A N 1
ATOM 2384 C CA . PHE A 1 340 ? 10.730 5.893 -0.085 1.00 97.00 340 PHE A CA 1
ATOM 2385 C C . PHE A 1 340 ? 11.484 4.726 -0.737 1.00 97.00 340 PHE A C 1
ATOM 2387 O O . PHE A 1 340 ? 11.417 4.533 -1.955 1.00 97.00 340 PHE A O 1
ATOM 2394 N N . THR A 1 341 ? 12.201 3.950 0.076 1.00 97.81 341 THR A N 1
ATOM 2395 C CA . THR A 1 341 ? 12.822 2.693 -0.357 1.00 97.81 341 THR A CA 1
ATOM 2396 C C . THR A 1 341 ? 11.888 1.544 -0.032 1.00 97.81 341 THR A C 1
ATOM 2398 O O . THR A 1 341 ? 11.709 1.201 1.130 1.00 97.81 341 THR A O 1
ATOM 2401 N N . TYR A 1 342 ? 11.321 0.926 -1.054 1.00 98.56 342 TYR A N 1
ATOM 2402 C CA . TYR A 1 342 ? 10.486 -0.260 -0.940 1.00 98.56 342 TYR A CA 1
ATOM 2403 C C . TYR A 1 342 ? 11.325 -1.518 -1.154 1.00 98.56 342 TYR A C 1
ATOM 2405 O O . TYR A 1 342 ? 12.293 -1.504 -1.917 1.00 98.56 342 TYR A O 1
ATOM 2413 N N . ASP A 1 343 ? 10.928 -2.627 -0.533 1.00 98.44 343 ASP A N 1
ATOM 2414 C CA . ASP A 1 343 ? 11.363 -3.933 -1.022 1.00 98.44 343 ASP A CA 1
ATOM 2415 C C . ASP A 1 343 ? 10.525 -4.296 -2.246 1.00 98.44 343 ASP A C 1
ATOM 2417 O O . ASP A 1 343 ? 10.972 -4.058 -3.363 1.00 98.44 343 ASP A O 1
ATOM 2421 N N . ASN A 1 344 ? 9.268 -4.703 -2.071 1.00 98.69 344 ASN A N 1
ATOM 2422 C CA . ASN A 1 344 ? 8.319 -4.822 -3.180 1.00 98.69 344 ASN A CA 1
ATOM 2423 C C . ASN A 1 344 ? 7.292 -3.684 -3.137 1.00 98.69 344 ASN A C 1
ATOM 2425 O O . ASN A 1 344 ? 6.742 -3.376 -2.075 1.00 98.69 344 ASN A O 1
ATOM 2429 N N . LEU A 1 345 ? 7.028 -3.079 -4.296 1.00 98.81 345 LEU A N 1
ATOM 2430 C CA . LEU A 1 345 ? 6.037 -2.019 -4.471 1.00 98.81 345 LEU A CA 1
ATOM 2431 C C . LEU A 1 345 ? 4.958 -2.481 -5.448 1.00 98.81 345 LEU A C 1
ATOM 2433 O O . LEU A 1 345 ? 5.241 -2.747 -6.616 1.00 98.81 345 LEU A O 1
ATOM 2437 N N . ILE A 1 346 ? 3.717 -2.517 -4.976 1.00 98.81 346 ILE A N 1
ATOM 2438 C CA . ILE A 1 346 ? 2.525 -2.723 -5.792 1.00 98.81 346 ILE A CA 1
ATOM 2439 C C . ILE A 1 346 ? 1.747 -1.407 -5.837 1.00 98.81 346 ILE A C 1
ATOM 2441 O O . ILE A 1 346 ? 1.539 -0.750 -4.817 1.00 98.81 346 ILE A O 1
ATOM 2445 N N . ILE A 1 347 ? 1.326 -1.020 -7.035 1.00 98.69 347 ILE A N 1
ATOM 2446 C CA . ILE A 1 347 ? 0.341 0.036 -7.256 1.00 98.69 347 ILE A CA 1
ATOM 2447 C C . ILE A 1 347 ? -0.885 -0.661 -7.839 1.00 98.69 347 ILE A C 1
ATOM 2449 O O . ILE A 1 347 ? -0.817 -1.240 -8.924 1.00 98.69 347 ILE A O 1
ATOM 2453 N N . SER A 1 348 ? -1.981 -0.680 -7.092 1.00 98.12 348 SER A N 1
ATOM 2454 C CA . SER A 1 348 ? -3.225 -1.356 -7.455 1.00 98.12 348 SER A CA 1
ATOM 2455 C C . SER A 1 348 ? -4.424 -0.426 -7.252 1.00 98.12 348 SER A C 1
ATOM 2457 O O . SER A 1 348 ? -4.268 0.786 -7.244 1.00 98.12 348 SER A O 1
ATOM 2459 N N . GLY A 1 349 ? -5.634 -0.972 -7.140 1.00 96.50 349 GLY A N 1
ATOM 2460 C CA . GLY A 1 349 ? -6.838 -0.181 -6.902 1.00 96.50 349 GLY A CA 1
ATOM 2461 C C . GLY A 1 349 ? -7.514 0.345 -8.172 1.00 96.50 349 GLY A C 1
ATOM 2462 O O . GLY A 1 349 ? -6.929 0.510 -9.249 1.00 96.50 349 GLY A O 1
ATOM 2463 N N . ALA A 1 350 ? -8.818 0.580 -8.045 1.00 96.62 350 ALA A N 1
ATOM 2464 C CA . ALA A 1 350 ? -9.640 1.171 -9.090 1.00 96.62 350 ALA A CA 1
ATOM 2465 C C . ALA A 1 350 ? -9.713 2.686 -8.885 1.00 96.62 350 ALA A C 1
ATOM 2467 O O . ALA A 1 350 ? -10.642 3.191 -8.257 1.00 96.62 350 ALA A O 1
ATOM 2468 N N . HIS A 1 351 ? -8.731 3.421 -9.411 1.00 96.25 351 HIS A N 1
ATOM 2469 C CA . HIS A 1 351 ? -8.658 4.871 -9.215 1.00 96.25 351 HIS A CA 1
ATOM 2470 C C . HIS A 1 351 ? -9.730 5.643 -9.986 1.00 96.25 351 HIS A C 1
ATOM 2472 O O . HIS A 1 351 ? -9.968 6.808 -9.688 1.00 96.25 351 HIS A O 1
ATOM 2478 N N . THR A 1 352 ? -10.437 5.021 -10.935 1.00 95.00 352 THR A N 1
ATOM 2479 C CA . THR A 1 352 ? -11.498 5.666 -11.733 1.00 95.00 352 THR A CA 1
ATOM 2480 C C . THR A 1 352 ? -10.995 6.959 -12.398 1.00 95.00 352 THR A C 1
ATOM 2482 O O . THR A 1 352 ? -10.181 6.873 -13.319 1.00 95.00 352 THR A O 1
ATOM 2485 N N . SER A 1 353 ? -11.433 8.137 -11.948 1.00 96.38 353 SER A N 1
ATOM 2486 C CA . SER A 1 353 ? -11.006 9.466 -12.414 1.00 96.38 353 SER A CA 1
ATOM 2487 C C . SER A 1 353 ? -9.872 10.090 -11.588 1.00 96.38 353 SER A C 1
ATOM 2489 O O . SER A 1 353 ? -9.445 11.201 -11.885 1.00 96.38 353 SER A O 1
ATOM 2491 N N . ASN A 1 354 ? -9.402 9.415 -10.539 1.00 97.50 354 ASN A N 1
ATOM 2492 C CA . ASN A 1 354 ? -8.368 9.916 -9.641 1.00 97.50 354 ASN A CA 1
ATOM 2493 C C . ASN A 1 354 ? -6.962 9.549 -10.120 1.00 97.50 354 ASN A C 1
ATOM 2495 O O . ASN A 1 354 ? -6.749 8.513 -10.747 1.00 97.50 354 ASN A O 1
ATOM 2499 N N . ASN A 1 355 ? -5.986 10.386 -9.772 1.00 97.00 355 ASN A N 1
ATOM 2500 C CA . ASN A 1 355 ? -4.600 10.184 -10.179 1.00 97.00 355 ASN A CA 1
ATOM 2501 C C . ASN A 1 355 ? -3.789 9.423 -9.128 1.00 97.00 355 ASN A C 1
ATOM 2503 O O . ASN A 1 355 ? -3.998 9.586 -7.922 1.00 97.00 355 ASN A O 1
ATOM 2507 N N . VAL A 1 356 ? -2.788 8.684 -9.605 1.00 98.19 356 VAL A N 1
ATOM 2508 C CA . VAL A 1 356 ? -1.666 8.222 -8.780 1.00 98.19 356 VAL A CA 1
ATOM 2509 C C . VAL A 1 356 ? -0.507 9.193 -8.964 1.00 98.19 356 VAL A C 1
ATOM 2511 O O . VAL A 1 356 ? 0.014 9.361 -10.064 1.00 98.19 356 VAL A O 1
ATOM 2514 N N . THR A 1 357 ? -0.089 9.856 -7.895 1.00 97.69 357 THR A N 1
ATOM 2515 C CA . THR A 1 357 ? 0.991 10.843 -7.933 1.00 97.69 357 THR A CA 1
ATOM 2516 C C . THR A 1 357 ? 2.315 10.204 -7.544 1.00 97.69 357 THR A C 1
ATOM 2518 O O . THR A 1 357 ? 2.443 9.633 -6.460 1.00 97.69 357 THR A O 1
ATOM 2521 N N . LEU A 1 358 ? 3.317 10.364 -8.410 1.00 98.00 358 LEU A N 1
ATOM 2522 C CA . LEU A 1 358 ? 4.716 10.056 -8.130 1.00 98.00 358 LEU A CA 1
ATOM 2523 C C . LEU A 1 358 ? 5.461 11.392 -7.912 1.00 98.00 358 LEU A C 1
ATOM 2525 O O . LEU A 1 358 ? 5.763 12.093 -8.888 1.00 98.00 358 LEU A O 1
ATOM 2529 N N . PRO A 1 359 ? 5.706 11.800 -6.654 1.00 97.06 359 PRO A N 1
ATOM 2530 C CA . PRO A 1 359 ? 6.326 13.079 -6.319 1.00 97.06 359 PRO A CA 1
ATOM 2531 C C . PRO A 1 359 ? 7.802 13.128 -6.739 1.00 97.06 359 PRO A C 1
ATOM 2533 O O . PRO A 1 359 ? 8.447 12.098 -6.916 1.00 97.06 359 PRO A O 1
ATOM 2536 N N . SER A 1 360 ? 8.357 14.336 -6.876 1.00 96.56 360 SER A N 1
ATOM 2537 C CA . SER A 1 360 ? 9.791 14.515 -7.142 1.00 96.56 360 SER A CA 1
ATOM 2538 C C . SER A 1 360 ? 10.642 13.863 -6.047 1.00 96.56 360 SER A C 1
ATOM 2540 O O . SER A 1 360 ? 10.362 14.041 -4.863 1.00 96.56 360 SER A O 1
ATOM 2542 N N . GLY A 1 361 ? 11.687 13.136 -6.444 1.00 97.31 361 GLY A N 1
ATOM 2543 C CA . GLY A 1 361 ? 12.562 12.378 -5.548 1.00 97.31 361 GLY A CA 1
ATOM 2544 C C . GLY A 1 361 ? 12.809 10.951 -6.036 1.00 97.31 361 GLY A C 1
ATOM 2545 O O . GLY A 1 361 ? 12.331 10.557 -7.100 1.00 97.31 361 GLY A O 1
ATOM 2546 N N . ILE A 1 362 ? 13.587 10.183 -5.272 1.00 98.06 362 ILE A N 1
ATOM 2547 C CA . ILE A 1 362 ? 13.933 8.794 -5.600 1.00 98.06 362 ILE A CA 1
ATOM 2548 C C . ILE A 1 362 ? 12.981 7.833 -4.887 1.00 98.06 362 ILE A C 1
ATOM 2550 O O . ILE A 1 362 ? 12.961 7.749 -3.664 1.00 98.06 362 ILE A O 1
ATOM 2554 N N . ILE A 1 363 ? 12.235 7.068 -5.672 1.00 98.50 363 ILE A N 1
ATOM 2555 C CA . ILE A 1 363 ? 11.493 5.898 -5.214 1.00 98.50 363 ILE A CA 1
ATOM 2556 C C . ILE A 1 363 ? 12.361 4.687 -5.559 1.00 98.50 363 ILE A C 1
ATOM 2558 O O . ILE A 1 363 ? 12.452 4.282 -6.720 1.00 98.50 363 ILE A O 1
ATOM 2562 N N . ALA A 1 364 ? 13.064 4.155 -4.563 1.00 98.31 364 ALA A N 1
ATOM 2563 C CA . ALA A 1 364 ? 13.906 2.979 -4.740 1.00 98.31 364 ALA A CA 1
ATOM 2564 C C . ALA A 1 364 ? 13.075 1.715 -4.518 1.00 98.31 364 ALA A C 1
ATOM 2566 O O . ALA A 1 364 ? 12.281 1.651 -3.582 1.00 98.31 364 ALA A O 1
ATOM 2567 N N . VAL A 1 365 ? 13.259 0.711 -5.368 1.00 98.62 365 VAL A N 1
ATOM 2568 C CA . VAL A 1 365 ? 12.608 -0.595 -5.223 1.00 98.62 365 VAL A CA 1
ATOM 2569 C C . VAL A 1 365 ? 13.711 -1.646 -5.238 1.00 98.62 365 VAL A C 1
ATOM 2571 O O . VAL A 1 365 ? 14.459 -1.726 -6.212 1.00 98.62 365 VAL A O 1
ATOM 2574 N N . ASN A 1 366 ? 13.854 -2.418 -4.158 1.00 97.88 366 ASN A N 1
ATOM 2575 C CA . ASN A 1 366 ? 14.894 -3.450 -4.035 1.00 97.88 366 ASN A CA 1
ATOM 2576 C C . ASN A 1 366 ? 14.448 -4.799 -4.633 1.00 97.88 366 ASN A C 1
ATOM 2578 O O . ASN A 1 366 ? 15.268 -5.554 -5.156 1.00 97.88 366 ASN A O 1
ATOM 2582 N N . GLY A 1 367 ? 13.151 -5.080 -4.588 1.00 97.88 367 GLY A N 1
ATOM 2583 C CA . GLY A 1 367 ? 12.472 -6.235 -5.165 1.00 97.88 367 GLY A CA 1
ATOM 2584 C C . GLY A 1 367 ? 11.723 -5.855 -6.442 1.00 97.88 367 GLY A C 1
ATOM 2585 O O . GLY A 1 367 ? 12.309 -5.286 -7.364 1.00 97.88 367 GLY A O 1
ATOM 2586 N N . ASN A 1 368 ? 10.432 -6.177 -6.518 1.00 98.38 368 ASN A N 1
ATOM 2587 C CA . ASN A 1 368 ? 9.625 -5.996 -7.729 1.00 98.38 368 ASN A CA 1
ATOM 2588 C C . ASN A 1 368 ? 8.768 -4.727 -7.708 1.00 98.38 368 ASN A C 1
ATOM 2590 O O . ASN A 1 368 ? 8.287 -4.304 -6.655 1.00 98.38 368 ASN A O 1
ATOM 2594 N N . LEU A 1 369 ? 8.541 -4.169 -8.900 1.00 98.81 369 LEU A N 1
ATOM 2595 C CA . LEU A 1 369 ? 7.585 -3.094 -9.152 1.00 98.81 369 LEU A CA 1
ATOM 2596 C C . LEU A 1 369 ? 6.389 -3.653 -9.932 1.00 98.81 369 LEU A C 1
ATOM 2598 O O . LEU A 1 369 ? 6.535 -4.083 -11.077 1.00 98.81 369 LEU A O 1
ATOM 2602 N N . THR A 1 370 ? 5.208 -3.628 -9.323 1.00 98.81 370 THR A N 1
ATOM 2603 C CA . THR A 1 370 ? 3.987 -4.208 -9.891 1.00 98.81 370 THR A CA 1
ATOM 2604 C C . THR A 1 370 ? 2.927 -3.147 -10.157 1.00 98.81 370 THR A C 1
ATOM 2606 O O . THR A 1 370 ? 2.562 -2.387 -9.262 1.00 98.81 370 THR A O 1
ATOM 2609 N N . PHE A 1 371 ? 2.374 -3.154 -11.368 1.00 98.69 371 PHE A N 1
ATOM 2610 C CA . PHE A 1 371 ? 1.268 -2.303 -11.794 1.00 98.69 371 PHE A CA 1
ATOM 2611 C C . PHE A 1 371 ? -0.008 -3.130 -12.003 1.00 98.69 371 PHE A C 1
ATOM 2613 O O . PHE A 1 371 ? -0.134 -3.875 -12.974 1.00 98.69 371 PHE A O 1
ATOM 2620 N N . ASN A 1 372 ? -0.967 -3.000 -11.090 1.00 98.19 372 ASN A N 1
ATOM 2621 C CA . ASN A 1 372 ? -2.287 -3.646 -11.126 1.00 98.19 372 ASN A CA 1
ATOM 2622 C C . ASN A 1 372 ? -3.442 -2.636 -11.024 1.00 98.19 372 ASN A C 1
ATOM 2624 O O . ASN A 1 372 ? -4.594 -3.010 -10.815 1.00 98.19 372 ASN A O 1
ATOM 2628 N N . GLN A 1 373 ? -3.131 -1.349 -11.114 1.00 98.00 373 GLN A N 1
ATOM 2629 C CA . GLN A 1 373 ? -4.094 -0.266 -11.037 1.00 98.00 373 GLN A CA 1
ATOM 2630 C C . GLN A 1 373 ? -4.951 -0.171 -12.300 1.00 98.00 373 GLN A C 1
ATOM 2632 O O . GLN A 1 373 ? -4.490 -0.452 -13.407 1.00 98.00 373 GLN A O 1
ATOM 2637 N N . THR A 1 374 ? -6.180 0.316 -12.147 1.00 97.44 374 THR A N 1
ATOM 2638 C CA . THR A 1 374 ? -7.051 0.652 -13.284 1.00 97.44 374 THR A CA 1
ATOM 2639 C C . THR A 1 374 ? -7.451 2.121 -13.246 1.00 97.44 374 THR A C 1
ATOM 2641 O O . THR A 1 374 ? -7.772 2.665 -12.185 1.00 97.44 374 THR A O 1
ATOM 2644 N N . PHE A 1 375 ? -7.474 2.748 -14.420 1.00 96.81 375 PHE A N 1
ATOM 2645 C CA . PHE A 1 375 ? -7.964 4.106 -14.619 1.00 96.81 375 PHE A CA 1
ATOM 2646 C C . PHE A 1 375 ? -9.132 4.092 -15.610 1.00 96.81 375 PHE A C 1
ATOM 2648 O O . PHE A 1 375 ? -9.075 3.408 -16.627 1.00 96.81 375 PHE A O 1
ATOM 2655 N N . ALA A 1 376 ? -10.180 4.861 -15.317 1.00 94.69 376 ALA A N 1
ATOM 2656 C CA . ALA A 1 376 ? -11.254 5.173 -16.265 1.00 94.69 376 ALA A CA 1
ATOM 2657 C C . ALA A 1 376 ? -11.069 6.573 -16.879 1.00 94.69 376 ALA A C 1
ATOM 2659 O O . ALA A 1 376 ? -11.365 6.783 -18.049 1.00 94.69 376 ALA A O 1
ATOM 2660 N N . GLY A 1 377 ? -10.552 7.519 -16.088 1.00 94.50 377 GLY A N 1
ATOM 2661 C CA . GLY A 1 377 ? -10.172 8.864 -16.531 1.00 94.50 377 GLY A CA 1
ATOM 2662 C C . GLY A 1 377 ? -8.989 9.475 -15.772 1.00 94.50 377 GLY A C 1
ATOM 2663 O O . GLY A 1 377 ? -8.560 10.569 -16.119 1.00 94.50 377 GLY A O 1
ATOM 2664 N N . GLY A 1 378 ? -8.477 8.800 -14.739 1.00 96.19 378 GLY A N 1
ATOM 2665 C CA . GLY A 1 378 ? -7.257 9.196 -14.042 1.00 96.19 378 GLY A CA 1
ATOM 2666 C C . GLY A 1 378 ? -5.989 8.773 -14.784 1.00 96.19 378 GLY A C 1
ATOM 2667 O O . GLY A 1 378 ? -6.042 8.098 -15.813 1.00 96.19 378 GLY A O 1
ATOM 2668 N N . ALA A 1 379 ? -4.837 9.156 -14.244 1.00 96.88 379 ALA A N 1
ATOM 2669 C CA . ALA A 1 379 ? -3.532 8.772 -14.768 1.00 96.88 379 ALA A CA 1
ATOM 2670 C C . ALA A 1 379 ? -2.451 8.786 -13.678 1.00 96.88 379 ALA A C 1
ATOM 2672 O O . ALA A 1 379 ? -2.668 9.224 -12.543 1.00 96.88 379 ALA A O 1
ATOM 2673 N N . PHE A 1 380 ? -1.245 8.362 -14.049 1.00 97.75 380 PHE A N 1
ATOM 2674 C CA . PHE A 1 380 ? -0.057 8.710 -13.283 1.00 97.75 380 PHE A CA 1
ATOM 2675 C C . PHE A 1 380 ? 0.295 10.182 -13.486 1.00 97.75 380 PHE A C 1
ATOM 2677 O O . PHE A 1 380 ? 0.351 10.666 -14.613 1.00 97.75 380 PHE A O 1
ATOM 2684 N N . SER A 1 381 ? 0.592 10.877 -12.393 1.00 96.75 381 SER A N 1
ATOM 2685 C CA . SER A 1 381 ? 1.135 12.233 -12.401 1.00 96.75 381 SER A CA 1
ATOM 2686 C C . SER A 1 381 ? 2.604 12.190 -11.984 1.00 96.75 381 SER A C 1
ATOM 2688 O O . SER A 1 381 ? 2.905 11.977 -10.805 1.00 96.75 381 SER A O 1
ATOM 2690 N N . THR A 1 382 ? 3.523 12.387 -12.936 1.00 93.94 382 THR A N 1
ATOM 2691 C CA . THR A 1 382 ? 4.973 12.267 -12.706 1.00 93.94 382 THR A CA 1
ATOM 2692 C C . THR A 1 382 ? 5.619 13.639 -12.430 1.00 93.94 382 THR A C 1
ATOM 2694 O O . THR A 1 382 ? 6.028 14.409 -13.307 1.00 93.94 382 THR A O 1
ATOM 2697 N N . ALA A 1 383 ? 5.773 13.988 -11.151 1.00 86.00 383 ALA A N 1
ATOM 2698 C CA . ALA A 1 383 ? 6.331 15.282 -10.740 1.00 86.00 383 ALA A CA 1
ATOM 2699 C C . ALA A 1 383 ? 7.876 15.330 -10.810 1.00 86.00 383 ALA A C 1
ATOM 2701 O O . ALA A 1 383 ? 8.507 16.126 -10.127 1.00 86.00 383 ALA A O 1
ATOM 2702 N N . GLY A 1 384 ? 8.509 14.494 -11.646 1.00 83.75 384 GLY A N 1
ATOM 2703 C CA . GLY A 1 384 ? 9.974 14.385 -11.738 1.00 83.75 384 GLY A CA 1
ATOM 2704 C C . GLY A 1 384 ? 10.576 13.298 -10.854 1.00 83.75 384 GLY A C 1
ATOM 2705 O O . GLY A 1 384 ? 11.769 13.347 -10.572 1.00 83.75 384 GLY A O 1
ATOM 2706 N N . ASN A 1 385 ? 9.764 12.328 -10.432 1.00 95.88 385 ASN A N 1
ATOM 2707 C CA . ASN A 1 385 ? 10.220 11.153 -9.704 1.00 95.88 385 ASN A CA 1
ATOM 2708 C C . ASN A 1 385 ? 11.271 10.356 -10.495 1.00 95.88 385 ASN A C 1
ATOM 2710 O O . ASN A 1 385 ? 11.214 10.290 -11.725 1.00 95.88 385 ASN A O 1
ATOM 2714 N N . THR A 1 386 ? 12.157 9.677 -9.774 1.00 98.12 386 THR A N 1
ATOM 2715 C CA . THR A 1 386 ? 13.054 8.644 -10.296 1.00 98.12 386 THR A CA 1
ATOM 2716 C C . THR A 1 386 ? 12.690 7.316 -9.656 1.00 98.12 386 THR A C 1
ATOM 2718 O O . THR A 1 386 ? 12.806 7.175 -8.441 1.00 98.12 386 THR A O 1
ATOM 2721 N N . ILE A 1 387 ? 12.275 6.338 -10.459 1.00 98.56 387 ILE A N 1
ATOM 2722 C CA . ILE A 1 387 ? 12.253 4.938 -10.030 1.00 98.56 387 ILE A CA 1
ATOM 2723 C C . ILE A 1 387 ? 13.675 4.393 -10.146 1.00 98.56 387 ILE A C 1
ATOM 2725 O O . ILE A 1 387 ? 14.241 4.410 -11.239 1.00 98.56 387 ILE A O 1
ATOM 2729 N N . LEU A 1 388 ? 14.245 3.914 -9.042 1.00 98.56 388 LEU A N 1
ATOM 2730 C CA . LEU A 1 388 ? 15.573 3.300 -9.009 1.00 98.56 388 LEU A CA 1
ATOM 2731 C C . LEU A 1 388 ? 15.458 1.786 -8.808 1.00 98.56 388 LEU A C 1
ATOM 2733 O O . LEU A 1 388 ? 14.953 1.333 -7.780 1.00 98.56 388 LEU A O 1
ATOM 2737 N N . LEU A 1 389 ? 15.984 1.025 -9.769 1.00 98.44 389 LEU A N 1
ATOM 2738 C CA . LEU A 1 389 ? 16.128 -0.430 -9.712 1.00 98.44 389 LEU A CA 1
ATOM 2739 C C . LEU A 1 389 ? 17.620 -0.777 -9.687 1.00 98.44 389 LEU A C 1
ATOM 2741 O O . LEU A 1 389 ? 18.314 -0.605 -10.692 1.00 98.44 389 LEU A O 1
ATOM 2745 N N . GLY A 1 390 ? 18.120 -1.227 -8.535 1.00 96.12 390 GLY A N 1
ATOM 2746 C CA . GLY A 1 390 ? 19.561 -1.407 -8.325 1.00 96.12 390 GLY A CA 1
ATOM 2747 C C . GLY A 1 390 ? 19.984 -2.576 -7.441 1.00 96.12 390 GLY A C 1
ATOM 2748 O O . GLY A 1 390 ? 21.140 -2.640 -7.034 1.00 96.12 390 GLY A O 1
ATOM 2749 N N . SER A 1 391 ? 19.085 -3.508 -7.111 1.00 92.75 391 SER A N 1
ATOM 2750 C CA . SER A 1 391 ? 19.471 -4.669 -6.296 1.00 92.75 391 SER A CA 1
ATOM 2751 C C . SER A 1 391 ? 20.321 -5.675 -7.086 1.00 92.75 391 SER A C 1
ATOM 2753 O O . SER A 1 391 ? 20.341 -5.645 -8.314 1.00 92.75 391 SER A O 1
ATOM 2755 N N . GLY A 1 392 ? 21.009 -6.597 -6.403 1.00 92.88 392 GLY A N 1
ATOM 2756 C CA . GLY A 1 392 ? 21.846 -7.618 -7.061 1.00 92.88 392 GLY A CA 1
ATOM 2757 C C . GLY A 1 392 ? 21.087 -8.827 -7.635 1.00 92.88 392 GLY A C 1
ATOM 2758 O O . GLY A 1 392 ? 21.680 -9.657 -8.317 1.00 92.88 392 GLY A O 1
ATOM 2759 N N . SER A 1 393 ? 19.787 -8.960 -7.353 1.00 95.25 393 SER A N 1
ATOM 2760 C CA . SER A 1 393 ? 18.929 -10.030 -7.892 1.00 95.25 393 SER A CA 1
ATOM 2761 C C . SER A 1 393 ? 18.132 -9.548 -9.104 1.00 95.25 393 SER A C 1
ATOM 2763 O O . SER A 1 393 ? 18.032 -8.346 -9.347 1.00 95.25 393 SER A O 1
ATOM 2765 N N . ASN A 1 394 ? 17.521 -10.462 -9.864 1.00 97.12 394 ASN A N 1
ATOM 2766 C CA . ASN A 1 394 ? 16.566 -10.060 -10.900 1.00 97.12 394 ASN A CA 1
ATOM 2767 C C . ASN A 1 394 ? 15.402 -9.278 -10.279 1.00 97.12 394 ASN A C 1
ATOM 2769 O O . ASN A 1 394 ? 14.861 -9.681 -9.252 1.00 97.12 394 ASN A O 1
ATOM 2773 N N . GLN A 1 395 ? 15.014 -8.187 -10.932 1.00 98.12 395 GLN A N 1
ATOM 2774 C CA . GLN A 1 395 ? 13.845 -7.390 -10.572 1.00 98.12 395 GLN A CA 1
ATOM 2775 C C . GLN A 1 395 ? 12.859 -7.411 -11.728 1.00 98.12 395 GLN A C 1
ATOM 2777 O O . GLN A 1 395 ? 13.261 -7.381 -12.891 1.00 98.12 395 GLN A O 1
ATOM 2782 N N . TYR A 1 396 ? 11.573 -7.433 -11.413 1.00 98.44 396 TYR A N 1
ATOM 2783 C CA . TYR A 1 396 ? 10.520 -7.436 -12.415 1.00 98.44 396 TYR A CA 1
ATOM 2784 C C . TYR A 1 396 ? 9.762 -6.113 -12.385 1.00 98.44 396 TYR A C 1
ATOM 2786 O O . TYR A 1 396 ? 9.378 -5.641 -11.313 1.00 98.44 396 TYR A O 1
ATOM 2794 N N . ILE A 1 397 ? 9.519 -5.551 -13.570 1.00 98.75 397 ILE A N 1
ATOM 2795 C CA . ILE A 1 397 ? 8.405 -4.625 -13.785 1.00 98.75 397 ILE A CA 1
ATOM 2796 C C . ILE A 1 397 ? 7.274 -5.463 -14.375 1.00 98.75 397 ILE A C 1
ATOM 2798 O O . ILE A 1 397 ? 7.387 -5.997 -15.486 1.00 98.75 397 ILE A O 1
ATOM 2802 N N . ASN A 1 398 ? 6.225 -5.669 -13.587 1.00 98.44 398 ASN A N 1
ATOM 2803 C CA . ASN A 1 398 ? 5.184 -6.649 -13.879 1.00 98.44 398 ASN A CA 1
ATOM 2804 C C . ASN A 1 398 ? 3.785 -6.143 -13.517 1.00 98.44 398 ASN A C 1
ATOM 2806 O O . ASN A 1 398 ? 3.606 -4.991 -13.129 1.00 98.44 398 ASN A O 1
ATOM 2810 N N . GLY A 1 399 ? 2.797 -7.021 -13.665 1.00 97.62 399 GLY A N 1
ATOM 2811 C CA . GLY A 1 399 ? 1.407 -6.756 -13.326 1.00 97.62 399 GLY A CA 1
ATOM 2812 C C . GLY A 1 399 ? 0.483 -6.820 -14.536 1.00 97.62 399 GLY A C 1
ATOM 2813 O O . GLY A 1 399 ? 0.895 -7.153 -15.644 1.00 97.62 399 GLY A O 1
ATOM 2814 N N . SER A 1 400 ? -0.790 -6.549 -14.283 1.00 96.44 400 SER A N 1
ATOM 2815 C CA . SER A 1 400 ? -1.872 -6.611 -15.274 1.00 96.44 400 SER A CA 1
ATOM 2816 C C . SER A 1 400 ? -2.100 -5.293 -16.021 1.00 96.44 400 SER A C 1
ATOM 2818 O O . SER A 1 400 ? -2.847 -5.268 -16.998 1.00 96.44 400 SER A O 1
ATOM 2820 N N . ALA A 1 401 ? -1.458 -4.208 -15.583 1.00 96.56 401 ALA A N 1
ATOM 2821 C CA . ALA A 1 401 ? -1.565 -2.878 -16.168 1.00 96.56 401 ALA A CA 1
ATOM 2822 C C . ALA A 1 401 ? -0.189 -2.324 -16.565 1.00 96.56 401 ALA A C 1
ATOM 2824 O O . ALA A 1 401 ? 0.851 -2.776 -16.082 1.00 96.56 401 ALA A O 1
ATOM 2825 N N . SER A 1 402 ? -0.180 -1.312 -17.434 1.00 94.88 402 SER A N 1
ATOM 2826 C CA . SER A 1 402 ? 1.027 -0.556 -17.778 1.00 94.88 402 SER A CA 1
ATOM 2827 C C . SER A 1 402 ? 1.279 0.576 -16.781 1.00 94.88 402 SER A C 1
ATOM 2829 O O . SER A 1 402 ? 0.340 1.255 -16.357 1.00 94.88 402 SER A O 1
ATOM 2831 N N . GLY A 1 403 ? 2.545 0.831 -16.459 1.00 95.88 403 GLY A N 1
ATOM 2832 C CA . GLY A 1 403 ? 2.961 1.970 -15.635 1.00 95.88 403 GLY A CA 1
ATOM 2833 C C . GLY A 1 403 ? 3.434 3.172 -16.454 1.00 95.88 403 GLY A C 1
ATOM 2834 O O . GLY A 1 403 ? 3.956 3.000 -17.557 1.00 95.88 403 GLY A O 1
ATOM 2835 N N . THR A 1 404 ? 3.332 4.375 -15.883 1.00 97.56 404 THR A N 1
ATOM 2836 C CA . THR A 1 404 ? 3.982 5.589 -16.405 1.00 97.56 404 THR A CA 1
ATOM 2837 C C . THR A 1 404 ? 4.872 6.204 -15.329 1.00 97.56 404 THR A C 1
ATOM 2839 O O . THR A 1 404 ? 4.441 6.422 -14.197 1.00 97.56 404 THR A O 1
ATOM 2842 N N . LEU A 1 405 ? 6.128 6.470 -15.682 1.00 97.75 405 LEU A N 1
ATOM 2843 C CA . LEU A 1 405 ? 7.189 6.915 -14.783 1.00 97.75 405 LEU A CA 1
ATOM 2844 C C . LEU A 1 405 ? 7.782 8.240 -15.261 1.00 97.75 405 LEU A C 1
ATOM 2846 O O . LEU A 1 405 ? 7.913 8.458 -16.462 1.00 97.75 405 LEU A O 1
ATOM 2850 N N . GLY A 1 406 ? 8.225 9.097 -14.337 1.00 97.12 406 GLY A N 1
ATOM 2851 C CA . GLY A 1 406 ? 9.015 10.276 -14.689 1.00 97.12 406 GLY A CA 1
ATOM 2852 C C . GLY A 1 406 ? 10.378 9.865 -15.244 1.00 97.12 406 GLY A C 1
ATOM 2853 O O . GLY A 1 406 ? 10.640 9.983 -16.439 1.00 97.12 406 GLY A O 1
ATOM 2854 N N . LYS A 1 407 ? 11.246 9.348 -14.375 1.00 98.00 407 LYS A N 1
ATOM 2855 C CA . LYS A 1 407 ? 12.541 8.768 -14.743 1.00 98.00 407 LYS A CA 1
ATOM 2856 C C . LYS A 1 407 ? 12.628 7.312 -14.302 1.00 98.00 407 LYS A C 1
ATOM 2858 O O . LYS A 1 407 ? 12.089 6.949 -13.255 1.00 98.00 407 LYS A O 1
ATOM 2863 N N . LEU A 1 408 ? 13.350 6.509 -15.074 1.00 98.44 408 LEU A N 1
ATOM 2864 C CA . LEU A 1 408 ? 13.728 5.145 -14.711 1.00 98.44 408 LEU A CA 1
ATOM 2865 C C . LEU A 1 408 ? 15.254 5.045 -14.699 1.00 98.44 408 LEU A C 1
ATOM 2867 O O . LEU A 1 408 ? 15.889 5.273 -15.726 1.00 98.44 408 LEU A O 1
ATOM 2871 N N . THR A 1 409 ? 15.829 4.699 -13.552 1.00 98.50 409 THR A N 1
ATOM 2872 C CA . THR A 1 409 ? 17.256 4.414 -13.397 1.00 98.50 409 THR A CA 1
ATOM 2873 C C . THR A 1 409 ? 17.460 2.927 -13.167 1.00 98.50 409 THR A C 1
ATOM 2875 O O . THR A 1 409 ? 16.922 2.361 -12.213 1.00 98.50 409 THR A O 1
ATOM 2878 N N . VAL A 1 410 ? 18.283 2.318 -14.014 1.00 98.62 410 VAL A N 1
ATOM 2879 C CA . VAL A 1 410 ? 18.773 0.949 -13.856 1.00 98.62 410 VAL A CA 1
ATOM 2880 C C . VAL A 1 410 ? 20.243 1.034 -13.466 1.00 98.62 410 VAL A C 1
ATOM 2882 O O . VAL A 1 410 ? 21.063 1.582 -14.205 1.00 98.62 410 VAL A O 1
ATOM 2885 N N . ASN A 1 411 ? 20.549 0.564 -12.261 1.00 97.38 411 ASN A N 1
ATOM 2886 C CA . ASN A 1 411 ? 21.897 0.567 -11.700 1.00 97.38 411 ASN A CA 1
ATOM 2887 C C . ASN A 1 411 ? 22.151 -0.750 -10.962 1.00 97.38 411 ASN A C 1
ATOM 2889 O O . ASN A 1 411 ? 22.234 -0.788 -9.735 1.00 97.38 411 ASN A O 1
ATOM 2893 N N . LYS A 1 412 ? 22.147 -1.847 -11.718 1.00 94.69 412 LYS A N 1
ATOM 2894 C CA . LYS A 1 412 ? 22.255 -3.209 -11.199 1.00 94.69 412 LYS A CA 1
ATOM 2895 C C . LYS A 1 412 ? 23.639 -3.766 -11.497 1.00 94.69 412 LYS A C 1
ATOM 2897 O O . LYS A 1 412 ? 23.929 -4.111 -12.639 1.00 94.69 412 LYS A O 1
ATOM 2902 N N . SER A 1 413 ? 24.439 -3.949 -10.454 1.00 92.94 413 SER A N 1
ATOM 2903 C CA . SER A 1 413 ? 25.743 -4.617 -10.554 1.00 92.94 413 SER A CA 1
ATOM 2904 C C . SER A 1 413 ? 25.629 -6.121 -10.842 1.00 92.94 413 SER A C 1
ATOM 2906 O O . SER A 1 413 ? 26.586 -6.745 -11.295 1.00 92.94 413 SER A O 1
ATOM 2908 N N . ALA A 1 414 ? 24.455 -6.715 -10.591 1.00 94.25 414 ALA A N 1
ATOM 2909 C CA . ALA A 1 414 ? 24.119 -8.098 -10.914 1.00 94.25 414 ALA A CA 1
ATOM 2910 C C . ALA A 1 414 ? 22.610 -8.268 -11.183 1.00 94.25 414 ALA A C 1
ATOM 2912 O O . ALA A 1 414 ? 21.778 -7.461 -10.760 1.00 94.25 414 ALA A O 1
ATOM 2913 N N . GLY A 1 415 ? 22.250 -9.344 -11.888 1.00 95.69 415 GLY A N 1
ATOM 2914 C CA . GLY A 1 415 ? 20.872 -9.606 -12.310 1.00 95.69 415 GLY A CA 1
ATOM 2915 C C . GLY A 1 415 ? 20.376 -8.662 -13.415 1.00 95.69 415 GLY A C 1
ATOM 2916 O O . GLY A 1 415 ? 21.114 -7.837 -13.950 1.00 95.69 415 GLY A O 1
ATOM 2917 N N . LYS A 1 416 ? 19.100 -8.803 -13.784 1.00 97.12 416 LYS A N 1
ATOM 2918 C CA . LYS A 1 416 ? 18.437 -8.038 -14.857 1.00 97.12 416 LYS A CA 1
ATOM 2919 C C . LYS A 1 416 ? 17.162 -7.357 -14.354 1.00 97.12 416 LYS A C 1
ATOM 2921 O O . LYS A 1 416 ? 16.566 -7.809 -13.375 1.00 97.12 416 LYS A O 1
ATOM 2926 N N . VAL A 1 417 ? 16.729 -6.294 -15.030 1.00 98.62 417 VAL A N 1
ATOM 2927 C CA . VAL A 1 417 ? 15.334 -5.826 -14.964 1.00 98.62 417 VAL A CA 1
ATOM 2928 C C . VAL A 1 417 ? 14.557 -6.548 -16.055 1.00 98.62 417 VAL A C 1
ATOM 2930 O O . VAL A 1 417 ? 14.915 -6.439 -17.221 1.00 98.62 417 VAL A O 1
ATOM 2933 N N . LEU A 1 418 ? 13.511 -7.286 -15.705 1.00 98.50 418 LEU A N 1
ATOM 2934 C CA . LEU A 1 418 ? 12.691 -8.035 -16.657 1.00 98.50 418 LEU A CA 1
ATOM 2935 C C . LEU A 1 418 ? 11.310 -7.392 -16.778 1.00 98.50 418 LEU A C 1
ATOM 2937 O O . LEU A 1 418 ? 10.605 -7.215 -15.781 1.00 98.50 418 LEU A O 1
ATOM 2941 N N . LEU A 1 419 ? 10.922 -7.051 -18.004 1.00 98.69 419 LEU A N 1
ATOM 2942 C CA . LEU A 1 419 ? 9.623 -6.457 -18.303 1.00 98.69 419 LEU A CA 1
ATOM 2943 C C . LEU A 1 419 ? 8.627 -7.555 -18.673 1.00 98.69 419 LEU A C 1
ATOM 2945 O O . LEU A 1 419 ? 8.777 -8.246 -19.680 1.00 98.69 419 LEU A O 1
ATOM 2949 N N . THR A 1 420 ? 7.581 -7.690 -17.865 1.00 98.19 420 THR A N 1
ATOM 2950 C CA . THR A 1 420 ? 6.434 -8.575 -18.156 1.00 98.19 420 THR A CA 1
ATOM 2951 C C . THR A 1 420 ? 5.128 -7.800 -18.329 1.00 98.19 420 THR A C 1
ATOM 2953 O O . THR A 1 420 ? 4.116 -8.386 -18.695 1.00 98.19 420 THR A O 1
ATOM 2956 N N . THR A 1 421 ? 5.187 -6.481 -18.137 1.00 97.94 421 THR A N 1
ATOM 2957 C CA . THR A 1 421 ? 4.193 -5.492 -18.561 1.00 97.94 421 THR A CA 1
ATOM 2958 C C . THR A 1 421 ? 4.933 -4.329 -19.242 1.00 97.94 421 THR A C 1
ATOM 2960 O O . THR A 1 421 ? 6.095 -4.077 -18.887 1.00 97.94 421 THR A O 1
ATOM 2963 N N . PRO A 1 422 ? 4.350 -3.618 -20.225 1.00 97.81 422 PRO A N 1
ATOM 2964 C CA . PRO A 1 422 ? 4.985 -2.437 -20.803 1.00 97.81 422 PRO A CA 1
ATOM 2965 C C . PRO A 1 422 ? 5.038 -1.269 -19.806 1.00 97.81 422 PRO A C 1
ATOM 2967 O O . PRO A 1 422 ? 4.184 -1.121 -18.927 1.00 97.81 422 PRO A O 1
ATOM 2970 N N . VAL A 1 423 ? 6.029 -0.394 -19.979 1.00 98.12 423 VAL A N 1
ATOM 2971 C CA . VAL A 1 423 ? 6.202 0.804 -19.146 1.00 98.12 423 VAL A CA 1
ATOM 2972 C C . VAL A 1 423 ? 6.486 2.030 -20.006 1.00 98.12 423 VAL A C 1
ATOM 2974 O O . VAL A 1 423 ? 7.252 1.972 -20.968 1.00 98.12 423 VAL A O 1
ATOM 2977 N N . THR A 1 424 ? 5.871 3.154 -19.652 1.00 98.19 424 THR A N 1
ATOM 2978 C CA . THR A 1 424 ? 6.123 4.456 -20.274 1.00 98.19 424 THR A CA 1
ATOM 2979 C C . THR A 1 424 ? 7.035 5.286 -19.378 1.00 98.19 424 THR A C 1
ATOM 2981 O O . THR A 1 424 ? 6.824 5.351 -18.169 1.00 98.19 424 THR A O 1
ATOM 2984 N N . VAL A 1 425 ? 8.044 5.936 -19.953 1.00 98.44 425 VAL A N 1
ATOM 2985 C CA . VAL A 1 425 ? 8.951 6.848 -19.247 1.00 98.44 425 VAL A CA 1
ATOM 2986 C C . VAL A 1 425 ? 8.870 8.221 -19.903 1.00 98.44 425 VAL A C 1
ATOM 2988 O O . VAL A 1 425 ? 9.149 8.371 -21.093 1.00 98.44 425 VAL A O 1
ATOM 2991 N N . GLU A 1 426 ? 8.479 9.225 -19.123 1.00 96.88 426 GLU A N 1
ATOM 2992 C CA . GLU A 1 426 ? 8.159 10.554 -19.638 1.00 96.88 426 GLU A CA 1
ATOM 2993 C C . GLU A 1 426 ? 9.368 11.482 -19.735 1.00 96.88 426 GLU A C 1
ATOM 2995 O O . GLU A 1 426 ? 9.364 12.380 -20.564 1.00 96.88 426 GLU A O 1
ATOM 3000 N N . LYS A 1 427 ? 10.398 11.318 -18.898 1.00 94.62 427 LYS A N 1
ATOM 3001 C CA . LYS A 1 427 ? 11.485 12.311 -18.787 1.00 94.62 427 LYS A CA 1
ATOM 3002 C C . LYS A 1 427 ? 12.860 11.762 -19.122 1.00 94.62 427 LYS A C 1
ATOM 3004 O O . LYS A 1 427 ? 13.610 12.420 -19.829 1.00 94.62 427 LYS A O 1
ATOM 3009 N N . GLN A 1 428 ? 13.252 10.611 -18.577 1.00 96.12 428 GLN A N 1
ATOM 3010 C CA . GLN A 1 428 ? 14.598 10.087 -18.829 1.00 96.12 428 GLN A CA 1
ATOM 3011 C C . GLN A 1 428 ? 14.727 8.614 -18.459 1.00 96.12 428 GLN A C 1
ATOM 3013 O O . GLN A 1 428 ? 14.313 8.203 -17.375 1.00 96.12 428 GLN A O 1
ATOM 3018 N N . LEU A 1 429 ? 15.377 7.846 -19.327 1.00 98.44 429 LEU A N 1
ATOM 3019 C CA . LEU A 1 429 ? 15.918 6.536 -18.985 1.00 98.44 429 LEU A CA 1
ATOM 3020 C C . LEU A 1 429 ? 17.415 6.693 -18.691 1.00 98.44 429 LEU A C 1
ATOM 3022 O O . LEU A 1 429 ? 18.144 7.313 -19.464 1.00 98.44 429 LEU A O 1
ATOM 3026 N N . ILE A 1 430 ? 17.860 6.160 -17.558 1.00 98.38 430 ILE A N 1
ATOM 3027 C CA . ILE A 1 430 ? 19.250 6.212 -17.104 1.00 98.38 430 ILE A CA 1
ATOM 3028 C C . ILE A 1 430 ? 19.737 4.771 -16.948 1.00 98.38 430 ILE A C 1
ATOM 3030 O O . ILE A 1 430 ? 19.223 4.024 -16.117 1.00 98.38 430 ILE A O 1
ATOM 3034 N N . LEU A 1 431 ? 20.714 4.392 -17.763 1.00 98.38 431 LEU A N 1
ATOM 3035 C CA . LEU A 1 431 ? 21.323 3.066 -17.821 1.00 98.38 431 LEU A CA 1
ATOM 3036 C C . LEU A 1 431 ? 22.756 3.162 -17.291 1.00 98.38 431 LEU A C 1
ATOM 3038 O O . LEU A 1 431 ? 23.696 3.393 -18.051 1.00 98.38 431 LEU A O 1
ATOM 3042 N N . THR A 1 432 ? 22.906 3.070 -15.970 1.00 97.19 432 THR A N 1
ATOM 3043 C CA . THR A 1 432 ? 24.215 3.145 -15.305 1.00 97.19 432 THR A CA 1
ATOM 3044 C C . THR A 1 432 ? 24.912 1.790 -15.343 1.00 97.19 432 THR A C 1
ATOM 3046 O O . THR A 1 432 ? 26.030 1.688 -15.837 1.00 97.19 432 THR A O 1
ATOM 3049 N N . GLU A 1 433 ? 24.222 0.753 -14.871 1.00 95.62 433 GLU A N 1
ATOM 3050 C CA . GLU A 1 433 ? 24.650 -0.647 -14.887 1.00 95.62 433 GLU A CA 1
ATOM 3051 C C . GLU A 1 433 ? 23.414 -1.545 -14.988 1.00 95.62 433 GLU A C 1
ATOM 3053 O O . GLU A 1 433 ? 22.350 -1.211 -14.463 1.00 95.62 433 GLU A O 1
ATOM 3058 N N . GLY A 1 434 ? 23.542 -2.704 -15.627 1.00 96.62 434 GLY A N 1
ATOM 3059 C CA . GLY A 1 434 ? 22.503 -3.727 -15.671 1.00 96.62 434 GLY A CA 1
ATOM 3060 C C . GLY A 1 434 ? 21.672 -3.725 -16.949 1.00 96.62 434 GLY A C 1
ATOM 3061 O O . GLY A 1 434 ? 21.529 -2.720 -17.646 1.00 96.62 434 GLY A O 1
ATOM 3062 N N . ILE A 1 435 ? 21.105 -4.893 -17.243 1.00 97.88 435 ILE A N 1
ATOM 3063 C CA . ILE A 1 435 ? 20.391 -5.174 -18.491 1.00 97.88 435 ILE A CA 1
ATOM 3064 C C . ILE A 1 435 ? 18.884 -5.084 -18.261 1.00 97.88 435 ILE A C 1
ATOM 3066 O O . ILE A 1 435 ? 18.364 -5.660 -17.300 1.00 97.88 435 ILE A O 1
ATOM 3070 N N . VAL A 1 436 ? 18.176 -4.425 -19.179 1.00 98.75 436 VAL A N 1
ATOM 3071 C CA . VAL A 1 436 ? 16.710 -4.464 -19.257 1.00 98.75 436 VAL A CA 1
ATOM 3072 C C . VAL A 1 436 ?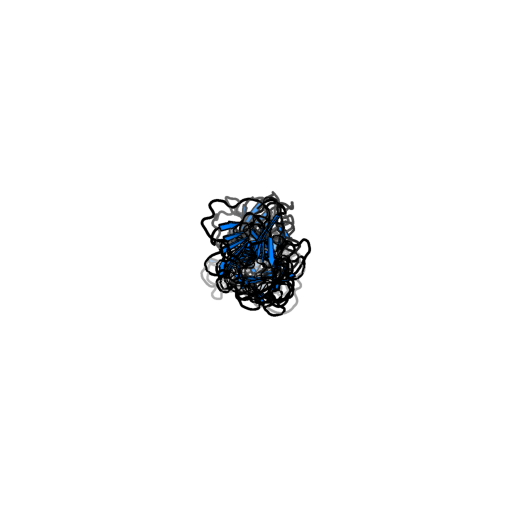 16.297 -5.498 -20.298 1.00 98.75 436 VAL A C 1
ATOM 3074 O O . VAL A 1 436 ? 16.527 -5.299 -21.484 1.00 98.75 436 VAL A O 1
ATOM 3077 N N . GLY A 1 437 ? 15.687 -6.601 -19.873 1.00 98.44 437 GLY A N 1
ATOM 3078 C CA . GLY A 1 437 ? 15.084 -7.588 -20.765 1.00 98.44 437 GLY A CA 1
ATOM 3079 C C . GLY A 1 437 ? 13.663 -7.183 -21.143 1.00 98.44 437 GLY A C 1
ATOM 3080 O O . GLY A 1 437 ? 12.783 -7.121 -20.281 1.00 98.44 437 GLY A O 1
ATOM 3081 N N . ALA A 1 438 ? 13.450 -6.929 -22.429 1.00 98.38 438 ALA A N 1
ATOM 3082 C CA . ALA A 1 438 ? 12.169 -6.597 -23.034 1.00 98.38 438 ALA A CA 1
ATOM 3083 C C . ALA A 1 438 ? 11.696 -7.723 -23.971 1.00 98.38 438 ALA A C 1
ATOM 3085 O O . ALA A 1 438 ? 12.452 -8.610 -24.359 1.00 98.38 438 ALA A O 1
ATOM 3086 N N . SER A 1 439 ? 10.424 -7.678 -24.353 1.00 97.62 439 SER A N 1
ATOM 3087 C CA . SER A 1 439 ? 9.810 -8.591 -25.324 1.00 97.62 439 SER A CA 1
ATOM 3088 C C . SER A 1 439 ? 9.005 -7.803 -26.355 1.00 97.62 439 SER A C 1
ATOM 3090 O O . SER A 1 439 ? 8.838 -6.592 -26.223 1.00 97.62 439 SER A O 1
ATOM 3092 N N . ALA A 1 440 ? 8.463 -8.487 -27.364 1.00 95.69 440 ALA A N 1
ATOM 3093 C CA . ALA A 1 440 ? 7.627 -7.861 -28.390 1.00 95.69 440 ALA A CA 1
ATOM 3094 C C . ALA A 1 440 ? 6.396 -7.123 -27.820 1.00 95.69 440 ALA A C 1
ATOM 3096 O O . ALA A 1 440 ? 5.919 -6.172 -28.434 1.00 95.69 440 ALA A O 1
ATOM 3097 N N . THR A 1 441 ? 5.888 -7.538 -26.654 1.00 96.44 441 THR A N 1
ATOM 3098 C CA . THR A 1 441 ? 4.706 -6.942 -26.006 1.00 96.44 441 THR A CA 1
ATOM 3099 C C . THR A 1 441 ? 5.045 -6.093 -24.783 1.00 96.44 441 THR A C 1
ATOM 3101 O O . THR A 1 441 ? 4.315 -5.156 -24.473 1.00 96.44 441 THR A O 1
ATOM 3104 N N . ASN A 1 442 ? 6.145 -6.403 -24.090 1.00 98.25 442 ASN A N 1
ATOM 3105 C CA . ASN A 1 442 ? 6.530 -5.751 -22.838 1.00 98.25 442 ASN A CA 1
ATOM 3106 C C . ASN A 1 442 ? 7.879 -5.060 -23.009 1.00 98.25 442 ASN A C 1
ATOM 3108 O O . ASN A 1 442 ? 8.929 -5.699 -22.925 1.00 98.25 442 ASN A O 1
ATOM 3112 N N . PHE A 1 443 ? 7.841 -3.758 -23.268 1.00 98.44 443 PHE A N 1
ATOM 3113 C CA . PHE A 1 443 ? 9.018 -2.937 -23.528 1.00 98.44 443 PHE A CA 1
ATOM 3114 C C . PHE A 1 443 ? 8.848 -1.520 -22.966 1.00 98.44 443 PHE A C 1
ATOM 3116 O O . PHE A 1 443 ? 7.759 -1.125 -22.537 1.00 98.44 443 PHE A O 1
ATOM 3123 N N . ILE A 1 444 ? 9.940 -0.753 -22.966 1.00 98.75 444 ILE A N 1
ATOM 3124 C CA . ILE A 1 444 ? 9.936 0.654 -22.557 1.00 98.75 444 ILE A CA 1
ATOM 3125 C C . ILE A 1 444 ? 9.488 1.531 -23.730 1.00 98.75 444 ILE A C 1
ATOM 3127 O O . ILE A 1 444 ? 10.038 1.441 -24.830 1.00 98.75 444 ILE A O 1
ATOM 3131 N N . THR A 1 445 ? 8.537 2.427 -23.475 1.00 98.62 445 THR A N 1
ATOM 3132 C CA . THR A 1 445 ? 8.208 3.550 -24.361 1.00 98.62 445 THR A CA 1
ATOM 3133 C C . THR A 1 445 ? 8.700 4.857 -23.753 1.00 98.62 445 THR A C 1
ATOM 3135 O O . THR A 1 445 ? 8.259 5.254 -22.680 1.00 98.62 445 THR A O 1
ATOM 3138 N N . LEU A 1 446 ? 9.590 5.547 -24.453 1.00 98.50 446 LEU A N 1
ATOM 3139 C CA . LEU A 1 446 ? 10.062 6.887 -24.122 1.00 98.50 446 LEU A CA 1
ATOM 3140 C C . LEU A 1 446 ? 9.183 7.914 -24.838 1.00 98.50 446 LEU A C 1
ATOM 3142 O O . LEU A 1 446 ? 9.016 7.838 -26.059 1.00 98.50 446 LEU A O 1
ATOM 3146 N N . THR A 1 447 ? 8.605 8.863 -24.104 1.00 96.94 447 THR A N 1
ATOM 3147 C CA . THR A 1 447 ? 7.731 9.887 -24.701 1.00 96.94 447 THR A CA 1
ATOM 3148 C C . THR A 1 447 ? 8.535 10.993 -25.394 1.00 96.94 447 THR A C 1
ATOM 3150 O O . THR A 1 447 ? 9.770 11.009 -25.376 1.00 96.94 447 THR A O 1
ATOM 3153 N N . SER A 1 448 ? 7.834 11.957 -25.998 1.00 94.94 448 SER A N 1
ATOM 3154 C CA . SER A 1 448 ? 8.445 13.128 -26.637 1.00 94.94 448 SER A CA 1
ATOM 3155 C C . SER A 1 448 ? 9.250 14.002 -25.682 1.00 94.94 448 SER A C 1
ATOM 3157 O O . SER A 1 448 ? 10.135 14.698 -26.150 1.00 94.94 448 SER A O 1
ATOM 3159 N N . THR A 1 449 ? 8.976 13.943 -24.377 1.00 92.81 449 THR A N 1
ATOM 3160 C CA . THR A 1 449 ? 9.694 14.690 -23.332 1.00 92.81 449 THR A CA 1
ATOM 3161 C C . THR A 1 449 ? 10.879 13.920 -22.737 1.00 92.81 449 THR A C 1
ATOM 3163 O O . THR A 1 449 ? 11.603 14.458 -21.901 1.00 92.81 449 THR A O 1
ATOM 3166 N N . ALA A 1 450 ? 11.077 12.661 -23.145 1.00 93.06 450 ALA A N 1
ATOM 3167 C CA . ALA A 1 450 ? 12.235 11.860 -22.782 1.00 93.06 450 ALA A CA 1
ATOM 3168 C C . ALA A 1 450 ? 13.324 12.012 -23.844 1.00 93.06 450 ALA A C 1
ATOM 3170 O O . ALA A 1 450 ? 13.394 11.219 -24.787 1.00 93.06 450 ALA A O 1
ATOM 3171 N N . ASP A 1 451 ? 14.130 13.069 -23.718 1.00 87.12 451 ASP A N 1
ATOM 3172 C CA . ASP A 1 451 ? 14.945 13.529 -24.841 1.00 87.12 451 ASP A CA 1
ATOM 3173 C C . ASP A 1 451 ? 16.140 12.621 -25.154 1.00 87.12 451 ASP A C 1
ATOM 3175 O O . ASP A 1 451 ? 16.477 12.367 -26.309 1.00 87.12 451 ASP A O 1
ATOM 3179 N N . THR A 1 452 ? 16.781 12.088 -24.119 1.00 89.44 452 THR A N 1
ATOM 3180 C CA . THR A 1 452 ? 17.970 11.247 -24.257 1.00 89.44 452 THR A CA 1
ATOM 3181 C C . THR A 1 452 ? 17.971 10.119 -23.237 1.00 89.44 452 THR A C 1
ATOM 3183 O O . THR A 1 452 ? 17.314 10.182 -22.192 1.00 89.44 452 THR A O 1
ATOM 3186 N N . ILE A 1 453 ? 18.738 9.076 -23.546 1.00 96.94 453 ILE A N 1
ATOM 3187 C CA . ILE A 1 453 ? 19.168 8.079 -22.567 1.00 96.94 453 ILE A CA 1
ATOM 3188 C C . ILE A 1 453 ? 20.513 8.541 -22.017 1.00 96.94 453 ILE A C 1
ATOM 3190 O O . ILE A 1 453 ? 21.385 8.942 -22.786 1.00 96.94 453 ILE A O 1
ATOM 3194 N N . LEU A 1 454 ? 20.683 8.492 -20.698 1.00 96.94 454 LEU A N 1
ATOM 3195 C CA . LEU A 1 454 ? 21.994 8.684 -20.078 1.00 96.94 454 LEU A CA 1
ATOM 3196 C C . LEU A 1 454 ? 22.632 7.330 -19.783 1.00 96.94 454 LEU A C 1
ATOM 3198 O O . LEU A 1 454 ? 21.980 6.458 -19.213 1.00 96.94 454 LEU A O 1
ATOM 3202 N N . GLY A 1 455 ? 23.911 7.191 -20.121 1.00 95.56 455 GLY A N 1
ATOM 3203 C CA . GLY A 1 455 ? 24.647 5.938 -19.993 1.00 95.56 455 GLY A CA 1
ATOM 3204 C C . GLY A 1 455 ? 24.475 5.042 -21.218 1.00 95.56 455 GLY A C 1
ATOM 3205 O O . GLY A 1 455 ? 24.402 5.543 -22.340 1.00 95.56 455 GLY A O 1
ATOM 3206 N N . GLY A 1 456 ? 24.430 3.731 -21.001 1.00 95.50 456 GLY A N 1
ATOM 3207 C CA . GLY A 1 456 ? 24.555 2.744 -22.072 1.00 95.50 456 GLY A CA 1
ATOM 3208 C C . GLY A 1 456 ? 26.002 2.273 -22.236 1.00 95.50 456 GLY A C 1
ATOM 3209 O O . GLY A 1 456 ? 26.914 3.074 -22.447 1.00 95.50 456 GLY A O 1
ATOM 3210 N N . SER A 1 457 ? 26.224 0.972 -22.096 1.00 96.00 457 SER A N 1
ATOM 3211 C CA . SER A 1 457 ? 27.541 0.335 -22.158 1.00 96.00 457 SER A CA 1
ATOM 3212 C C . SER A 1 457 ? 27.388 -1.171 -22.372 1.00 96.00 457 SER A C 1
ATOM 3214 O O . SER A 1 457 ? 26.282 -1.707 -22.327 1.00 96.00 457 SER A O 1
ATOM 3216 N N . ASP A 1 458 ? 28.504 -1.889 -22.505 1.00 95.06 458 ASP A N 1
ATOM 3217 C CA . ASP A 1 458 ? 28.495 -3.358 -22.573 1.00 95.06 458 ASP A CA 1
ATOM 3218 C C . ASP A 1 458 ? 27.927 -4.023 -21.304 1.00 95.06 458 ASP A C 1
ATOM 3220 O O . ASP A 1 458 ? 27.527 -5.185 -21.350 1.00 95.06 458 ASP A O 1
ATOM 3224 N N . SER A 1 459 ? 27.861 -3.296 -20.182 1.00 94.69 459 SER A N 1
ATOM 3225 C CA . SER A 1 459 ? 27.237 -3.743 -18.932 1.00 94.69 459 SER A CA 1
ATOM 3226 C C . SER A 1 459 ? 25.840 -3.160 -18.699 1.00 94.69 459 SER A C 1
ATOM 3228 O O . SER A 1 459 ? 25.181 -3.572 -17.743 1.00 94.69 459 SER A O 1
ATOM 3230 N N . SER A 1 460 ? 25.362 -2.226 -19.534 1.00 97.19 460 SER A N 1
ATOM 3231 C CA . SER A 1 460 ? 24.044 -1.607 -19.375 1.00 97.19 460 SER A CA 1
ATOM 3232 C C . SER A 1 460 ? 23.362 -1.284 -20.700 1.00 97.19 460 SER A C 1
ATOM 3234 O O . SER A 1 460 ? 23.755 -0.364 -21.409 1.00 97.19 460 SER A O 1
ATOM 3236 N N . TYR A 1 461 ? 22.313 -2.034 -21.032 1.00 98.31 461 TYR A N 1
ATOM 3237 C CA . TYR A 1 461 ? 21.593 -1.907 -22.299 1.00 98.31 461 TYR A CA 1
ATOM 3238 C C . TYR A 1 461 ? 20.183 -2.499 -22.216 1.00 98.31 461 TYR A C 1
ATOM 3240 O O . TYR A 1 461 ? 19.850 -3.250 -21.292 1.00 98.31 461 TYR A O 1
ATOM 3248 N N . VAL A 1 462 ? 19.348 -2.174 -23.203 1.00 98.75 462 VAL A N 1
ATOM 3249 C CA . VAL A 1 462 ? 18.051 -2.824 -23.414 1.00 98.75 462 VAL A CA 1
ATOM 3250 C C . VAL A 1 462 ? 18.234 -4.008 -24.359 1.00 98.75 462 VAL A C 1
ATOM 3252 O O . VAL A 1 462 ? 18.630 -3.837 -25.510 1.00 98.75 462 VAL A O 1
ATOM 3255 N N . SER A 1 463 ? 17.941 -5.211 -23.870 1.00 98.38 463 SER A N 1
ATOM 3256 C CA . SER A 1 463 ? 17.866 -6.433 -24.665 1.00 98.38 463 SER A CA 1
ATOM 3257 C C . SER A 1 463 ? 16.425 -6.682 -25.085 1.00 98.38 463 SER A C 1
ATOM 3259 O O . SER A 1 463 ? 15.597 -7.096 -24.274 1.00 98.38 463 SER A O 1
ATOM 3261 N N . GLY A 1 464 ? 16.125 -6.377 -26.345 1.00 98.12 464 GLY A N 1
ATOM 3262 C CA . GLY A 1 464 ? 14.775 -6.401 -26.903 1.00 98.12 464 GLY A CA 1
ATOM 3263 C C . GLY A 1 464 ? 14.324 -5.028 -27.416 1.00 98.12 464 GLY A C 1
ATOM 3264 O O . GLY A 1 464 ? 15.152 -4.128 -27.575 1.00 98.12 464 GLY A O 1
ATOM 3265 N N . PRO A 1 465 ? 13.025 -4.861 -27.719 1.00 98.44 465 PRO A N 1
ATOM 3266 C CA . PRO A 1 465 ? 12.497 -3.614 -28.260 1.00 98.44 465 PRO A CA 1
ATOM 3267 C C . PRO A 1 465 ? 12.623 -2.427 -27.297 1.00 98.44 465 PRO A C 1
ATOM 3269 O O . PRO A 1 465 ? 12.407 -2.555 -26.091 1.00 98.44 465 PRO A O 1
ATOM 3272 N N . LEU A 1 466 ? 12.880 -1.246 -27.854 1.00 98.81 466 LEU A N 1
ATOM 3273 C CA . LEU A 1 466 ? 12.805 0.042 -27.169 1.00 98.81 466 LEU A CA 1
ATOM 3274 C C . LEU A 1 466 ? 12.111 1.050 -28.084 1.00 98.81 466 LEU A C 1
ATOM 3276 O O . LEU A 1 466 ? 12.537 1.252 -29.222 1.00 98.81 466 LEU A O 1
ATOM 3280 N N . LYS A 1 467 ? 11.052 1.695 -27.593 1.00 98.50 467 LYS A N 1
ATOM 3281 C CA . LYS A 1 467 ? 10.255 2.646 -28.374 1.00 98.50 467 LYS A CA 1
ATOM 3282 C C . LYS A 1 467 ? 10.543 4.086 -27.966 1.00 98.50 467 LYS A C 1
ATOM 3284 O O . LYS A 1 467 ? 10.594 4.392 -26.779 1.00 98.50 467 LYS A O 1
ATOM 3289 N N . LYS A 1 468 ? 10.644 4.979 -28.949 1.00 98.06 468 LYS A N 1
ATOM 3290 C CA . LYS A 1 468 ? 10.738 6.434 -28.783 1.00 98.06 468 LYS A CA 1
ATOM 3291 C C . LYS A 1 468 ? 9.608 7.115 -29.545 1.00 98.06 468 LYS A C 1
ATOM 3293 O O . LYS A 1 468 ? 9.392 6.821 -30.716 1.00 98.06 468 LYS A O 1
ATOM 3298 N N . ILE A 1 469 ? 8.913 8.033 -28.882 1.00 98.12 469 ILE A N 1
ATOM 3299 C CA . ILE A 1 469 ? 7.979 8.995 -29.478 1.00 98.12 469 ILE A CA 1
ATOM 3300 C C . ILE A 1 469 ? 8.669 10.362 -29.469 1.00 98.12 469 ILE A C 1
ATOM 3302 O O . ILE A 1 469 ? 9.290 10.704 -28.463 1.00 98.12 469 ILE A O 1
ATOM 3306 N N . GLY A 1 470 ? 8.609 11.145 -30.543 1.00 97.06 470 GLY A N 1
ATOM 3307 C CA . GLY A 1 470 ? 9.176 12.497 -30.573 1.00 97.06 470 GLY A CA 1
ATOM 3308 C C . GLY A 1 470 ? 9.794 12.904 -31.907 1.00 97.06 470 GLY A C 1
ATOM 3309 O O . GLY A 1 470 ? 9.855 12.129 -32.851 1.00 97.06 470 GLY A O 1
ATOM 3310 N N . ASN A 1 471 ? 10.294 14.137 -31.945 1.00 96.06 471 ASN A N 1
ATOM 3311 C CA . ASN A 1 471 ? 10.875 14.818 -33.110 1.00 96.06 471 ASN A CA 1
ATOM 3312 C C . ASN A 1 471 ? 12.322 15.269 -32.880 1.00 96.06 471 ASN A C 1
ATOM 3314 O O . ASN A 1 471 ? 12.754 16.316 -33.355 1.00 96.06 471 ASN A O 1
ATOM 3318 N N . ILE A 1 472 ? 13.063 14.497 -32.100 1.00 96.25 472 ILE A N 1
ATOM 3319 C CA . ILE A 1 472 ? 14.471 14.745 -31.804 1.00 96.25 472 ILE A CA 1
ATOM 3320 C C . ILE A 1 472 ? 15.291 13.576 -32.330 1.00 96.25 472 ILE A C 1
ATOM 3322 O O . ILE A 1 472 ? 14.792 12.449 -32.401 1.00 96.25 472 ILE A O 1
ATOM 3326 N N . ALA A 1 473 ? 16.542 13.838 -32.704 1.00 96.88 473 ALA A N 1
ATOM 3327 C CA . ALA A 1 473 ? 17.471 12.762 -33.015 1.00 96.88 473 ALA A CA 1
ATOM 3328 C C . ALA A 1 473 ? 17.647 11.897 -31.764 1.00 96.88 473 ALA A C 1
ATOM 3330 O O . ALA A 1 473 ? 17.691 12.419 -30.648 1.00 96.88 473 ALA A O 1
ATOM 3331 N N . PHE A 1 474 ? 17.696 10.581 -31.943 1.00 97.75 474 PHE A N 1
ATOM 3332 C CA . PHE A 1 474 ? 17.627 9.665 -30.815 1.00 97.75 474 PHE A CA 1
ATOM 3333 C C . PHE A 1 474 ? 18.506 8.441 -31.025 1.00 97.75 474 PHE A C 1
ATOM 3335 O O . PHE A 1 474 ? 18.537 7.879 -32.117 1.00 97.75 474 PHE A O 1
ATOM 3342 N N . THR A 1 475 ? 19.171 8.005 -29.956 1.00 97.94 475 THR A N 1
ATOM 3343 C CA . THR A 1 475 ? 19.972 6.780 -29.936 1.00 97.94 475 THR A CA 1
ATOM 3344 C C . THR A 1 475 ? 19.333 5.772 -28.991 1.00 97.94 475 THR A C 1
ATOM 3346 O O . THR A 1 475 ? 19.274 5.981 -27.779 1.00 97.94 475 THR A O 1
ATOM 3349 N N . PHE A 1 476 ? 18.860 4.662 -29.548 1.00 98.56 476 PHE A N 1
ATOM 3350 C CA . PHE A 1 476 ? 18.369 3.513 -28.804 1.00 98.56 476 PHE A CA 1
ATOM 3351 C C . PHE A 1 476 ? 19.561 2.764 -28.191 1.00 98.56 476 PHE A C 1
ATOM 3353 O O . PHE A 1 476 ? 20.408 2.245 -28.917 1.00 98.56 476 PHE A O 1
ATOM 3360 N N . ALA A 1 477 ? 19.617 2.691 -26.860 1.00 98.25 477 ALA A N 1
ATOM 3361 C CA . ALA A 1 477 ? 20.657 1.987 -26.109 1.00 98.25 477 ALA A CA 1
ATOM 3362 C C . ALA A 1 477 ? 20.400 0.466 -26.095 1.00 98.25 477 ALA A C 1
ATOM 3364 O O . ALA A 1 477 ? 19.926 -0.092 -25.103 1.00 98.25 477 ALA A O 1
ATOM 3365 N N . LEU A 1 478 ? 20.651 -0.185 -27.229 1.00 98.50 478 LEU A N 1
ATOM 3366 C CA . LEU A 1 478 ? 20.300 -1.582 -27.488 1.00 98.50 478 LEU A CA 1
ATOM 3367 C C . LEU A 1 478 ? 21.484 -2.529 -27.280 1.00 98.50 478 LEU A C 1
ATOM 3369 O O . LEU A 1 478 ? 22.642 -2.134 -27.393 1.00 98.50 478 LEU A O 1
ATOM 3373 N N . GLY A 1 479 ? 21.175 -3.792 -27.017 1.00 97.69 479 GLY A N 1
ATOM 3374 C CA . GLY A 1 479 ? 22.135 -4.888 -27.016 1.00 97.69 479 GLY A CA 1
ATOM 3375 C C . GLY A 1 479 ? 21.436 -6.242 -26.994 1.00 97.69 479 GLY A C 1
ATOM 3376 O O . GLY A 1 479 ? 20.207 -6.317 -27.031 1.00 97.69 479 GLY A O 1
ATOM 3377 N N . ASP A 1 480 ? 22.205 -7.323 -26.943 1.00 96.19 480 ASP A N 1
ATOM 3378 C CA . ASP A 1 480 ? 21.663 -8.682 -26.932 1.00 96.19 480 ASP A CA 1
ATOM 3379 C C . ASP A 1 480 ? 22.445 -9.571 -25.967 1.00 96.19 480 ASP A C 1
ATOM 3381 O O . ASP A 1 480 ? 23.673 -9.596 -25.958 1.00 96.19 480 ASP A O 1
ATOM 3385 N N . THR A 1 481 ? 21.712 -10.307 -25.135 1.00 95.38 481 THR A N 1
ATOM 3386 C CA . THR A 1 481 ? 22.291 -11.166 -24.097 1.00 95.38 481 THR A CA 1
ATOM 3387 C C . THR A 1 481 ? 22.855 -12.477 -24.630 1.00 95.38 481 THR A C 1
ATOM 3389 O O . THR A 1 481 ? 23.467 -13.215 -23.860 1.00 95.38 481 THR A O 1
ATOM 3392 N N . LEU A 1 482 ? 22.656 -12.773 -25.918 1.00 94.06 482 LEU A N 1
ATOM 3393 C CA . LEU A 1 482 ? 23.357 -13.863 -26.597 1.00 94.06 482 LEU A CA 1
ATOM 3394 C C . LEU A 1 482 ? 24.857 -13.558 -26.782 1.00 94.06 482 LEU A C 1
ATOM 3396 O O . LEU A 1 482 ? 25.653 -14.490 -26.897 1.00 94.06 482 LEU A O 1
ATOM 3400 N N . LEU A 1 483 ? 25.265 -12.282 -26.729 1.00 91.75 483 LEU A N 1
ATOM 3401 C CA . LEU A 1 483 ? 26.672 -11.883 -26.707 1.00 91.75 483 LEU A CA 1
ATOM 3402 C C . LEU A 1 483 ? 27.223 -11.885 -25.278 1.00 91.75 483 LEU A C 1
ATOM 3404 O O . LEU A 1 483 ? 26.720 -11.196 -24.391 1.00 91.75 483 LEU A O 1
ATOM 3408 N N . ALA A 1 484 ? 28.311 -12.626 -25.062 1.00 84.62 484 ALA A N 1
ATOM 3409 C CA . ALA A 1 484 ? 28.969 -12.717 -23.756 1.00 84.62 484 ALA A CA 1
ATOM 3410 C C . ALA A 1 484 ? 29.763 -11.449 -23.375 1.00 84.62 484 ALA A C 1
ATOM 3412 O O . ALA A 1 484 ? 29.958 -11.172 -22.193 1.00 84.62 484 ALA A O 1
ATOM 3413 N N . SER A 1 485 ? 30.229 -10.681 -24.362 1.00 87.88 485 SER A N 1
ATOM 3414 C CA . SER A 1 485 ? 30.986 -9.436 -24.188 1.00 87.88 485 SER A CA 1
ATOM 3415 C C . SER A 1 485 ? 30.728 -8.492 -25.357 1.00 87.88 485 SER A C 1
ATOM 3417 O O . SER A 1 485 ? 30.410 -8.957 -26.448 1.00 87.88 485 SER A O 1
ATOM 3419 N N . GLY A 1 486 ? 30.900 -7.182 -25.152 1.00 89.56 486 GLY A N 1
ATOM 3420 C CA . GLY A 1 486 ? 30.716 -6.203 -26.228 1.00 89.56 486 GLY A CA 1
ATOM 3421 C C . GLY A 1 486 ? 29.270 -6.097 -26.711 1.00 89.56 486 GLY A C 1
ATOM 3422 O O . GLY A 1 486 ? 29.040 -5.764 -27.863 1.00 89.56 486 GLY A O 1
ATOM 3423 N N . ALA A 1 487 ? 28.301 -6.448 -25.859 1.00 94.69 487 ALA A N 1
ATOM 3424 C CA . ALA A 1 487 ? 26.906 -6.640 -26.241 1.00 94.69 487 ALA A CA 1
ATOM 3425 C C . ALA A 1 487 ? 26.176 -5.347 -26.644 1.00 94.69 487 ALA A C 1
ATOM 3427 O O . ALA A 1 487 ? 25.070 -5.428 -27.179 1.00 94.69 487 ALA A O 1
ATOM 3428 N N . TYR A 1 488 ? 26.760 -4.168 -26.412 1.00 96.69 488 TYR A N 1
ATOM 3429 C CA . TYR A 1 488 ? 26.124 -2.886 -26.698 1.00 96.69 488 TYR A CA 1
ATOM 3430 C C . TYR A 1 488 ? 26.221 -2.503 -28.179 1.00 96.69 488 TYR A C 1
ATOM 3432 O O . TYR A 1 488 ? 27.304 -2.248 -28.706 1.00 96.69 488 TYR A O 1
ATOM 3440 N N . HIS A 1 489 ? 25.063 -2.429 -28.830 1.00 97.00 489 HIS A N 1
ATOM 3441 C CA . HIS A 1 489 ? 24.911 -2.197 -30.266 1.00 97.00 489 HIS A CA 1
ATOM 3442 C C . HIS A 1 489 ? 23.834 -1.134 -30.527 1.00 97.00 489 HIS A C 1
ATOM 3444 O O . HIS A 1 489 ? 22.717 -1.458 -30.958 1.00 97.00 489 HIS A O 1
ATOM 3450 N N . PRO A 1 490 ? 24.103 0.144 -30.198 1.00 97.69 490 PRO A N 1
ATOM 3451 C CA . PRO A 1 490 ? 23.082 1.171 -30.251 1.00 97.69 490 PRO A CA 1
ATOM 3452 C C . PRO A 1 490 ? 22.666 1.513 -31.686 1.00 97.69 490 PRO A C 1
ATOM 3454 O O . PRO A 1 490 ? 23.466 1.505 -32.621 1.00 97.69 490 PRO A O 1
ATOM 3457 N N . LEU A 1 491 ? 21.392 1.873 -31.837 1.00 98.25 491 LEU A N 1
ATOM 3458 C CA . LEU A 1 491 ? 20.809 2.336 -33.095 1.00 98.25 491 LEU A CA 1
ATOM 3459 C C . LEU A 1 491 ? 20.494 3.825 -32.975 1.00 98.25 491 LEU A C 1
ATOM 3461 O O . LEU A 1 491 ? 19.675 4.214 -32.150 1.00 98.25 491 LEU A O 1
ATOM 3465 N N . GLY A 1 492 ? 21.125 4.665 -33.784 1.00 97.44 492 GLY A N 1
ATOM 3466 C CA . GLY A 1 492 ? 20.768 6.074 -33.928 1.00 97.44 492 GLY A CA 1
ATOM 3467 C C . GLY A 1 492 ? 19.711 6.282 -35.009 1.00 97.44 492 GLY A C 1
ATOM 3468 O O . GLY A 1 492 ? 19.669 5.536 -35.985 1.00 97.44 492 GLY A O 1
ATOM 3469 N N . ILE A 1 493 ? 18.888 7.315 -34.856 1.00 97.31 493 ILE A N 1
ATOM 3470 C CA . ILE A 1 493 ? 18.046 7.881 -35.913 1.00 97.31 493 ILE A CA 1
ATOM 3471 C C . ILE A 1 493 ? 18.183 9.404 -35.926 1.00 97.31 493 ILE A C 1
ATOM 3473 O O . ILE A 1 493 ? 18.280 10.042 -34.872 1.00 97.31 493 ILE A O 1
ATOM 3477 N N . THR A 1 494 ? 18.145 10.012 -37.111 1.00 97.38 494 THR A N 1
ATOM 3478 C CA . THR A 1 494 ? 17.941 11.464 -37.222 1.00 97.38 494 THR A CA 1
ATOM 3479 C C . THR A 1 494 ? 16.574 11.865 -36.676 1.00 97.38 494 THR A C 1
ATOM 3481 O O . THR A 1 494 ? 15.665 11.043 -36.569 1.00 97.38 494 THR A O 1
ATOM 3484 N N . ALA A 1 495 ? 16.419 13.149 -36.357 1.00 96.94 495 ALA A N 1
ATOM 3485 C CA . ALA A 1 495 ? 15.174 13.680 -35.823 1.00 96.94 495 ALA A CA 1
ATOM 3486 C C . ALA A 1 495 ? 13.984 13.399 -36.758 1.00 96.94 495 ALA A C 1
ATOM 3488 O O . ALA A 1 495 ? 14.021 13.814 -37.921 1.00 96.94 495 ALA A O 1
ATOM 3489 N N . PRO A 1 496 ? 12.914 12.744 -36.271 1.00 96.44 496 PRO A N 1
ATOM 3490 C CA . PRO A 1 496 ? 11.631 12.767 -36.957 1.00 96.44 496 PRO A CA 1
ATOM 3491 C C . PRO A 1 496 ? 11.101 14.202 -37.058 1.00 96.44 496 PRO A C 1
ATOM 3493 O O . PRO A 1 496 ? 11.456 15.072 -36.265 1.00 96.44 496 PRO A O 1
ATOM 3496 N N . SER A 1 497 ? 10.213 14.464 -38.009 1.00 95.19 497 SER A N 1
ATOM 3497 C CA . SER A 1 497 ? 9.685 15.804 -38.270 1.00 95.19 497 SER A CA 1
ATOM 3498 C C . SER A 1 497 ? 8.564 16.225 -37.312 1.00 95.19 497 SER A C 1
ATOM 3500 O O . SER A 1 497 ? 8.312 17.418 -37.173 1.00 95.19 497 SER A O 1
ATOM 3502 N N . THR A 1 498 ? 7.859 15.289 -36.664 1.00 95.38 498 THR A N 1
ATOM 3503 C CA . THR A 1 498 ? 6.679 15.583 -35.821 1.00 95.38 498 THR A CA 1
ATOM 3504 C C . THR A 1 498 ? 6.779 14.927 -34.446 1.00 95.38 498 THR A C 1
ATOM 3506 O O . THR A 1 498 ? 7.238 13.798 -34.319 1.00 95.38 498 THR A O 1
ATOM 3509 N N . ALA A 1 499 ? 6.367 15.637 -33.388 1.00 95.50 499 ALA A N 1
ATOM 3510 C CA . ALA A 1 499 ? 6.543 15.201 -31.996 1.00 95.50 499 ALA A CA 1
ATOM 3511 C C . ALA A 1 499 ? 5.728 13.946 -31.617 1.00 95.50 499 ALA A C 1
ATOM 3513 O O . ALA A 1 499 ? 5.977 13.340 -30.579 1.00 95.50 499 ALA A O 1
ATOM 3514 N N . THR A 1 500 ? 4.761 13.558 -32.449 1.00 96.50 500 THR A N 1
ATOM 3515 C CA . THR A 1 500 ? 3.947 12.345 -32.293 1.00 96.50 500 THR A CA 1
ATOM 3516 C C . THR A 1 500 ? 4.487 11.147 -33.070 1.00 96.50 500 THR A C 1
ATOM 3518 O O . THR A 1 500 ? 3.944 10.051 -32.932 1.00 96.50 500 THR A O 1
ATOM 3521 N N . ASP A 1 501 ? 5.520 11.330 -33.896 1.00 97.06 501 ASP A N 1
ATOM 3522 C CA . ASP A 1 501 ? 6.130 10.225 -34.629 1.00 97.06 501 ASP A CA 1
ATOM 3523 C C . ASP A 1 501 ? 6.780 9.252 -33.653 1.00 97.06 501 ASP A C 1
ATOM 3525 O O . ASP A 1 501 ? 7.322 9.651 -32.620 1.00 97.06 501 ASP A O 1
ATOM 3529 N N . ALA A 1 502 ? 6.693 7.961 -33.964 1.00 97.31 502 ALA A N 1
ATOM 3530 C CA . ALA A 1 502 ? 7.127 6.915 -33.056 1.00 97.31 502 ALA A CA 1
ATOM 3531 C C . ALA A 1 502 ? 7.904 5.823 -33.780 1.00 97.31 502 ALA A C 1
ATOM 3533 O O . ALA A 1 502 ? 7.425 5.276 -34.776 1.00 97.31 502 ALA A O 1
ATOM 3534 N N . TYR A 1 503 ? 9.059 5.467 -33.224 1.00 97.88 503 TYR A N 1
ATOM 3535 C CA . TYR A 1 503 ? 9.953 4.444 -33.748 1.00 97.88 503 TYR A CA 1
ATOM 3536 C C . TYR A 1 503 ? 10.344 3.457 -32.654 1.00 97.88 503 TYR A C 1
ATOM 3538 O O . TYR A 1 503 ? 10.635 3.856 -31.527 1.00 97.88 503 TYR A O 1
ATOM 3546 N N . THR A 1 504 ? 10.374 2.174 -32.995 1.00 98.31 504 THR A N 1
ATOM 3547 C CA . THR A 1 504 ? 10.876 1.102 -32.132 1.00 98.31 504 THR A CA 1
ATOM 3548 C C . THR A 1 504 ? 12.133 0.510 -32.745 1.00 98.31 504 THR A C 1
ATOM 3550 O O . THR A 1 504 ? 12.092 0.039 -33.882 1.00 98.31 504 THR A O 1
ATOM 3553 N N . GLY A 1 505 ? 13.227 0.548 -31.988 1.00 98.25 505 GLY A N 1
ATOM 3554 C CA . GLY A 1 505 ? 14.497 -0.081 -32.329 1.00 98.25 505 GLY A CA 1
ATOM 3555 C C . GLY A 1 505 ? 14.692 -1.396 -31.576 1.00 98.25 505 GLY A C 1
ATOM 3556 O O . GLY A 1 505 ? 14.267 -1.522 -30.426 1.00 98.25 505 GLY A O 1
ATOM 3557 N N . GLN A 1 506 ? 15.351 -2.360 -32.212 1.00 98.25 506 GLN A N 1
ATOM 3558 C CA . GLN A 1 506 ? 15.832 -3.587 -31.577 1.00 98.25 506 GLN A CA 1
ATOM 3559 C C . GLN A 1 506 ? 17.102 -4.078 -32.276 1.00 98.25 506 GLN A C 1
ATOM 3561 O O . GLN A 1 506 ? 17.221 -3.932 -33.489 1.00 98.25 506 GLN A O 1
ATOM 3566 N N . TYR A 1 507 ? 18.019 -4.671 -31.516 1.00 98.00 507 TYR A N 1
ATOM 3567 C CA . TYR A 1 507 ? 19.219 -5.334 -32.020 1.00 98.00 507 TYR A CA 1
ATOM 3568 C C . TYR A 1 507 ? 19.099 -6.856 -31.862 1.00 98.00 507 TYR A C 1
ATOM 3570 O O . TYR A 1 507 ? 18.487 -7.326 -30.899 1.00 98.00 507 TYR A O 1
ATOM 3578 N N . TYR A 1 508 ? 19.683 -7.593 -32.805 1.00 96.75 508 TYR A N 1
ATOM 3579 C CA . TYR A 1 508 ? 19.771 -9.047 -32.817 1.00 96.75 508 TYR A CA 1
ATOM 3580 C C . TYR A 1 508 ? 21.208 -9.461 -33.134 1.00 96.75 508 TYR A C 1
ATOM 3582 O O . TYR A 1 508 ? 21.722 -9.126 -34.198 1.00 96.75 508 TYR A O 1
ATOM 3590 N N . SER A 1 509 ? 21.816 -10.258 -32.258 1.00 95.25 509 SER A N 1
ATOM 3591 C CA . SER A 1 509 ? 23.156 -10.844 -32.461 1.00 95.25 509 SER A CA 1
ATOM 3592 C C . SER A 1 509 ? 23.102 -12.219 -33.137 1.00 95.25 509 SER A C 1
ATOM 3594 O O . SER A 1 509 ? 23.781 -13.175 -32.761 1.00 95.25 509 SER A O 1
ATOM 3596 N N . THR A 1 510 ? 22.206 -12.341 -34.114 1.00 94.19 510 THR A N 1
ATOM 3597 C CA . THR A 1 510 ? 22.010 -13.561 -34.902 1.00 94.19 510 THR A CA 1
ATOM 3598 C C . THR A 1 510 ? 21.864 -13.209 -36.373 1.00 94.19 510 THR A C 1
ATOM 3600 O O . THR A 1 510 ? 21.546 -12.066 -36.704 1.00 94.19 510 THR A O 1
ATOM 3603 N N . ASN A 1 511 ? 22.046 -14.192 -37.257 1.00 93.56 511 ASN A N 1
ATOM 3604 C CA . ASN A 1 511 ? 21.764 -13.992 -38.672 1.00 93.56 511 ASN A CA 1
ATOM 3605 C C . ASN A 1 511 ? 20.292 -13.616 -38.890 1.00 93.56 511 ASN A C 1
ATOM 3607 O O . ASN A 1 511 ? 19.383 -14.158 -38.256 1.00 93.56 511 ASN A O 1
ATOM 3611 N N . GLN A 1 512 ? 20.064 -12.721 -39.840 1.00 94.12 512 GLN A N 1
ATOM 3612 C CA . GLN A 1 512 ? 18.733 -12.385 -40.316 1.00 94.12 512 GLN A CA 1
ATOM 3613 C C . GLN A 1 512 ? 18.100 -13.553 -41.101 1.00 94.12 512 GLN A C 1
ATOM 3615 O O . GLN A 1 512 ? 18.796 -14.431 -41.609 1.00 94.12 512 GLN A O 1
ATOM 3620 N N . THR A 1 513 ? 16.766 -13.565 -41.210 1.00 95.44 513 THR A N 1
ATOM 3621 C CA . THR A 1 513 ? 15.992 -14.634 -41.885 1.00 95.44 513 THR A CA 1
ATOM 3622 C C . THR A 1 513 ? 15.107 -14.135 -43.037 1.00 95.44 513 THR A C 1
ATOM 3624 O O . THR A 1 513 ? 14.278 -14.882 -43.549 1.00 95.44 513 THR A O 1
ATOM 3627 N N . TYR A 1 514 ? 15.265 -12.878 -43.458 1.00 93.81 514 TYR A N 1
ATOM 3628 C CA . TYR A 1 514 ? 14.451 -12.236 -44.496 1.00 93.81 514 TYR A CA 1
ATOM 3629 C C . TYR A 1 514 ? 14.837 -12.667 -45.918 1.00 93.81 514 TYR A C 1
ATOM 3631 O O . TYR A 1 514 ? 13.966 -12.756 -46.780 1.00 93.81 514 TYR A O 1
ATOM 3639 N N . GLY A 1 515 ? 16.117 -12.956 -46.158 1.00 92.25 515 GLY A N 1
ATOM 3640 C CA . GLY A 1 515 ? 16.634 -13.398 -47.457 1.00 92.25 515 GLY A CA 1
ATOM 3641 C C . GLY A 1 515 ? 18.030 -12.854 -47.754 1.00 92.25 515 GLY A C 1
ATOM 3642 O O . GLY A 1 515 ? 18.551 -12.021 -47.015 1.00 92.25 515 GLY A O 1
ATOM 3643 N N . ASP A 1 516 ? 18.643 -13.329 -48.834 1.00 91.56 516 ASP A N 1
ATOM 3644 C CA . ASP A 1 516 ? 20.014 -13.001 -49.257 1.00 91.56 516 ASP A CA 1
ATOM 3645 C C . ASP A 1 516 ? 20.076 -12.209 -50.576 1.00 91.56 516 ASP A C 1
ATOM 3647 O O . ASP A 1 516 ? 21.161 -11.899 -51.061 1.00 91.56 516 ASP A O 1
ATOM 3651 N N . SER A 1 517 ? 18.926 -11.844 -51.150 1.00 95.81 517 SER A N 1
ATOM 3652 C CA . SER A 1 517 ? 18.861 -11.034 -52.372 1.00 95.81 517 SER A CA 1
ATOM 3653 C C . SER A 1 517 ? 19.416 -9.631 -52.125 1.00 95.81 517 SER A C 1
ATOM 3655 O O . SER A 1 517 ? 19.002 -8.954 -51.183 1.00 95.81 517 SER A O 1
ATOM 3657 N N . LEU A 1 518 ? 20.355 -9.194 -52.968 1.00 94.50 518 LEU A N 1
ATOM 3658 C CA . LEU A 1 518 ? 21.083 -7.930 -52.832 1.00 94.50 518 LEU A CA 1
ATOM 3659 C C . LEU A 1 518 ? 20.837 -7.020 -54.033 1.00 94.50 518 LEU A C 1
ATOM 3661 O O . LEU A 1 518 ? 20.873 -7.480 -55.175 1.00 94.50 518 LEU A O 1
ATOM 3665 N N . GLN A 1 519 ? 20.727 -5.715 -53.779 1.00 93.19 519 GLN A N 1
ATOM 3666 C CA . GLN A 1 519 ? 20.692 -4.713 -54.836 1.00 93.19 519 GLN A CA 1
ATOM 3667 C C . GLN A 1 519 ? 21.964 -4.786 -55.695 1.00 93.19 519 GLN A C 1
ATOM 3669 O O . GLN A 1 519 ? 23.071 -4.452 -55.246 1.00 93.19 519 GLN A O 1
ATOM 3674 N N . VAL A 1 520 ? 21.769 -5.175 -56.955 1.00 85.19 520 VAL A N 1
ATOM 3675 C CA . VAL A 1 520 ? 22.823 -5.334 -57.963 1.00 85.19 520 VAL A CA 1
ATOM 3676 C C . VAL A 1 520 ? 23.683 -4.069 -58.064 1.00 85.19 520 VAL A C 1
ATOM 3678 O O . VAL A 1 520 ? 23.196 -2.943 -57.927 1.00 85.19 520 VAL A O 1
ATOM 3681 N N . ASP A 1 521 ? 24.991 -4.269 -58.239 1.00 83.62 521 ASP A N 1
ATOM 3682 C CA . ASP A 1 521 ? 26.041 -3.243 -58.339 1.00 83.62 521 ASP A CA 1
ATOM 3683 C C . ASP A 1 521 ? 26.204 -2.313 -57.119 1.00 83.62 521 ASP A C 1
ATOM 3685 O O . ASP A 1 521 ? 27.133 -1.501 -57.075 1.00 83.62 521 ASP A O 1
ATOM 3689 N N . SER A 1 522 ? 25.353 -2.446 -56.097 1.00 88.06 522 SER A N 1
ATOM 3690 C CA . SER A 1 522 ? 25.347 -1.590 -54.905 1.00 88.06 522 SER A CA 1
ATOM 3691 C C . SER A 1 522 ? 25.839 -2.314 -53.655 1.00 88.06 522 SER A C 1
ATOM 3693 O O . SER A 1 522 ? 26.514 -1.690 -52.832 1.00 88.06 522 SER A O 1
ATOM 3695 N N . LEU A 1 523 ? 25.548 -3.615 -53.523 1.00 92.19 523 LEU A N 1
ATOM 3696 C CA . LEU A 1 523 ? 25.944 -4.468 -52.396 1.00 92.19 523 LEU A CA 1
ATOM 3697 C C . LEU A 1 523 ? 26.616 -5.767 -52.879 1.00 92.19 523 LEU A C 1
ATOM 3699 O O . LEU A 1 523 ? 26.250 -6.315 -53.913 1.00 92.19 523 LEU A O 1
ATOM 3703 N N . GLN A 1 524 ? 27.614 -6.241 -52.130 1.00 90.31 524 GLN A N 1
ATOM 3704 C CA . GLN A 1 524 ? 28.333 -7.502 -52.361 1.00 90.31 524 GLN A CA 1
ATOM 3705 C C . GLN A 1 524 ? 27.975 -8.564 -51.320 1.00 90.31 524 GLN A C 1
ATOM 3707 O O . GLN A 1 524 ? 27.824 -9.729 -51.668 1.00 90.31 524 GLN A O 1
ATOM 3712 N N . TYR A 1 525 ? 27.870 -8.165 -50.053 1.00 89.31 525 TYR A N 1
ATOM 3713 C CA . TYR A 1 525 ? 27.391 -9.011 -48.966 1.00 89.31 525 TYR A CA 1
ATOM 3714 C C . TYR A 1 525 ? 26.774 -8.157 -47.856 1.00 89.31 525 TYR A C 1
ATOM 3716 O O . TYR A 1 525 ? 26.990 -6.943 -47.789 1.00 89.31 525 TYR A O 1
ATOM 3724 N N . ILE A 1 526 ? 26.020 -8.817 -46.986 1.00 92.12 526 ILE A N 1
ATOM 3725 C CA . ILE A 1 526 ? 25.438 -8.285 -45.750 1.00 92.12 526 ILE A CA 1
ATOM 3726 C C . ILE A 1 526 ? 26.018 -9.047 -44.557 1.00 92.12 526 ILE A C 1
ATOM 3728 O O . ILE A 1 526 ? 26.544 -10.144 -44.743 1.00 92.12 526 ILE A O 1
ATOM 3732 N N . SER A 1 527 ? 25.936 -8.476 -43.355 1.00 92.06 527 SER A N 1
ATOM 3733 C CA . SER A 1 527 ? 26.273 -9.198 -42.126 1.00 92.06 527 SER A CA 1
ATOM 3734 C C . SER A 1 527 ? 25.481 -10.504 -42.045 1.00 92.06 527 SER A C 1
ATOM 3736 O O . SER A 1 527 ? 24.297 -10.552 -42.378 1.00 92.06 527 SER A O 1
ATOM 3738 N N . ASP A 1 528 ? 26.147 -11.563 -41.612 1.00 91.06 528 ASP A N 1
ATOM 3739 C CA . ASP A 1 528 ? 25.599 -12.908 -41.452 1.00 91.06 528 ASP A CA 1
ATOM 3740 C C . ASP A 1 528 ? 25.438 -13.299 -39.978 1.00 91.06 528 ASP A C 1
ATOM 3742 O O . ASP A 1 528 ? 25.066 -14.431 -39.672 1.00 91.06 528 ASP A O 1
ATOM 3746 N N . CYS A 1 529 ? 25.707 -12.377 -39.052 1.00 91.00 529 CYS A N 1
ATOM 3747 C CA . CYS A 1 529 ? 25.666 -12.657 -37.621 1.00 91.00 529 CYS A CA 1
ATOM 3748 C C . CYS A 1 529 ? 24.894 -11.627 -36.800 1.00 91.00 529 CYS A C 1
ATOM 3750 O O . CYS A 1 529 ? 24.682 -11.856 -35.613 1.00 91.00 529 CYS A O 1
ATOM 3752 N N . GLU A 1 530 ? 24.482 -10.507 -37.391 1.00 94.69 530 GLU A N 1
ATOM 3753 C CA . GLU A 1 530 ? 23.720 -9.496 -36.670 1.00 94.69 530 GLU A CA 1
ATOM 3754 C C . GLU A 1 530 ? 22.893 -8.604 -37.587 1.00 94.69 530 GLU A C 1
ATOM 3756 O O . GLU A 1 530 ? 23.206 -8.418 -38.764 1.00 94.69 530 GLU A O 1
ATOM 3761 N N . TYR A 1 531 ? 21.847 -8.012 -37.018 1.00 96.06 531 TYR A N 1
ATOM 3762 C CA . TYR A 1 531 ? 21.034 -6.992 -37.666 1.00 96.06 531 TYR A CA 1
ATOM 3763 C C . TYR A 1 531 ? 20.258 -6.174 -36.626 1.00 96.06 531 TYR A C 1
ATOM 3765 O O . TYR A 1 531 ? 20.147 -6.532 -35.451 1.00 96.06 531 TYR A O 1
ATOM 3773 N N . TRP A 1 532 ? 19.668 -5.071 -37.075 1.00 97.69 532 TRP A N 1
ATOM 3774 C CA . TRP A 1 532 ? 18.745 -4.255 -36.297 1.00 97.69 532 TRP A CA 1
ATOM 3775 C C . TRP A 1 532 ? 17.372 -4.272 -36.953 1.00 97.69 532 TRP A C 1
ATOM 3777 O O . TRP A 1 532 ? 17.248 -4.392 -38.165 1.00 97.69 532 TRP A O 1
ATOM 3787 N N . ASN A 1 533 ? 16.325 -4.079 -36.166 1.00 96.88 533 ASN A N 1
ATOM 3788 C CA . ASN A 1 533 ? 15.009 -3.735 -36.683 1.00 96.88 533 ASN A CA 1
ATOM 3789 C C . ASN A 1 533 ? 14.681 -2.299 -36.285 1.00 96.88 533 ASN A C 1
ATOM 3791 O O . ASN A 1 533 ? 14.795 -1.939 -35.111 1.00 96.88 533 ASN A O 1
ATOM 3795 N N . LEU A 1 534 ? 14.203 -1.512 -37.249 1.00 97.50 534 LEU A N 1
ATOM 3796 C CA . LEU A 1 534 ? 13.584 -0.216 -37.004 1.00 97.50 534 LEU A CA 1
ATOM 3797 C C . LEU A 1 534 ? 12.151 -0.238 -37.536 1.00 97.50 534 LEU A C 1
ATOM 3799 O O . LEU A 1 534 ? 11.908 -0.378 -38.733 1.00 97.50 534 LEU A O 1
ATOM 3803 N N . THR A 1 535 ? 11.185 -0.100 -36.633 1.00 96.31 535 THR A N 1
ATOM 3804 C CA . THR A 1 535 ? 9.758 -0.056 -36.976 1.00 96.31 535 THR A CA 1
ATOM 3805 C C . THR A 1 535 ? 9.209 1.334 -36.717 1.00 96.31 535 THR A C 1
ATOM 3807 O O . THR A 1 535 ? 9.292 1.821 -35.593 1.00 96.31 535 THR A O 1
ATOM 3810 N N . ARG A 1 536 ? 8.598 1.958 -37.724 1.00 96.12 536 ARG A N 1
ATOM 3811 C CA . ARG A 1 536 ? 7.810 3.180 -37.565 1.00 96.12 536 ARG A CA 1
ATOM 3812 C C . ARG A 1 536 ? 6.410 2.808 -37.086 1.00 96.12 536 ARG A C 1
ATOM 3814 O O . ARG A 1 536 ? 5.584 2.312 -37.846 1.00 96.12 536 ARG A O 1
ATOM 3821 N N . ASN A 1 537 ? 6.136 3.055 -35.811 1.00 95.56 537 ASN A N 1
ATOM 3822 C CA . ASN A 1 537 ? 4.843 2.758 -35.195 1.00 95.56 537 ASN A CA 1
ATOM 3823 C C . ASN A 1 537 ? 3.802 3.863 -35.424 1.00 95.56 537 ASN A C 1
ATOM 3825 O O . ASN A 1 537 ? 2.610 3.583 -35.336 1.00 95.56 537 ASN A O 1
ATOM 3829 N N . ALA A 1 538 ? 4.232 5.108 -35.653 1.00 96.06 538 ALA A N 1
ATOM 3830 C CA . ALA A 1 538 ? 3.352 6.243 -35.930 1.00 96.06 538 ALA A CA 1
ATOM 3831 C C . ALA A 1 538 ? 4.072 7.310 -36.767 1.00 96.06 538 ALA A C 1
ATOM 3833 O O . ALA A 1 538 ? 5.286 7.481 -36.639 1.00 96.06 538 ALA A O 1
ATOM 3834 N N . GLY A 1 539 ? 3.306 8.041 -37.581 1.00 95.00 539 GLY A N 1
ATOM 3835 C CA . GLY A 1 539 ? 3.808 9.121 -38.431 1.00 95.00 539 GLY A CA 1
ATOM 3836 C C . GLY A 1 539 ? 4.325 8.667 -39.797 1.00 95.00 539 GLY A C 1
ATOM 3837 O O . GLY A 1 539 ? 4.137 7.517 -40.211 1.00 95.00 539 GLY A O 1
ATOM 3838 N N . SER A 1 540 ? 4.973 9.594 -40.503 1.00 93.94 540 SER A N 1
ATOM 3839 C CA . SER A 1 540 ? 5.499 9.400 -41.863 1.00 93.94 540 SER A CA 1
ATOM 3840 C C . SER A 1 540 ? 6.881 10.021 -42.078 1.00 93.94 540 SER A C 1
ATOM 3842 O O . SER A 1 540 ? 7.318 10.128 -43.225 1.00 93.94 540 SER A O 1
ATOM 3844 N N . SER A 1 541 ? 7.558 10.470 -41.013 1.00 95.38 541 SER A N 1
ATOM 3845 C CA . SER A 1 541 ? 8.891 11.058 -41.160 1.00 95.38 541 SER A CA 1
ATOM 3846 C C . SER A 1 541 ? 9.858 10.078 -41.810 1.00 95.38 541 SER A C 1
ATOM 3848 O O . SER A 1 541 ? 9.777 8.866 -41.626 1.00 95.38 541 SER A O 1
ATOM 3850 N N . THR A 1 542 ? 10.791 10.626 -42.574 1.00 94.62 542 THR A N 1
ATOM 3851 C CA . THR A 1 542 ? 11.929 9.870 -43.082 1.00 94.62 542 THR A CA 1
ATOM 3852 C C . THR A 1 542 ? 13.091 10.059 -42.117 1.00 94.62 542 THR A C 1
ATOM 3854 O O . THR A 1 542 ? 13.454 11.196 -41.823 1.00 94.62 542 THR A O 1
ATOM 3857 N N . VAL A 1 543 ? 13.658 8.963 -41.610 1.00 96.50 543 VAL A N 1
ATOM 3858 C CA . VAL A 1 543 ? 14.786 8.999 -40.663 1.00 96.50 543 VAL A CA 1
ATOM 3859 C C . VAL A 1 543 ? 16.000 8.288 -41.239 1.00 96.50 543 VAL A C 1
ATOM 3861 O O . VAL A 1 543 ? 15.870 7.244 -41.876 1.00 96.50 543 VAL A O 1
ATOM 3864 N N . VAL A 1 544 ? 17.187 8.845 -41.025 1.00 97.00 544 VAL A N 1
ATOM 3865 C CA . VAL A 1 544 ? 18.454 8.219 -41.405 1.00 97.00 544 VAL A CA 1
ATOM 3866 C C . VAL A 1 544 ? 18.988 7.445 -40.197 1.00 97.00 544 VAL A C 1
ATOM 3868 O O . VAL A 1 544 ? 19.144 8.048 -39.132 1.00 97.00 544 VAL A O 1
ATOM 3871 N N . PRO A 1 545 ? 19.229 6.128 -40.319 1.00 97.19 545 PRO A N 1
ATOM 3872 C CA . PRO A 1 545 ? 19.752 5.317 -39.233 1.00 97.19 545 PRO A CA 1
ATOM 3873 C C . PRO A 1 545 ? 21.277 5.431 -39.101 1.00 97.19 545 PRO A C 1
ATOM 3875 O O . PRO A 1 545 ? 21.999 5.580 -40.090 1.00 97.19 545 PRO A O 1
ATOM 3878 N N . THR A 1 546 ? 21.754 5.243 -37.875 1.00 97.75 546 THR A N 1
ATOM 3879 C CA . THR A 1 546 ? 23.170 5.069 -37.536 1.00 97.75 546 THR A CA 1
ATOM 3880 C C . THR A 1 546 ? 23.339 3.739 -36.813 1.00 97.75 546 THR A C 1
ATOM 3882 O O . THR A 1 546 ? 22.840 3.581 -35.701 1.00 97.75 546 THR A O 1
ATOM 3885 N N . LEU A 1 547 ? 24.031 2.779 -37.423 1.00 96.75 547 LEU A N 1
ATOM 3886 C CA . LEU A 1 547 ? 24.307 1.473 -36.815 1.00 96.75 547 LEU A CA 1
ATOM 3887 C C . LEU A 1 547 ? 25.629 1.546 -36.058 1.00 96.75 547 LEU A C 1
ATOM 3889 O O . LEU A 1 547 ? 26.623 1.995 -36.623 1.00 96.75 547 LEU A O 1
ATOM 3893 N N . SER A 1 548 ? 25.650 1.145 -34.791 1.00 95.56 548 SER A N 1
ATOM 3894 C CA . SER A 1 548 ? 26.851 1.218 -33.955 1.00 95.56 548 SER A CA 1
ATOM 3895 C C . SER A 1 548 ? 27.091 -0.094 -33.221 1.00 95.56 548 SER A C 1
ATOM 3897 O O . SER A 1 548 ? 26.135 -0.748 -32.812 1.00 95.56 548 SER A O 1
ATOM 3899 N N . TRP A 1 549 ? 28.357 -0.446 -33.013 1.00 93.00 549 TRP A N 1
ATOM 3900 C CA . TRP A 1 549 ? 28.778 -1.684 -32.358 1.00 93.00 549 TRP A CA 1
ATOM 3901 C C . TRP A 1 549 ? 29.982 -1.445 -31.446 1.00 93.00 549 TRP A C 1
ATOM 3903 O O . TRP A 1 549 ? 30.886 -0.673 -31.778 1.00 93.00 549 TRP A O 1
ATOM 3913 N N . ASN A 1 550 ? 30.008 -2.129 -30.302 1.00 90.75 550 ASN A N 1
ATOM 3914 C CA . ASN A 1 550 ? 31.137 -2.117 -29.365 1.00 90.75 550 ASN A CA 1
ATOM 3915 C C . ASN A 1 550 ? 32.073 -3.328 -29.501 1.00 90.75 550 ASN A C 1
ATOM 3917 O O . ASN A 1 550 ? 33.135 -3.346 -28.873 1.00 90.75 550 ASN A O 1
ATOM 3921 N N . SER A 1 551 ? 31.681 -4.332 -30.280 1.00 87.50 551 SER A N 1
ATOM 3922 C CA . SER A 1 551 ? 32.516 -5.463 -30.676 1.00 87.50 551 SER A CA 1
ATOM 3923 C C . SER A 1 551 ? 32.328 -5.708 -32.163 1.00 87.50 551 SER A C 1
ATOM 3925 O O . SER A 1 551 ? 31.239 -5.490 -32.679 1.00 87.50 551 SER A O 1
ATOM 3927 N N . ASN A 1 552 ? 33.382 -6.141 -32.855 1.00 78.62 552 ASN A N 1
ATOM 3928 C CA . ASN A 1 552 ? 33.351 -6.318 -34.303 1.00 78.62 552 ASN A CA 1
ATOM 3929 C C . ASN A 1 552 ? 32.196 -7.251 -34.713 1.00 78.62 552 ASN A C 1
ATOM 3931 O O . ASN A 1 552 ? 32.120 -8.387 -34.242 1.00 78.62 552 ASN A O 1
ATOM 3935 N N . SER A 1 553 ? 31.348 -6.747 -35.610 1.00 73.88 553 SER A N 1
ATOM 3936 C CA . SER A 1 553 ? 30.159 -7.337 -36.238 1.00 73.88 553 SER A CA 1
ATOM 3937 C C . SER A 1 553 ? 30.424 -8.547 -37.153 1.00 73.88 553 SER A C 1
ATOM 3939 O O . SER A 1 553 ? 29.878 -8.671 -38.247 1.00 73.88 553 SER A O 1
ATOM 3941 N N . CYS A 1 554 ? 31.310 -9.435 -36.719 1.00 72.56 554 CYS A N 1
ATOM 3942 C CA . CYS A 1 554 ? 31.728 -10.700 -37.324 1.00 72.56 554 CYS A CA 1
ATOM 3943 C C . CYS A 1 554 ? 32.492 -10.677 -38.648 1.00 72.56 554 CYS A C 1
ATOM 3945 O O . CYS A 1 554 ? 33.176 -11.660 -38.879 1.00 72.56 554 CYS A O 1
ATOM 3947 N N . ASN A 1 555 ? 32.451 -9.640 -39.492 1.00 64.88 555 ASN A N 1
ATOM 3948 C CA . ASN A 1 555 ? 33.113 -9.684 -40.816 1.00 64.88 555 ASN A CA 1
ATOM 3949 C C . ASN A 1 555 ? 33.466 -8.286 -41.384 1.00 64.88 555 ASN A C 1
ATOM 3951 O O . ASN A 1 555 ? 33.325 -8.017 -42.587 1.00 64.88 555 ASN A O 1
ATOM 3955 N N . ILE A 1 556 ? 33.872 -7.346 -40.518 1.00 74.06 556 ILE A N 1
ATOM 3956 C CA . ILE A 1 556 ? 34.262 -5.992 -40.936 1.00 74.06 556 ILE A CA 1
ATOM 3957 C C . ILE A 1 556 ? 35.771 -5.916 -41.206 1.00 74.06 556 ILE A C 1
ATOM 3959 O O . ILE A 1 556 ? 36.563 -5.794 -40.274 1.00 74.06 556 ILE A O 1
ATOM 3963 N N . ASP A 1 557 ? 36.140 -5.901 -42.492 1.00 69.06 557 ASP A N 1
ATOM 3964 C CA . ASP A 1 557 ? 37.546 -5.845 -42.936 1.00 69.06 557 ASP A CA 1
ATOM 3965 C C . ASP A 1 557 ? 37.965 -4.493 -43.547 1.00 69.06 557 ASP A C 1
ATOM 3967 O O . ASP A 1 557 ? 39.137 -4.123 -43.500 1.00 69.06 557 ASP A O 1
ATOM 3971 N N . ASN A 1 558 ? 37.031 -3.748 -44.161 1.00 81.44 558 ASN A N 1
ATOM 3972 C CA . ASN A 1 558 ? 37.316 -2.453 -44.797 1.00 81.44 558 ASN A CA 1
ATOM 3973 C C . ASN A 1 558 ? 36.187 -1.440 -44.562 1.00 81.44 558 ASN A C 1
ATOM 3975 O O . ASN A 1 558 ? 35.138 -1.503 -45.208 1.00 81.44 558 ASN A O 1
ATOM 3979 N N . TYR A 1 559 ? 36.435 -0.473 -43.678 1.00 83.31 559 TYR A N 1
ATOM 3980 C CA . TYR A 1 559 ? 35.446 0.515 -43.242 1.00 83.31 559 TYR A CA 1
ATOM 3981 C C . TYR A 1 559 ? 34.915 1.415 -44.372 1.00 83.31 559 TYR A C 1
ATOM 3983 O O . TYR A 1 559 ? 33.736 1.753 -44.385 1.00 83.31 559 TYR A O 1
ATOM 3991 N N . GLU A 1 560 ? 35.739 1.730 -45.378 1.00 83.00 560 GLU A N 1
ATOM 3992 C CA . GLU A 1 560 ? 35.356 2.575 -46.529 1.00 83.00 560 GLU A CA 1
ATOM 3993 C C . GLU A 1 560 ? 34.289 1.924 -47.435 1.00 83.00 560 GLU A C 1
ATOM 3995 O O . GLU A 1 560 ? 33.552 2.583 -48.194 1.00 83.00 560 GLU A O 1
ATOM 4000 N N . ASP A 1 561 ? 34.207 0.595 -47.370 1.00 87.81 561 ASP A N 1
ATOM 4001 C CA . ASP A 1 561 ? 33.281 -0.201 -48.162 1.00 87.81 561 ASP A CA 1
ATOM 4002 C C . ASP A 1 561 ? 31.974 -0.502 -47.429 1.00 87.81 561 ASP A C 1
ATOM 4004 O O . ASP A 1 561 ? 31.020 -0.962 -48.061 1.00 87.81 561 ASP A O 1
ATOM 4008 N N . LEU A 1 562 ? 31.881 -0.184 -46.137 1.00 91.19 562 LEU A N 1
ATOM 4009 C CA . LEU A 1 562 ? 30.676 -0.435 -45.362 1.00 91.19 562 LEU A CA 1
ATOM 4010 C C . LEU A 1 562 ? 29.514 0.450 -45.807 1.00 91.19 562 LEU A C 1
ATOM 4012 O O . LEU A 1 562 ? 29.674 1.620 -46.157 1.00 91.19 562 LEU A O 1
ATOM 4016 N N . ARG A 1 563 ? 28.321 -0.125 -45.816 1.00 93.06 563 ARG A N 1
ATOM 4017 C CA . ARG A 1 563 ? 27.056 0.517 -46.161 1.00 93.06 563 ARG A CA 1
ATOM 4018 C C . ARG A 1 563 ? 26.022 0.130 -45.123 1.00 93.06 563 ARG A C 1
ATOM 4020 O O . ARG A 1 563 ? 26.026 -1.002 -44.649 1.00 93.06 563 ARG A O 1
ATOM 4027 N N . VAL A 1 564 ? 25.125 1.051 -44.799 1.00 95.38 564 VAL A N 1
ATOM 4028 C CA . VAL A 1 564 ? 23.867 0.643 -44.174 1.00 95.38 564 VAL A CA 1
ATOM 4029 C C . VAL A 1 564 ? 22.985 0.091 -45.288 1.00 95.38 564 VAL A C 1
ATOM 4031 O O . VAL A 1 564 ? 22.906 0.693 -46.361 1.00 95.38 564 VAL A O 1
ATOM 4034 N N . ALA A 1 565 ? 22.344 -1.047 -45.063 1.00 95.00 565 ALA A N 1
ATOM 4035 C CA . ALA A 1 565 ? 21.356 -1.601 -45.977 1.00 95.00 565 ALA A CA 1
ATOM 4036 C C . ALA A 1 565 ? 20.038 -1.865 -45.251 1.00 95.00 565 ALA A C 1
ATOM 4038 O O . ALA A 1 565 ? 20.030 -2.133 -44.049 1.00 95.00 565 ALA A O 1
ATOM 4039 N N . ALA A 1 566 ? 18.934 -1.796 -45.992 1.00 95.94 566 ALA A N 1
ATOM 4040 C CA . ALA A 1 566 ? 17.601 -2.089 -45.485 1.00 95.94 566 ALA A CA 1
ATOM 4041 C C . ALA A 1 566 ? 16.882 -3.105 -46.367 1.00 95.94 566 ALA A C 1
ATOM 4043 O O . ALA A 1 566 ? 16.981 -3.043 -47.594 1.00 95.94 566 ALA A O 1
ATOM 4044 N N . TRP A 1 567 ? 16.141 -4.014 -45.741 1.00 95.62 567 TRP A N 1
ATOM 4045 C CA . TRP A 1 567 ? 15.271 -4.945 -46.451 1.00 95.62 567 TRP A CA 1
ATOM 4046 C C . TRP A 1 567 ? 13.983 -4.238 -46.877 1.00 95.62 567 TRP A C 1
ATOM 4048 O O . TRP A 1 567 ? 13.277 -3.671 -46.040 1.00 95.62 567 TRP A O 1
ATOM 4058 N N . ASP A 1 568 ? 13.664 -4.280 -48.170 1.00 90.56 568 ASP A N 1
ATOM 4059 C CA . ASP A 1 568 ? 12.482 -3.605 -48.723 1.00 90.56 568 ASP A CA 1
ATOM 4060 C C . ASP A 1 568 ? 11.239 -4.503 -48.858 1.00 90.56 568 ASP A C 1
ATOM 4062 O O . ASP A 1 568 ? 10.188 -4.050 -49.312 1.00 90.56 568 ASP A O 1
ATOM 4066 N N . GLY A 1 569 ? 11.355 -5.769 -48.447 1.00 90.81 569 GLY A N 1
ATOM 4067 C CA . GLY A 1 569 ? 10.351 -6.813 -48.657 1.00 90.81 569 GLY A CA 1
ATOM 4068 C C . GLY A 1 569 ? 10.759 -7.849 -49.707 1.00 90.81 569 GLY A C 1
ATOM 4069 O O . GLY A 1 569 ? 10.181 -8.933 -49.720 1.00 90.81 569 GLY A O 1
ATOM 4070 N N . SER A 1 570 ? 11.751 -7.539 -50.547 1.00 92.00 570 SER A N 1
ATOM 4071 C CA . SER A 1 570 ? 12.207 -8.389 -51.654 1.00 92.00 570 SER A CA 1
ATOM 4072 C C . SER A 1 570 ? 13.727 -8.517 -51.769 1.00 92.00 570 SER A C 1
ATOM 4074 O O . SER A 1 570 ? 14.220 -9.598 -52.079 1.00 92.00 570 SER A O 1
ATOM 4076 N N . GLU A 1 571 ? 14.467 -7.441 -51.511 1.00 94.88 571 GLU A N 1
ATOM 4077 C CA . GLU A 1 571 ? 15.928 -7.419 -51.549 1.00 94.88 571 GLU A CA 1
ATOM 4078 C C . GLU A 1 571 ? 16.497 -6.446 -50.504 1.00 94.88 571 GLU A C 1
ATOM 4080 O O . GLU A 1 571 ? 15.822 -5.533 -50.014 1.00 94.88 571 GLU A O 1
ATOM 4085 N N . TRP A 1 572 ? 17.773 -6.624 -50.168 1.00 95.38 572 TRP A N 1
ATOM 4086 C CA . TRP A 1 572 ? 18.543 -5.664 -49.387 1.00 95.38 572 TRP A CA 1
ATOM 4087 C C . TRP A 1 572 ? 19.004 -4.519 -50.285 1.00 95.38 572 TRP A C 1
ATOM 4089 O O . TRP A 1 572 ? 19.791 -4.720 -51.214 1.00 95.38 572 TRP A O 1
ATOM 4099 N N . LYS A 1 573 ? 18.546 -3.302 -49.985 1.00 94.44 573 LYS A N 1
ATOM 4100 C CA . LYS A 1 573 ? 18.924 -2.080 -50.704 1.00 94.44 573 LYS A CA 1
ATOM 4101 C C . LYS A 1 573 ? 19.955 -1.281 -49.939 1.00 94.44 573 LYS A C 1
ATOM 4103 O O . LYS A 1 573 ? 19.835 -1.080 -48.730 1.00 94.44 573 LYS A O 1
ATOM 4108 N N . SER A 1 574 ? 20.961 -0.799 -50.662 1.00 94.38 574 SER A N 1
ATOM 4109 C CA . SER A 1 574 ? 21.980 0.072 -50.094 1.00 94.38 574 SER A CA 1
ATOM 4110 C C . SER A 1 574 ? 21.362 1.418 -49.749 1.00 94.38 574 SER A C 1
ATOM 4112 O O . SER A 1 574 ? 20.787 2.091 -50.601 1.00 94.38 574 SER A O 1
ATOM 4114 N N . MET A 1 575 ? 21.541 1.836 -48.503 1.00 94.25 575 MET A N 1
ATOM 4115 C CA . MET A 1 575 ? 21.221 3.182 -48.043 1.00 94.25 575 MET A CA 1
ATOM 4116 C C . MET A 1 575 ? 22.436 4.111 -48.108 1.00 94.25 575 MET A C 1
ATOM 4118 O O . MET A 1 575 ? 22.404 5.220 -47.579 1.00 94.25 575 MET A O 1
ATOM 4122 N N . GLY A 1 576 ? 23.536 3.657 -48.715 1.00 92.44 576 GLY A N 1
ATOM 4123 C CA . GLY A 1 576 ? 24.793 4.391 -48.757 1.00 92.44 576 GLY A CA 1
ATOM 4124 C C . GLY A 1 576 ? 25.532 4.416 -47.414 1.00 92.44 576 GLY A C 1
ATOM 4125 O O . GLY A 1 576 ? 25.268 3.630 -46.504 1.00 92.44 576 GLY A O 1
ATOM 4126 N N . SER A 1 577 ? 26.512 5.309 -47.328 1.00 92.19 577 SER A N 1
ATOM 4127 C CA . SER A 1 577 ? 27.195 5.671 -46.088 1.00 92.19 577 SER A CA 1
ATOM 4128 C C . SER A 1 577 ? 27.534 7.157 -46.151 1.00 92.19 577 SER A C 1
ATOM 4130 O O . SER A 1 577 ? 28.054 7.606 -47.175 1.00 92.19 577 SER A O 1
ATOM 4132 N N . ASP A 1 578 ? 27.232 7.888 -45.080 1.00 92.06 578 ASP A N 1
ATOM 4133 C CA . ASP A 1 578 ? 27.645 9.284 -44.864 1.00 92.06 578 ASP A CA 1
ATOM 4134 C C . ASP A 1 578 ? 28.864 9.366 -43.918 1.00 92.06 578 ASP A C 1
ATOM 4136 O O . ASP A 1 578 ? 29.095 10.349 -43.220 1.00 92.06 578 ASP A O 1
ATOM 4140 N N . GLY A 1 579 ? 29.647 8.282 -43.866 1.00 87.50 579 GLY A N 1
ATOM 4141 C CA . GLY A 1 579 ? 30.793 8.126 -42.978 1.00 87.50 579 GLY A CA 1
ATOM 4142 C C . GLY A 1 579 ? 30.477 7.363 -41.691 1.00 87.50 579 GLY A C 1
ATOM 4143 O O . GLY A 1 579 ? 29.499 6.615 -41.588 1.00 87.50 579 GLY A O 1
ATOM 4144 N N . GLY A 1 580 ? 31.378 7.512 -40.723 1.00 87.88 580 GLY A N 1
ATOM 4145 C CA . GLY A 1 580 ? 31.387 6.750 -39.485 1.00 87.88 580 GLY A CA 1
ATOM 4146 C C . GLY A 1 580 ? 32.661 6.977 -38.677 1.00 87.88 580 GLY A C 1
ATOM 4147 O O . GLY A 1 580 ? 33.603 7.622 -39.142 1.00 87.88 580 GLY A O 1
ATOM 4148 N N . THR A 1 581 ? 32.695 6.441 -37.464 1.00 89.88 581 THR A N 1
ATOM 4149 C CA . THR A 1 581 ? 33.903 6.380 -36.628 1.00 89.88 581 THR A CA 1
ATOM 4150 C C . THR A 1 581 ? 34.285 4.925 -36.434 1.00 89.88 581 THR A C 1
ATOM 4152 O O . THR A 1 581 ? 33.413 4.136 -36.092 1.00 89.88 581 THR A O 1
ATOM 4155 N N . PHE A 1 582 ? 35.557 4.566 -36.597 1.00 87.50 582 PHE A N 1
ATOM 4156 C CA . PHE A 1 582 ? 36.019 3.178 -36.502 1.00 87.50 582 PHE A CA 1
ATOM 4157 C C . PHE A 1 582 ? 37.330 3.121 -35.717 1.00 87.50 582 PHE A C 1
ATOM 4159 O O . PHE A 1 582 ? 38.235 3.908 -35.996 1.00 87.50 582 PHE A O 1
ATOM 4166 N N . ASP A 1 583 ? 37.442 2.206 -34.751 1.00 81.81 583 ASP A N 1
ATOM 4167 C CA . ASP A 1 583 ? 38.640 2.058 -33.905 1.00 81.81 583 ASP A CA 1
ATOM 4168 C C . ASP A 1 583 ? 39.248 0.639 -33.918 1.00 81.81 583 ASP A C 1
ATOM 4170 O O . ASP A 1 583 ? 40.109 0.316 -33.102 1.00 81.81 583 ASP A O 1
ATOM 4174 N N . GLY A 1 584 ? 38.821 -0.214 -34.857 1.00 75.00 584 GLY A N 1
ATOM 4175 C CA . GLY A 1 584 ? 39.218 -1.623 -34.930 1.00 75.00 584 GLY A CA 1
ATOM 4176 C C . GLY A 1 584 ? 38.156 -2.559 -34.354 1.00 75.00 584 GLY A C 1
ATOM 4177 O O . GLY A 1 584 ? 37.667 -3.450 -35.049 1.00 75.00 584 GLY A O 1
ATOM 4178 N N . ALA A 1 585 ? 37.785 -2.343 -33.090 1.00 80.50 585 ALA A N 1
ATOM 4179 C CA . ALA A 1 585 ? 36.862 -3.208 -32.349 1.00 80.50 585 ALA A CA 1
ATOM 4180 C C . ALA A 1 585 ? 35.441 -2.633 -32.265 1.00 80.50 585 ALA A C 1
ATOM 4182 O O . ALA A 1 585 ? 34.477 -3.387 -32.150 1.00 80.50 585 ALA A O 1
ATOM 4183 N N . ARG A 1 586 ? 35.314 -1.310 -32.347 1.00 89.06 586 ARG A N 1
ATOM 4184 C CA . ARG A 1 586 ? 34.071 -0.551 -32.275 1.00 89.06 586 ARG A CA 1
ATOM 4185 C C . ARG A 1 586 ? 33.889 0.276 -33.529 1.00 89.06 586 ARG A C 1
ATOM 4187 O O . ARG A 1 586 ? 34.854 0.671 -34.197 1.00 89.06 586 ARG A O 1
ATOM 4194 N N . GLY A 1 587 ? 32.639 0.590 -33.823 1.00 91.38 587 GLY A N 1
ATOM 4195 C CA . GLY A 1 587 ? 32.359 1.527 -34.885 1.00 91.38 587 GLY A CA 1
ATOM 4196 C C . GLY A 1 587 ? 30.951 2.077 -34.887 1.00 91.38 587 GLY A C 1
ATOM 4197 O O . GLY A 1 587 ? 30.055 1.588 -34.202 1.00 91.38 587 GLY A O 1
ATOM 4198 N N . THR A 1 588 ? 30.790 3.139 -35.663 1.00 93.56 588 THR A N 1
ATOM 4199 C CA . THR A 1 588 ? 29.506 3.728 -36.022 1.00 93.56 588 THR A CA 1
ATOM 4200 C C . THR A 1 588 ? 29.465 3.869 -37.535 1.00 93.56 588 THR A C 1
ATOM 4202 O O . THR A 1 588 ? 30.465 4.227 -38.153 1.00 93.56 588 THR A O 1
ATOM 4205 N N . LEU A 1 589 ? 28.322 3.576 -38.143 1.00 95.00 589 LEU A N 1
ATOM 4206 C CA . LEU A 1 589 ? 28.097 3.685 -39.576 1.00 95.00 589 LEU A CA 1
ATOM 4207 C C . LEU A 1 589 ? 26.786 4.428 -39.816 1.00 95.00 589 LEU A C 1
ATOM 4209 O O . LEU A 1 589 ? 25.715 3.954 -39.435 1.00 95.00 589 LEU A O 1
ATOM 4213 N N . ILE A 1 590 ? 26.878 5.596 -40.445 1.00 96.19 590 ILE A N 1
ATOM 4214 C CA . ILE A 1 590 ? 25.731 6.467 -40.715 1.00 96.19 590 ILE A CA 1
ATOM 4215 C C . ILE A 1 590 ? 25.228 6.175 -42.130 1.00 96.19 590 ILE A C 1
ATOM 4217 O O . ILE A 1 590 ? 26.019 6.158 -43.077 1.00 96.19 590 ILE A O 1
ATOM 4221 N N . GLY A 1 591 ? 23.925 5.930 -42.291 1.00 95.50 591 GLY A N 1
ATOM 4222 C CA . GLY A 1 591 ? 23.303 5.816 -43.614 1.00 95.50 591 GLY A CA 1
ATOM 4223 C C . GLY A 1 591 ? 23.342 7.147 -44.375 1.00 95.50 591 GLY A C 1
ATOM 4224 O O . GLY A 1 591 ? 23.381 8.209 -43.772 1.00 95.50 591 GLY A O 1
ATOM 4225 N N . LEU A 1 592 ? 23.316 7.113 -45.707 1.00 94.19 592 LEU A N 1
ATOM 4226 C CA . LEU A 1 592 ? 23.262 8.329 -46.532 1.00 94.19 592 LEU A CA 1
ATOM 4227 C C . LEU A 1 592 ? 21.821 8.728 -46.875 1.00 94.19 592 LEU A C 1
ATOM 4229 O O . LEU A 1 592 ? 21.483 9.907 -46.929 1.00 94.19 592 LEU A O 1
ATOM 4233 N N . THR A 1 593 ? 20.960 7.744 -47.128 1.00 92.88 593 THR A N 1
ATOM 4234 C CA . THR A 1 593 ? 19.545 7.956 -47.456 1.00 92.88 593 THR A CA 1
ATOM 4235 C C . THR A 1 593 ? 18.654 7.555 -46.291 1.00 92.88 593 THR A C 1
ATOM 4237 O O . THR A 1 593 ? 18.955 6.601 -45.578 1.00 92.88 593 THR A O 1
ATOM 4240 N N . GLY A 1 594 ? 17.533 8.248 -46.109 1.00 87.25 594 GLY A N 1
ATOM 4241 C CA . GLY A 1 594 ? 16.590 7.930 -45.040 1.00 87.25 594 GLY A CA 1
ATOM 4242 C C . GLY A 1 594 ? 15.606 6.810 -45.382 1.00 87.25 594 GLY A C 1
ATOM 4243 O O . GLY A 1 594 ? 15.394 6.463 -46.542 1.00 87.25 594 GLY A O 1
ATOM 4244 N N . LEU A 1 595 ? 14.981 6.265 -44.342 1.00 86.94 595 LEU A N 1
ATOM 4245 C CA . LEU A 1 595 ? 13.960 5.223 -44.403 1.00 86.94 595 LEU A CA 1
ATOM 4246 C C . LEU A 1 595 ? 12.565 5.829 -44.396 1.00 86.94 595 LEU A C 1
ATOM 4248 O O . LEU A 1 595 ? 12.217 6.566 -43.477 1.00 86.94 595 LEU A O 1
ATOM 4252 N N . SER A 1 596 ? 11.744 5.438 -45.368 1.00 80.69 596 SER A N 1
ATOM 4253 C CA . SER A 1 596 ? 10.307 5.742 -45.418 1.00 80.69 596 SER A CA 1
ATOM 4254 C C . SER A 1 596 ? 9.421 4.506 -45.197 1.00 80.69 596 SER A C 1
ATOM 4256 O O . SER A 1 596 ? 8.193 4.611 -45.156 1.00 80.69 596 SER A O 1
ATOM 4258 N N . LEU A 1 597 ? 10.013 3.326 -44.991 1.00 78.88 597 LEU A N 1
ATOM 4259 C CA . LEU A 1 597 ? 9.297 2.064 -44.781 1.00 78.88 597 LEU A CA 1
ATOM 4260 C C . LEU A 1 597 ? 8.689 1.968 -43.377 1.00 78.88 597 LEU A C 1
ATOM 4262 O O . LEU A 1 597 ? 9.251 2.468 -42.405 1.00 78.88 597 LEU A O 1
ATOM 4266 N N . THR A 1 598 ? 7.528 1.316 -43.274 1.00 81.38 598 THR A N 1
ATOM 4267 C CA . THR A 1 598 ? 6.821 1.118 -41.995 1.00 81.38 598 THR A CA 1
ATOM 4268 C C . THR A 1 598 ? 7.599 0.207 -41.044 1.00 81.38 598 THR A C 1
ATOM 4270 O O . THR A 1 598 ? 7.631 0.457 -39.844 1.00 81.38 598 THR A O 1
ATOM 4273 N N . ALA A 1 599 ? 8.267 -0.819 -41.565 1.00 85.12 599 ALA A N 1
ATOM 4274 C CA . ALA A 1 599 ? 9.221 -1.636 -40.828 1.00 85.12 599 ALA A CA 1
ATOM 4275 C C . ALA A 1 599 ? 10.378 -1.977 -41.763 1.00 85.12 599 ALA A C 1
ATOM 4277 O O . ALA A 1 599 ? 10.142 -2.417 -42.887 1.00 85.12 599 ALA A O 1
ATOM 4278 N N . ALA A 1 600 ? 11.603 -1.746 -41.305 1.00 89.19 600 ALA A N 1
ATOM 4279 C CA . ALA A 1 600 ? 12.808 -2.034 -42.062 1.00 89.19 600 ALA A CA 1
ATOM 4280 C C . ALA A 1 600 ? 13.814 -2.754 -41.155 1.00 89.19 600 ALA A C 1
ATOM 4282 O O . ALA A 1 600 ? 14.331 -2.150 -40.208 1.00 89.19 600 ALA A O 1
ATOM 4283 N N . PRO A 1 601 ? 14.094 -4.037 -41.422 1.00 95.94 601 PRO A N 1
ATOM 4284 C CA . PRO A 1 601 ? 15.343 -4.658 -41.013 1.00 95.94 601 PRO A CA 1
ATOM 4285 C C . PRO A 1 601 ? 16.509 -3.857 -41.590 1.00 95.94 601 PRO A C 1
ATOM 4287 O O . PRO A 1 601 ? 16.498 -3.520 -42.774 1.00 95.94 601 PRO A O 1
ATOM 4290 N N . LEU A 1 602 ? 17.489 -3.540 -40.754 1.00 96.75 602 LEU A N 1
ATOM 4291 C CA . LEU A 1 602 ? 18.690 -2.783 -41.074 1.00 96.75 602 LEU A CA 1
ATOM 4292 C C . LEU A 1 602 ? 19.908 -3.647 -40.804 1.00 96.75 602 LEU A C 1
ATOM 4294 O O . LEU A 1 602 ? 19.964 -4.352 -39.798 1.00 96.75 602 LEU A O 1
ATOM 4298 N N . ILE A 1 603 ? 20.899 -3.566 -41.678 1.00 95.12 603 ILE A N 1
ATOM 4299 C CA . ILE A 1 603 ? 22.089 -4.397 -41.567 1.00 95.12 603 ILE A CA 1
ATOM 4300 C C . ILE A 1 603 ? 23.327 -3.652 -42.042 1.00 95.12 603 ILE A C 1
ATOM 4302 O O . ILE A 1 603 ? 23.253 -2.770 -42.904 1.00 95.12 603 ILE A O 1
ATOM 4306 N N . ILE A 1 604 ? 24.474 -4.015 -41.474 1.00 94.06 604 ILE A N 1
ATOM 4307 C CA . ILE A 1 604 ? 25.766 -3.610 -42.017 1.00 94.06 604 ILE A CA 1
ATOM 4308 C C . ILE A 1 604 ? 26.009 -4.451 -43.266 1.00 94.06 604 ILE A C 1
ATOM 4310 O O . ILE A 1 604 ? 25.931 -5.676 -43.238 1.00 94.06 604 ILE A O 1
ATOM 4314 N N . ALA A 1 605 ? 26.288 -3.781 -44.372 1.00 93.00 605 ALA A N 1
ATOM 4315 C CA . ALA A 1 605 ? 26.576 -4.390 -45.654 1.00 93.00 605 ALA A CA 1
ATOM 4316 C C . ALA A 1 605 ? 27.901 -3.871 -46.200 1.00 93.00 605 ALA A C 1
ATOM 4318 O O . ALA A 1 605 ? 28.444 -2.876 -45.719 1.00 93.00 605 ALA A O 1
ATOM 4319 N N . LYS A 1 606 ? 28.413 -4.514 -47.243 1.00 90.44 606 LYS A N 1
ATOM 4320 C CA . LYS A 1 606 ? 29.584 -4.045 -47.981 1.00 90.44 606 LYS A CA 1
ATOM 4321 C C . LYS A 1 606 ? 29.206 -3.802 -49.431 1.00 90.44 606 LYS A C 1
ATOM 4323 O O . LYS A 1 606 ? 28.551 -4.643 -50.048 1.00 90.44 606 LYS A O 1
ATOM 4328 N N . LYS A 1 607 ? 29.631 -2.674 -50.001 1.00 88.62 607 LYS A N 1
ATOM 4329 C CA . LYS A 1 607 ? 29.549 -2.479 -51.458 1.00 88.62 607 LYS A CA 1
ATOM 4330 C C . LYS A 1 607 ? 30.566 -3.374 -52.182 1.00 88.62 607 LYS A C 1
ATOM 4332 O O . LYS A 1 607 ? 31.600 -3.700 -51.597 1.00 88.62 607 LYS A O 1
ATOM 4337 N N . PRO A 1 608 ? 30.349 -3.710 -53.464 1.00 82.50 608 PRO A N 1
ATOM 4338 C CA . PRO A 1 608 ? 31.383 -4.337 -54.273 1.00 82.50 608 PRO A CA 1
ATOM 4339 C C . PRO A 1 608 ? 32.659 -3.500 -54.230 1.00 82.50 608 PRO A C 1
ATOM 4341 O O . PRO A 1 608 ? 32.620 -2.276 -54.419 1.00 82.50 608 PRO A O 1
ATOM 4344 N N . ALA A 1 609 ? 33.794 -4.153 -53.971 1.00 67.62 609 ALA A N 1
ATOM 4345 C CA . ALA A 1 609 ? 35.086 -3.513 -54.149 1.00 67.62 609 ALA A CA 1
ATOM 4346 C C . ALA A 1 609 ? 35.125 -2.958 -55.577 1.00 67.62 609 ALA A C 1
ATOM 4348 O O . ALA A 1 609 ? 34.914 -3.701 -56.539 1.00 67.62 609 ALA A O 1
ATOM 4349 N N . LYS A 1 610 ? 35.372 -1.649 -55.736 1.00 57.88 610 LYS A N 1
ATOM 4350 C CA . LYS A 1 610 ? 35.683 -1.127 -57.070 1.00 57.88 610 LYS A CA 1
ATOM 4351 C C . LYS A 1 610 ? 36.876 -1.945 -57.570 1.00 57.88 610 LYS A C 1
ATOM 4353 O O . LYS A 1 610 ? 37.881 -1.952 -56.854 1.00 57.88 610 LYS A O 1
ATOM 4358 N N . PRO A 1 611 ? 36.804 -2.617 -58.735 1.00 55.59 611 PRO A N 1
ATOM 4359 C CA . PRO A 1 611 ? 37.980 -3.262 -59.287 1.00 55.59 611 PRO A CA 1
ATOM 4360 C C . PRO A 1 611 ? 39.048 -2.182 -59.394 1.00 55.59 611 PRO A C 1
ATOM 4362 O O . PRO A 1 611 ? 38.853 -1.158 -60.055 1.00 55.59 611 PRO A O 1
ATOM 4365 N N . VAL A 1 612 ? 40.134 -2.353 -58.644 1.00 58.56 612 VAL A N 1
ATOM 4366 C CA . VAL A 1 612 ? 41.259 -1.435 -58.726 1.00 58.56 612 VAL A CA 1
ATOM 4367 C C . VAL A 1 612 ? 41.744 -1.531 -60.172 1.00 58.56 612 VAL A C 1
ATOM 4369 O O . VAL A 1 612 ? 42.020 -2.649 -60.611 1.00 58.56 612 VAL A O 1
ATOM 4372 N N . PRO A 1 613 ? 41.802 -0.429 -60.944 1.00 63.53 613 PRO A N 1
ATOM 4373 C CA . PRO A 1 613 ? 42.294 -0.499 -62.310 1.00 63.53 613 PRO A CA 1
ATOM 4374 C C . PRO A 1 613 ? 43.700 -1.090 -62.270 1.00 63.53 613 PRO A C 1
ATOM 4376 O O . PRO A 1 613 ? 44.595 -0.524 -61.638 1.00 63.53 613 PRO A O 1
ATOM 4379 N N . TYR A 1 614 ? 43.859 -2.253 -62.888 1.00 73.44 614 TYR A N 1
ATOM 4380 C CA . TYR A 1 614 ? 45.123 -2.957 -62.998 1.00 73.44 614 TYR A CA 1
ATOM 4381 C C . TYR A 1 614 ? 45.477 -3.097 -64.470 1.00 73.44 614 TYR A C 1
ATOM 4383 O O . TYR A 1 614 ? 44.601 -3.109 -65.339 1.00 73.44 614 TYR A O 1
ATOM 4391 N N . PHE A 1 615 ? 46.766 -3.230 -64.751 1.00 78.25 615 PHE A N 1
ATOM 4392 C CA . PHE A 1 615 ? 47.244 -3.377 -66.118 1.00 78.25 615 PHE A CA 1
ATOM 4393 C C . PHE A 1 615 ? 48.081 -4.625 -66.295 1.00 78.25 615 PHE A C 1
ATOM 4395 O O . PHE A 1 615 ? 48.825 -5.013 -65.405 1.00 78.25 615 PHE A O 1
ATOM 4402 N N . ILE A 1 616 ? 47.956 -5.251 -67.456 1.00 83.19 616 ILE A N 1
ATOM 4403 C CA . ILE A 1 616 ? 48.745 -6.429 -67.798 1.00 83.19 616 ILE A CA 1
ATOM 4404 C C . ILE A 1 616 ? 50.055 -5.937 -68.407 1.00 83.19 616 ILE A C 1
ATOM 4406 O O . ILE A 1 616 ? 50.016 -5.233 -69.421 1.00 83.19 616 ILE A O 1
ATOM 4410 N N . LEU A 1 617 ? 51.198 -6.269 -67.801 1.00 84.81 617 LEU A N 1
ATOM 4411 C CA . LEU A 1 617 ? 52.480 -5.981 -68.437 1.00 84.81 617 LEU A CA 1
ATOM 4412 C C . LEU A 1 617 ? 52.629 -6.831 -69.704 1.00 84.81 617 LEU A C 1
ATOM 4414 O O . LEU A 1 617 ? 52.209 -7.987 -69.761 1.00 84.81 617 LEU A O 1
ATOM 4418 N N . LYS A 1 618 ? 53.268 -6.266 -70.725 1.00 85.50 618 LYS A N 1
ATOM 4419 C CA . LYS A 1 618 ? 53.406 -6.900 -72.040 1.00 85.50 618 LYS A CA 1
ATOM 4420 C C . LYS A 1 618 ? 54.858 -7.250 -72.329 1.00 85.50 618 LYS A C 1
ATOM 4422 O O . LYS A 1 618 ? 55.759 -6.511 -71.947 1.00 85.50 618 LYS A O 1
ATOM 4427 N N . ARG A 1 619 ? 55.089 -8.335 -73.074 1.00 84.25 619 ARG A N 1
ATOM 4428 C CA . ARG A 1 619 ? 56.436 -8.728 -73.540 1.00 84.25 619 ARG A CA 1
ATOM 4429 C C . ARG A 1 619 ? 57.074 -7.669 -74.455 1.00 84.25 619 ARG A C 1
ATOM 4431 O O . ARG A 1 619 ? 58.292 -7.561 -74.525 1.00 84.25 619 ARG A O 1
ATOM 4438 N N . THR A 1 620 ? 56.255 -6.858 -75.123 1.00 84.00 620 THR A N 1
ATOM 4439 C CA . THR A 1 620 ? 56.681 -5.716 -75.941 1.00 84.00 620 THR A CA 1
ATOM 4440 C C . THR A 1 620 ? 55.943 -4.457 -75.511 1.00 84.00 620 THR A C 1
ATOM 4442 O O . THR A 1 620 ? 54.725 -4.495 -75.320 1.00 84.00 620 THR A O 1
ATOM 4445 N N . LEU A 1 621 ? 56.661 -3.338 -75.405 1.00 83.19 621 LEU A N 1
ATOM 4446 C CA . LEU A 1 621 ? 56.054 -2.034 -75.149 1.00 83.19 621 LEU A CA 1
ATOM 4447 C C . LEU A 1 621 ? 55.121 -1.656 -76.307 1.00 83.19 621 LEU A C 1
ATOM 4449 O O . LEU A 1 621 ? 55.514 -1.731 -77.470 1.00 83.19 621 LEU A O 1
ATOM 4453 N N . ASP A 1 622 ? 53.900 -1.234 -75.995 1.00 78.31 622 ASP A N 1
ATOM 4454 C CA . ASP A 1 622 ? 52.920 -0.806 -76.988 1.00 78.31 622 ASP A CA 1
ATOM 4455 C C . ASP A 1 622 ? 52.622 0.702 -76.899 1.00 78.31 622 ASP A C 1
ATOM 4457 O O . ASP A 1 622 ? 53.217 1.451 -76.119 1.00 78.31 622 ASP A O 1
ATOM 4461 N N . ALA A 1 623 ? 51.715 1.181 -77.752 1.00 74.81 623 ALA A N 1
ATOM 4462 C CA . ALA A 1 623 ? 51.284 2.579 -77.755 1.00 74.81 623 ALA A CA 1
ATOM 4463 C C . ALA A 1 623 ? 50.337 2.931 -76.587 1.00 74.81 623 ALA A C 1
ATOM 4465 O O . ALA A 1 623 ? 49.982 4.100 -76.430 1.00 74.81 623 ALA A O 1
ATOM 4466 N N . GLY A 1 624 ? 49.921 1.952 -75.774 1.00 78.81 624 GLY A N 1
ATOM 4467 C CA . GLY A 1 624 ? 49.037 2.174 -74.635 1.00 78.81 624 GLY A CA 1
ATOM 4468 C C . GLY A 1 624 ? 49.727 3.000 -73.552 1.00 78.81 624 GLY A C 1
ATOM 4469 O O . GLY A 1 624 ? 50.926 2.875 -73.331 1.00 78.81 624 GLY A O 1
ATOM 4470 N N . CYS A 1 625 ? 48.983 3.875 -72.874 1.00 81.56 625 CYS A N 1
ATOM 4471 C CA . CYS A 1 625 ? 49.492 4.616 -71.724 1.00 81.56 625 CYS A CA 1
ATOM 4472 C C . CYS A 1 625 ? 48.458 4.646 -70.602 1.00 81.56 625 CYS A C 1
ATOM 4474 O O . CYS A 1 625 ? 47.311 5.042 -70.805 1.00 81.56 625 CYS A O 1
ATOM 4476 N N . PHE A 1 626 ? 48.889 4.254 -69.408 1.00 83.56 626 PHE A N 1
ATOM 4477 C CA . PHE A 1 626 ? 48.014 4.045 -68.268 1.00 83.56 626 PHE A CA 1
ATOM 4478 C C . PHE A 1 626 ? 48.063 5.182 -67.265 1.00 83.56 626 PHE A C 1
ATOM 4480 O O . PHE A 1 626 ? 49.125 5.536 -66.765 1.00 83.56 626 PHE A O 1
ATOM 4487 N N . LEU A 1 627 ? 46.913 5.758 -66.933 1.00 83.94 627 LEU A N 1
ATOM 4488 C CA . LEU A 1 627 ? 46.855 6.818 -65.937 1.00 83.94 627 LEU A CA 1
ATOM 4489 C C . LEU A 1 627 ? 46.897 6.233 -64.520 1.00 83.94 627 LEU A C 1
ATOM 4491 O O . LEU A 1 627 ? 46.000 5.488 -64.127 1.00 83.94 627 LEU A O 1
ATOM 4495 N N . VAL A 1 628 ? 47.911 6.612 -63.742 1.00 81.75 628 VAL A N 1
ATOM 4496 C CA . VAL A 1 628 ? 48.025 6.232 -62.328 1.00 81.75 628 VAL A CA 1
ATOM 4497 C C . VAL A 1 628 ? 46.968 6.973 -61.517 1.00 81.75 628 VAL A C 1
ATOM 4499 O O . VAL A 1 628 ? 46.890 8.202 -61.561 1.00 81.75 628 VAL A O 1
ATOM 4502 N N . GLN A 1 629 ? 46.186 6.236 -60.731 1.00 75.69 629 GLN A N 1
ATOM 4503 C CA . GLN A 1 629 ? 45.184 6.810 -59.838 1.00 75.69 629 GLN A CA 1
ATOM 4504 C C . GLN A 1 629 ? 45.682 6.784 -58.393 1.00 75.69 629 GLN A C 1
ATOM 4506 O O . GLN A 1 629 ? 46.107 5.745 -57.892 1.00 75.69 629 GLN A O 1
ATOM 4511 N N . LYS A 1 630 ? 45.615 7.935 -57.711 1.00 72.00 630 LYS A N 1
ATOM 4512 C CA . LYS A 1 630 ? 45.995 8.086 -56.291 1.00 72.00 630 LYS A CA 1
ATOM 4513 C C . LYS A 1 630 ? 47.394 7.525 -55.956 1.00 72.00 630 LYS A C 1
ATOM 4515 O O . LYS A 1 630 ? 47.570 6.883 -54.927 1.00 72.00 630 LYS A O 1
ATOM 4520 N N . GLY A 1 631 ? 48.358 7.696 -56.865 1.00 74.75 631 GLY A N 1
ATOM 4521 C CA . GLY A 1 631 ? 49.742 7.245 -56.681 1.00 74.75 631 GLY A CA 1
ATOM 4522 C C . GLY A 1 631 ? 49.962 5.733 -56.739 1.00 74.75 631 GLY A C 1
ATOM 4523 O O . GLY A 1 631 ? 51.109 5.307 -56.699 1.00 74.75 631 GLY A O 1
ATOM 4524 N N . LYS A 1 632 ? 48.914 4.910 -56.871 1.00 78.75 632 LYS A N 1
ATOM 4525 C CA . LYS A 1 632 ? 49.048 3.450 -56.933 1.00 78.75 632 LYS A CA 1
ATOM 4526 C C . LYS A 1 632 ? 49.041 2.962 -58.376 1.00 78.75 632 LYS A C 1
ATOM 4528 O O . LYS A 1 632 ? 48.054 3.132 -59.093 1.00 78.75 632 LYS A O 1
ATOM 4533 N N . LEU A 1 633 ? 50.139 2.339 -58.792 1.00 83.44 633 LEU A N 1
ATOM 4534 C CA . LEU A 1 633 ? 50.243 1.623 -60.057 1.00 83.44 633 LEU A CA 1
ATOM 4535 C C . LEU A 1 633 ? 50.037 0.131 -59.789 1.00 83.44 633 LEU A C 1
ATOM 4537 O O . LEU A 1 633 ? 50.939 -0.543 -59.299 1.00 83.44 633 LEU A O 1
ATOM 4541 N N . ASN A 1 634 ? 48.843 -0.366 -60.104 1.00 80.88 634 ASN A N 1
ATOM 4542 C CA . ASN A 1 634 ? 48.506 -1.780 -59.965 1.00 80.88 634 ASN A CA 1
ATOM 4543 C C . ASN A 1 634 ? 48.705 -2.473 -61.309 1.00 80.88 634 ASN A C 1
ATOM 4545 O O . ASN A 1 634 ? 48.242 -1.984 -62.344 1.00 80.88 634 ASN A O 1
ATOM 4549 N N . PHE A 1 635 ? 49.395 -3.603 -61.306 1.00 82.12 635 PHE A N 1
ATOM 4550 C CA . PHE A 1 635 ? 49.670 -4.356 -62.516 1.00 82.12 635 PHE A CA 1
ATOM 4551 C C . PHE A 1 635 ? 49.743 -5.849 -62.233 1.00 82.12 635 PHE A C 1
ATOM 4553 O O . PHE A 1 635 ? 49.950 -6.277 -61.100 1.00 82.12 635 PHE A O 1
ATOM 4560 N N . LYS A 1 636 ? 49.572 -6.636 -63.288 1.00 81.88 636 LYS A N 1
ATOM 4561 C CA . LYS A 1 636 ? 49.749 -8.077 -63.270 1.00 81.88 636 LYS A CA 1
ATOM 4562 C C . LYS A 1 636 ? 50.553 -8.539 -64.473 1.00 81.88 636 LYS A C 1
ATOM 4564 O O . LYS A 1 636 ? 50.592 -7.852 -65.495 1.00 81.88 636 LYS A O 1
ATOM 4569 N N . PHE A 1 637 ? 51.173 -9.698 -64.371 1.00 80.38 637 PHE A N 1
ATOM 4570 C CA . PHE A 1 637 ? 51.694 -10.420 -65.525 1.00 80.38 637 PHE A CA 1
ATOM 4571 C C . PHE A 1 637 ? 51.614 -11.915 -65.255 1.00 80.38 637 PHE A C 1
ATOM 4573 O O . PHE A 1 637 ? 51.609 -12.339 -64.100 1.00 80.38 637 PHE A O 1
ATOM 4580 N N . ASP A 1 638 ? 51.526 -12.695 -66.325 1.00 75.81 638 ASP A N 1
ATOM 4581 C CA . ASP A 1 638 ? 51.622 -14.142 -66.221 1.00 75.81 638 ASP A CA 1
ATOM 4582 C C . ASP A 1 638 ? 53.089 -14.529 -66.190 1.00 75.81 638 ASP A C 1
ATOM 4584 O O . ASP A 1 638 ? 53.852 -14.249 -67.123 1.00 75.81 638 ASP A O 1
ATOM 4588 N N . GLU A 1 639 ? 53.476 -15.150 -65.085 1.00 71.00 639 GLU A N 1
ATOM 4589 C CA . GLU A 1 639 ? 54.822 -15.637 -64.895 1.00 71.00 639 GLU A CA 1
ATOM 4590 C C . GLU A 1 639 ? 54.903 -17.112 -65.302 1.00 71.00 639 GLU A C 1
ATOM 4592 O O . GLU A 1 639 ? 54.261 -17.989 -64.716 1.00 71.00 639 GLU A O 1
ATOM 4597 N N . GLU A 1 640 ? 55.704 -17.384 -66.332 1.00 68.94 640 GLU A N 1
ATOM 4598 C CA . GLU A 1 640 ? 55.861 -18.721 -66.915 1.00 68.94 640 GLU A CA 1
ATOM 4599 C C . GLU A 1 640 ? 56.820 -19.623 -66.113 1.00 68.94 640 GLU A C 1
ATOM 4601 O O . GLU A 1 640 ? 56.843 -20.835 -66.334 1.00 68.94 640 GLU A O 1
ATOM 4606 N N . TYR A 1 641 ? 57.593 -19.074 -65.163 1.00 66.81 641 TYR A N 1
ATOM 4607 C CA . TYR A 1 641 ? 58.568 -19.809 -64.348 1.00 66.81 641 TYR A CA 1
ATOM 4608 C C . TYR A 1 641 ? 58.561 -19.349 -62.888 1.00 66.81 641 TYR A C 1
ATOM 4610 O O . TYR A 1 641 ? 58.556 -18.162 -62.624 1.00 66.81 641 TYR A O 1
ATOM 4618 N N . ASN A 1 642 ? 58.594 -20.280 -61.934 1.00 59.81 642 ASN A N 1
ATOM 4619 C CA . ASN A 1 642 ? 58.585 -19.949 -60.507 1.00 59.81 642 ASN A CA 1
ATOM 4620 C C . ASN A 1 642 ? 59.930 -19.332 -60.066 1.00 59.81 642 ASN A C 1
ATOM 4622 O O . ASN A 1 642 ? 60.936 -20.043 -60.095 1.00 59.81 642 ASN A O 1
ATOM 4626 N N . ASP A 1 643 ? 59.933 -18.066 -59.638 1.00 60.78 643 ASP A N 1
ATOM 4627 C CA . ASP A 1 643 ? 61.088 -17.430 -58.983 1.00 60.78 643 ASP A CA 1
ATOM 4628 C C . ASP A 1 643 ? 61.413 -18.155 -57.660 1.00 60.78 643 ASP A C 1
ATOM 4630 O O . ASP A 1 643 ? 60.517 -18.565 -56.907 1.00 60.78 643 ASP A O 1
ATOM 4634 N N . THR A 1 644 ? 62.704 -18.373 -57.395 1.00 58.12 644 THR A N 1
ATOM 4635 C CA . THR A 1 644 ? 63.169 -19.183 -56.253 1.00 58.12 644 THR A CA 1
ATOM 4636 C C . THR A 1 644 ? 63.249 -18.343 -54.980 1.00 58.12 644 THR A C 1
ATOM 4638 O O . THR A 1 644 ? 63.065 -18.874 -53.882 1.00 58.12 644 THR A O 1
ATOM 4641 N N . ASP A 1 645 ? 63.495 -17.036 -55.120 1.00 60.59 645 ASP A N 1
ATOM 4642 C CA . ASP A 1 645 ? 63.583 -16.082 -54.009 1.00 60.59 645 ASP A CA 1
ATOM 4643 C C . ASP A 1 645 ? 62.292 -15.268 -53.771 1.00 60.59 645 ASP A C 1
ATOM 4645 O O . ASP A 1 645 ? 62.118 -14.686 -52.697 1.00 60.59 645 ASP A O 1
ATOM 4649 N N . GLY A 1 646 ? 61.356 -15.287 -54.730 1.00 57.38 646 GLY A N 1
ATOM 4650 C CA . GLY A 1 646 ? 60.082 -14.570 -54.662 1.00 57.38 646 GLY A CA 1
ATOM 4651 C C . GLY A 1 646 ? 60.209 -13.048 -54.797 1.00 57.38 646 GLY A C 1
ATOM 4652 O O . GLY A 1 646 ? 59.332 -12.330 -54.303 1.00 57.38 646 GLY A O 1
ATOM 4653 N N . LEU A 1 647 ? 61.283 -12.548 -55.419 1.00 62.97 647 LEU A N 1
ATOM 4654 C CA . LEU A 1 647 ? 61.585 -11.125 -55.549 1.00 62.97 647 LEU A CA 1
ATOM 4655 C C . LEU A 1 647 ? 61.766 -10.722 -57.020 1.00 62.97 647 LEU A C 1
ATOM 4657 O O . LEU A 1 647 ? 62.666 -11.183 -57.709 1.00 62.97 647 LEU A O 1
ATOM 4661 N N . LEU A 1 648 ? 60.974 -9.753 -57.484 1.00 67.44 648 LEU A N 1
ATOM 4662 C CA . LEU A 1 648 ? 61.117 -9.203 -58.836 1.00 67.44 648 LEU A CA 1
ATOM 4663 C C . LEU A 1 648 ? 61.860 -7.872 -58.830 1.00 67.44 648 LEU A C 1
ATOM 4665 O O . LEU A 1 648 ? 61.587 -6.991 -58.008 1.00 67.44 648 LEU A O 1
ATOM 4669 N N . ALA A 1 649 ? 62.749 -7.696 -59.808 1.00 74.94 649 ALA A N 1
ATOM 4670 C CA . ALA A 1 649 ? 63.418 -6.429 -60.053 1.00 74.94 649 ALA A CA 1
ATOM 4671 C C . ALA A 1 649 ? 62.573 -5.566 -60.994 1.00 74.94 649 ALA A C 1
ATOM 4673 O O . ALA A 1 649 ? 62.224 -5.990 -62.098 1.00 74.94 649 ALA A O 1
ATOM 4674 N N . PHE A 1 650 ? 62.289 -4.325 -60.598 1.00 82.06 650 PHE A N 1
ATOM 4675 C CA . PHE A 1 650 ? 61.671 -3.351 -61.494 1.00 82.06 650 PHE A CA 1
ATOM 4676 C C . PHE A 1 650 ? 62.545 -2.117 -61.714 1.00 82.06 650 PHE A C 1
ATOM 4678 O O . PHE A 1 650 ? 63.306 -1.682 -60.846 1.00 82.06 650 PHE A O 1
ATOM 4685 N N . THR A 1 651 ? 62.411 -1.545 -62.908 1.00 85.50 651 THR A N 1
ATOM 4686 C CA . THR A 1 651 ? 63.051 -0.296 -63.315 1.00 85.50 651 THR A CA 1
ATOM 4687 C C . THR A 1 651 ? 61.996 0.642 -63.886 1.00 85.50 651 THR A C 1
ATOM 4689 O O . THR A 1 651 ? 61.180 0.235 -64.711 1.00 85.50 651 THR A O 1
ATOM 4692 N N . ILE A 1 652 ? 62.002 1.906 -63.458 1.00 87.12 652 ILE A N 1
ATOM 4693 C CA . ILE A 1 652 ? 61.124 2.939 -64.024 1.00 87.12 652 ILE A CA 1
ATOM 4694 C C . ILE A 1 652 ? 61.964 3.912 -64.835 1.00 87.12 652 ILE A C 1
ATOM 4696 O O . ILE A 1 652 ? 62.885 4.527 -64.301 1.00 87.12 652 ILE A O 1
ATOM 4700 N N . TYR A 1 653 ? 61.608 4.105 -66.100 1.00 87.31 653 TYR A N 1
ATOM 4701 C CA . TYR A 1 653 ? 62.229 5.069 -67.005 1.00 87.31 653 TYR A CA 1
ATOM 4702 C C . TYR A 1 653 ? 61.294 6.243 -67.245 1.00 87.31 653 TYR A C 1
ATOM 4704 O O . TYR A 1 653 ? 60.079 6.074 -67.293 1.00 87.31 653 TYR A O 1
ATOM 4712 N N . ASN A 1 654 ? 61.839 7.435 -67.468 1.00 86.31 654 ASN A N 1
ATOM 4713 C CA . ASN A 1 654 ? 61.071 8.494 -68.115 1.00 86.31 654 ASN A CA 1
ATOM 4714 C C . ASN A 1 654 ? 60.869 8.148 -69.600 1.00 86.31 654 ASN A C 1
ATOM 4716 O O . ASN A 1 654 ? 61.846 7.933 -70.310 1.00 86.31 654 ASN A O 1
ATOM 4720 N N . ASP A 1 655 ? 59.626 8.145 -70.074 1.00 83.62 655 ASP A N 1
ATOM 4721 C CA . ASP A 1 655 ? 59.255 7.682 -71.420 1.00 83.62 655 ASP A CA 1
ATOM 4722 C C . ASP A 1 655 ? 59.866 8.531 -72.551 1.00 83.62 655 ASP A C 1
ATOM 4724 O O . ASP A 1 655 ? 60.178 8.023 -73.622 1.00 83.62 655 ASP A O 1
ATOM 4728 N N . LYS A 1 656 ? 60.089 9.834 -72.317 1.00 80.38 656 LYS A N 1
ATOM 4729 C CA . LYS A 1 656 ? 60.635 10.736 -73.346 1.00 80.38 656 LYS A CA 1
ATOM 4730 C C . LYS A 1 656 ? 62.154 10.685 -73.434 1.00 80.38 656 LYS A C 1
ATOM 4732 O O . LYS A 1 656 ? 62.705 10.641 -74.527 1.00 80.38 656 LYS A O 1
ATOM 4737 N N . VAL A 1 657 ? 62.834 10.738 -72.290 1.00 79.38 657 VAL A N 1
ATOM 4738 C CA . VAL A 1 657 ? 64.304 10.863 -72.238 1.00 79.38 657 VAL A CA 1
ATOM 4739 C C . VAL A 1 657 ? 65.016 9.555 -71.884 1.00 79.38 657 VAL A C 1
ATOM 4741 O O . VAL A 1 657 ? 66.238 9.547 -71.802 1.00 79.38 657 VAL A O 1
ATOM 4744 N N . HIS A 1 658 ? 64.273 8.468 -71.642 1.00 79.94 658 HIS A N 1
ATOM 4745 C CA . HIS A 1 658 ? 64.780 7.139 -71.263 1.00 79.94 658 HIS A CA 1
ATOM 4746 C C . HIS A 1 658 ? 65.730 7.143 -70.049 1.00 79.94 658 HIS A C 1
ATOM 4748 O O . HIS A 1 658 ? 66.499 6.210 -69.834 1.00 79.94 658 HIS A O 1
ATOM 4754 N N . THR A 1 659 ? 65.667 8.186 -69.214 1.00 81.56 659 THR A N 1
ATOM 4755 C CA . THR A 1 659 ? 66.457 8.269 -67.982 1.00 81.56 659 THR A CA 1
ATOM 4756 C C . THR A 1 659 ? 65.830 7.400 -66.904 1.00 81.56 659 THR A C 1
ATOM 4758 O O . THR A 1 659 ? 64.616 7.452 -66.685 1.00 81.56 659 THR A O 1
ATOM 4761 N N . VAL A 1 660 ? 66.655 6.613 -66.216 1.00 81.56 660 VAL A N 1
ATOM 4762 C CA . VAL A 1 660 ? 66.206 5.770 -65.107 1.00 81.56 660 VAL A CA 1
ATOM 4763 C C . VAL A 1 660 ? 65.830 6.648 -63.915 1.00 81.56 660 VAL A C 1
ATOM 4765 O O . VAL A 1 660 ? 66.574 7.544 -63.519 1.00 81.56 660 VAL A O 1
ATOM 4768 N N . LYS A 1 661 ? 64.645 6.407 -63.363 1.00 80.44 661 LYS A N 1
ATOM 4769 C CA . LYS A 1 661 ? 64.111 7.069 -62.170 1.00 80.44 661 LYS A CA 1
ATOM 4770 C C . LYS A 1 661 ? 64.134 6.154 -60.955 1.00 80.44 661 LYS A C 1
ATOM 4772 O O . LYS A 1 661 ? 64.406 6.642 -59.867 1.00 80.44 661 LYS A O 1
ATOM 4777 N N . THR A 1 662 ? 63.958 4.854 -61.146 1.00 74.06 662 THR A N 1
ATOM 4778 C CA . THR A 1 662 ? 64.024 3.845 -60.082 1.00 74.06 662 THR A CA 1
ATOM 4779 C C . THR A 1 662 ? 64.758 2.628 -60.613 1.00 74.06 662 THR A C 1
ATOM 4781 O O . THR A 1 662 ? 64.455 2.215 -61.729 1.00 74.06 662 THR A O 1
ATOM 4784 N N . THR A 1 663 ? 65.673 2.055 -59.828 1.00 66.69 663 THR A N 1
ATOM 4785 C CA . THR A 1 663 ? 66.447 0.855 -60.188 1.00 66.69 663 THR A CA 1
ATOM 4786 C C . THR A 1 663 ? 66.481 -0.114 -59.007 1.00 66.69 663 THR A C 1
ATOM 4788 O O . THR A 1 663 ? 66.720 0.327 -57.884 1.00 66.69 663 THR A O 1
ATOM 4791 N N . ASN A 1 664 ? 66.334 -1.419 -59.267 1.00 56.75 664 ASN A N 1
ATOM 4792 C CA . ASN A 1 664 ? 66.643 -2.513 -58.328 1.00 56.75 664 ASN A CA 1
ATOM 4793 C C . ASN A 1 664 ? 65.933 -2.450 -56.963 1.00 56.75 664 ASN A C 1
ATOM 4795 O O . ASN A 1 664 ? 66.520 -2.782 -55.935 1.00 56.75 664 ASN A O 1
ATOM 4799 N N . GLN A 1 665 ? 64.665 -2.048 -56.938 1.00 58.53 665 GLN A N 1
ATOM 4800 C CA . GLN A 1 665 ? 63.829 -2.237 -55.752 1.00 58.53 665 GLN A CA 1
ATOM 4801 C C . GLN A 1 665 ? 63.122 -3.595 -55.865 1.00 58.53 665 GLN A C 1
ATOM 4803 O O . GLN A 1 665 ? 62.542 -3.902 -56.906 1.00 58.53 665 GLN A O 1
ATOM 4808 N N . LEU A 1 666 ? 63.237 -4.418 -54.822 1.00 58.44 666 LEU A N 1
ATOM 4809 C CA . LEU A 1 666 ? 62.669 -5.766 -54.755 1.00 58.44 666 LEU A CA 1
ATOM 4810 C C . LEU A 1 666 ? 61.223 -5.660 -54.255 1.00 58.44 666 LEU A C 1
ATOM 4812 O O . LEU A 1 666 ? 60.999 -5.116 -53.173 1.00 58.44 666 LEU A O 1
ATOM 4816 N N . ILE A 1 667 ? 60.246 -6.163 -55.013 1.00 57.62 667 ILE A N 1
ATOM 4817 C CA . ILE A 1 667 ? 58.867 -6.294 -54.516 1.00 57.62 667 ILE A CA 1
ATOM 4818 C C . ILE A 1 667 ? 58.692 -7.725 -53.993 1.00 57.62 667 ILE A C 1
ATOM 4820 O O . ILE A 1 667 ? 58.884 -8.653 -54.780 1.00 57.62 667 ILE A O 1
ATOM 4824 N N . PRO A 1 668 ? 58.325 -7.934 -52.714 1.00 52.25 668 PRO A N 1
ATOM 4825 C CA . PRO A 1 668 ? 57.954 -9.258 -52.232 1.00 52.25 668 PRO A CA 1
ATOM 4826 C C . PRO A 1 668 ? 56.753 -9.777 -53.028 1.00 52.25 668 PRO A C 1
ATOM 4828 O O . PRO A 1 668 ? 55.700 -9.136 -53.049 1.00 52.25 668 PRO A O 1
ATOM 4831 N N . SER A 1 669 ? 56.892 -10.926 -53.687 1.00 48.78 669 SER A N 1
ATOM 4832 C CA . SER A 1 669 ? 55.761 -11.613 -54.310 1.00 48.78 669 SER A CA 1
ATOM 4833 C C . SER A 1 669 ? 54.817 -12.130 -53.214 1.00 48.78 669 SER A C 1
ATOM 4835 O O . SER A 1 669 ? 55.250 -12.907 -52.353 1.00 48.78 669 SER A O 1
ATOM 4837 N N . PRO A 1 670 ? 53.520 -11.771 -53.219 1.00 44.91 670 PRO A N 1
ATOM 4838 C CA . PRO A 1 670 ? 52.576 -12.367 -52.289 1.00 44.91 670 PRO A CA 1
ATOM 4839 C C . PRO A 1 670 ? 52.425 -13.865 -52.611 1.00 44.91 670 PRO A C 1
ATOM 4841 O O . PRO A 1 670 ? 51.955 -14.235 -53.683 1.00 44.91 670 PRO A O 1
ATOM 4844 N N . LYS A 1 671 ? 52.830 -14.714 -51.654 1.00 44.56 671 LYS A N 1
ATOM 4845 C CA . LYS A 1 671 ? 52.853 -16.195 -51.667 1.00 44.56 671 LYS A CA 1
ATOM 4846 C C . LYS A 1 671 ? 53.825 -16.859 -52.659 1.00 44.56 671 LYS A C 1
ATOM 4848 O O . LYS A 1 671 ? 53.587 -16.950 -53.859 1.00 44.56 671 LYS A O 1
ATOM 4853 N N . ALA A 1 672 ? 54.854 -17.491 -52.090 1.00 49.22 672 ALA A N 1
ATOM 4854 C CA . ALA A 1 672 ? 55.597 -18.579 -52.715 1.00 49.22 672 ALA A CA 1
ATOM 4855 C C . ALA A 1 672 ? 54.687 -19.813 -52.860 1.00 49.22 672 ALA A C 1
ATOM 4857 O O . ALA A 1 672 ? 54.504 -20.581 -51.916 1.00 49.22 672 ALA A O 1
ATOM 4858 N N . SER A 1 673 ? 54.033 -19.970 -54.010 1.00 43.25 673 SER A N 1
ATOM 4859 C CA . SER A 1 673 ? 53.660 -21.274 -54.585 1.00 43.25 673 SER A CA 1
ATOM 4860 C C . SER A 1 673 ? 52.967 -21.099 -55.940 1.00 43.25 673 SER A C 1
ATOM 4862 O O . SER A 1 673 ? 51.998 -20.357 -56.070 1.00 43.25 673 SER A O 1
ATOM 4864 N N . SER A 1 674 ? 53.445 -21.871 -56.918 1.00 50.25 674 SER A N 1
ATOM 4865 C CA . SER A 1 674 ? 52.886 -22.151 -58.250 1.00 50.25 674 SER A CA 1
ATOM 4866 C C . SER A 1 674 ? 52.888 -21.030 -59.308 1.00 50.25 674 SER A C 1
ATOM 4868 O O . SER A 1 674 ? 52.555 -19.874 -59.057 1.00 50.25 674 SER A O 1
ATOM 4870 N N . PHE A 1 675 ? 53.294 -21.440 -60.514 1.00 57.62 675 PHE A N 1
ATOM 4871 C CA . PHE A 1 675 ? 53.203 -20.760 -61.808 1.00 57.62 675 PHE A CA 1
ATOM 4872 C C . PHE A 1 675 ? 51.837 -20.081 -62.022 1.00 57.62 675 PHE A C 1
ATOM 4874 O O . PHE A 1 675 ? 50.822 -20.617 -61.571 1.00 57.62 675 PHE A O 1
ATOM 4881 N N . GLY A 1 676 ? 51.799 -18.952 -62.741 1.00 64.19 676 GLY A N 1
ATOM 4882 C CA . GLY A 1 676 ? 50.549 -18.278 -63.114 1.00 64.19 676 GLY A CA 1
ATOM 4883 C C . GLY A 1 676 ? 50.544 -16.763 -62.900 1.00 64.19 676 GLY A C 1
ATOM 4884 O O . GLY A 1 676 ? 51.587 -16.123 -62.797 1.00 64.19 676 GLY A O 1
ATOM 4885 N N . GLU A 1 677 ? 49.341 -16.198 -62.858 1.00 70.44 677 GLU A N 1
ATOM 4886 C CA . GLU A 1 677 ? 49.089 -14.758 -62.771 1.00 70.44 677 GLU A CA 1
ATOM 4887 C C . GLU A 1 677 ? 49.617 -14.157 -61.458 1.00 70.44 677 GLU A C 1
ATOM 4889 O O . GLU A 1 677 ? 49.208 -14.554 -60.362 1.00 70.44 677 GLU A O 1
ATOM 4894 N N . LYS A 1 678 ? 50.503 -13.161 -61.557 1.00 70.75 678 LYS A N 1
ATOM 4895 C CA . LYS A 1 678 ? 51.074 -12.447 -60.407 1.00 70.75 678 LYS A CA 1
ATOM 4896 C C . LYS A 1 678 ? 50.561 -11.014 -60.347 1.00 70.75 678 LYS A C 1
ATOM 4898 O O . LYS A 1 678 ? 50.556 -10.322 -61.361 1.00 70.75 678 LYS A O 1
ATOM 4903 N N . TRP A 1 679 ? 50.172 -10.555 -59.158 1.00 72.69 679 TRP A N 1
ATOM 4904 C CA . TRP A 1 679 ? 49.600 -9.225 -58.922 1.00 72.69 679 TRP A CA 1
ATOM 4905 C C . TRP A 1 679 ? 50.526 -8.357 -58.074 1.00 72.69 679 TRP A C 1
ATOM 4907 O O . TRP A 1 679 ? 50.997 -8.789 -57.023 1.00 72.69 679 TRP A O 1
ATOM 4917 N N . PHE A 1 680 ? 50.718 -7.106 -58.492 1.00 74.12 680 PHE A N 1
ATOM 4918 C CA . PHE A 1 680 ? 51.577 -6.139 -57.815 1.00 74.12 680 PHE A CA 1
ATOM 4919 C C . PHE A 1 680 ? 50.909 -4.772 -57.718 1.00 74.12 680 PHE A C 1
ATOM 4921 O O . PHE A 1 680 ? 50.169 -4.342 -58.606 1.00 74.12 680 PHE A O 1
ATOM 4928 N N . SER A 1 681 ? 51.221 -4.058 -56.640 1.00 75.62 681 SER A N 1
ATOM 4929 C CA . SER A 1 681 ? 50.826 -2.667 -56.432 1.00 75.62 681 SER A CA 1
ATOM 4930 C C . SER A 1 681 ? 52.051 -1.860 -56.032 1.00 75.62 681 SER A C 1
ATOM 4932 O O . SER A 1 681 ? 52.609 -2.067 -54.958 1.00 75.62 681 SER A O 1
ATOM 4934 N N . LEU A 1 682 ? 52.429 -0.893 -56.863 1.00 78.88 682 LEU A N 1
ATOM 4935 C CA . LEU A 1 682 ? 53.531 0.019 -56.589 1.00 78.88 682 LEU A CA 1
ATOM 4936 C C . LEU A 1 682 ? 53.000 1.384 -56.138 1.00 78.88 682 LEU A C 1
ATOM 4938 O O . LEU A 1 682 ? 52.202 2.009 -56.839 1.00 78.88 682 LEU A O 1
ATOM 4942 N N . ASN A 1 683 ? 53.447 1.858 -54.972 1.00 79.69 683 ASN A N 1
ATOM 4943 C CA . ASN A 1 683 ? 53.109 3.189 -54.471 1.00 79.69 683 ASN A CA 1
ATOM 4944 C C . ASN A 1 683 ? 54.116 4.229 -54.986 1.00 79.69 683 ASN A C 1
ATOM 4946 O O . ASN A 1 683 ? 55.187 4.405 -54.417 1.00 79.69 683 ASN A O 1
ATOM 4950 N N . LEU A 1 684 ? 53.758 4.947 -56.049 1.00 80.31 684 LEU A N 1
ATOM 4951 C CA . LEU A 1 684 ? 54.592 5.980 -56.669 1.00 80.31 684 LEU A CA 1
ATOM 4952 C C . LEU A 1 684 ? 54.743 7.256 -55.831 1.00 80.31 684 LEU A C 1
ATOM 4954 O O . LEU A 1 684 ? 55.529 8.123 -56.206 1.00 80.31 684 LEU A O 1
ATOM 4958 N N . TRP A 1 685 ? 53.996 7.390 -54.731 1.00 77.88 685 TRP A N 1
ATOM 4959 C CA . TRP A 1 685 ? 54.146 8.488 -53.768 1.00 77.88 685 TRP A CA 1
ATOM 4960 C C . TRP A 1 685 ? 55.131 8.176 -52.642 1.00 77.88 685 TRP A C 1
ATOM 4962 O O . TRP A 1 685 ? 55.414 9.056 -51.831 1.00 77.88 685 TRP A O 1
ATOM 4972 N N . ASP A 1 686 ? 55.650 6.950 -52.578 1.00 74.81 686 ASP A N 1
ATOM 4973 C CA . ASP A 1 686 ? 56.672 6.588 -51.605 1.00 74.81 686 ASP A CA 1
ATOM 4974 C C . ASP A 1 686 ? 57.975 7.355 -51.888 1.00 74.81 686 ASP A C 1
ATOM 4976 O O . ASP A 1 686 ? 58.520 7.301 -52.990 1.00 74.81 686 ASP A O 1
ATOM 4980 N N . CYS A 1 687 ? 58.491 8.067 -50.885 1.00 70.00 687 CYS A N 1
ATOM 4981 C CA . CYS A 1 687 ? 59.752 8.802 -50.980 1.00 70.00 687 CYS A CA 1
ATOM 4982 C C . CYS A 1 687 ? 60.962 7.882 -51.217 1.00 70.00 687 CYS A C 1
ATOM 4984 O O . CYS A 1 687 ? 61.990 8.357 -51.697 1.00 70.00 687 CYS A O 1
ATOM 4986 N N . GLY A 1 688 ? 60.851 6.589 -50.893 1.00 70.44 688 GLY A N 1
ATOM 4987 C CA . GLY A 1 688 ? 61.883 5.584 -51.146 1.00 70.44 688 GLY A CA 1
ATOM 4988 C C . GLY A 1 688 ? 61.902 5.043 -52.578 1.00 70.44 688 GLY A C 1
ATOM 4989 O O . GLY A 1 688 ? 62.829 4.317 -52.936 1.00 70.44 688 GLY A O 1
ATOM 4990 N N . ILE A 1 689 ? 60.913 5.385 -53.415 1.00 74.12 689 ILE A N 1
ATOM 4991 C CA . ILE A 1 689 ? 60.785 4.773 -54.740 1.00 74.12 689 ILE A CA 1
ATOM 4992 C C . ILE A 1 689 ? 61.879 5.217 -55.714 1.00 74.12 689 ILE A C 1
ATOM 4994 O O . ILE A 1 689 ? 62.208 4.476 -56.632 1.00 74.12 689 ILE A O 1
ATOM 4998 N N . SER A 1 690 ? 62.464 6.405 -55.559 1.00 71.62 690 SER A N 1
ATOM 4999 C CA . SER A 1 690 ? 63.566 6.886 -56.398 1.00 71.62 690 SER A CA 1
ATOM 5000 C C . SER A 1 690 ? 64.673 7.504 -55.538 1.00 71.62 690 SER A C 1
ATOM 5002 O O . SER A 1 690 ? 64.372 8.165 -54.546 1.00 71.62 690 SER A O 1
ATOM 5004 N N . PRO A 1 691 ? 65.961 7.382 -55.928 1.00 67.81 691 PRO A N 1
ATOM 5005 C CA . PRO A 1 691 ? 67.073 8.027 -55.218 1.00 67.81 691 PRO A CA 1
ATOM 5006 C C . PRO A 1 691 ? 66.936 9.553 -55.095 1.00 67.81 691 PRO A C 1
ATOM 5008 O O . PRO A 1 691 ? 67.569 10.166 -54.242 1.00 67.81 691 PRO A O 1
ATOM 5011 N N . THR A 1 692 ? 66.122 10.172 -55.957 1.00 66.00 692 THR A N 1
ATOM 5012 C CA . THR A 1 692 ? 65.835 11.614 -55.955 1.00 66.00 692 THR A CA 1
ATOM 5013 C C . THR A 1 692 ? 64.509 11.978 -55.271 1.00 66.00 692 THR A C 1
ATOM 5015 O O . THR A 1 692 ? 64.066 13.119 -55.388 1.00 66.00 692 THR A O 1
ATOM 5018 N N . GLY A 1 693 ? 63.861 11.032 -54.579 1.00 71.88 693 GLY A N 1
ATOM 5019 C CA . GLY A 1 693 ? 62.570 11.211 -53.908 1.00 71.88 693 GLY A CA 1
ATOM 5020 C C . GLY A 1 693 ? 61.394 10.645 -54.708 1.00 71.88 693 GLY A C 1
ATOM 5021 O O . GLY A 1 693 ? 61.455 9.538 -55.225 1.00 71.88 693 GLY A O 1
ATOM 5022 N N . ILE A 1 694 ? 60.297 11.392 -54.811 1.00 73.06 694 ILE A N 1
ATOM 5023 C CA . ILE A 1 694 ? 59.077 10.942 -55.503 1.00 73.06 694 ILE A CA 1
ATOM 5024 C C . ILE A 1 694 ? 59.263 11.030 -57.022 1.00 73.06 694 ILE A C 1
ATOM 5026 O O . ILE A 1 694 ? 59.886 11.961 -57.542 1.00 73.06 694 ILE A O 1
ATOM 5030 N N . ILE A 1 695 ? 58.660 10.107 -57.769 1.00 81.12 695 ILE A N 1
ATOM 5031 C CA . ILE A 1 695 ? 58.550 10.237 -59.225 1.00 81.12 695 ILE A CA 1
ATOM 5032 C C . ILE A 1 695 ? 57.586 11.390 -59.540 1.00 81.12 695 ILE A C 1
ATOM 5034 O O . ILE A 1 695 ? 56.429 11.366 -59.139 1.00 81.12 695 ILE A O 1
ATOM 5038 N N . GLY A 1 696 ? 58.049 12.415 -60.257 1.00 80.38 696 GLY A N 1
ATOM 5039 C CA . GLY A 1 696 ? 57.238 13.591 -60.595 1.00 80.38 696 GLY A CA 1
ATOM 5040 C C . GLY A 1 696 ? 56.110 13.341 -61.610 1.00 80.38 696 GLY A C 1
ATOM 5041 O O . GLY A 1 696 ? 55.812 12.213 -62.001 1.00 80.38 696 GLY A O 1
ATOM 5042 N N . ASN A 1 697 ? 55.490 14.434 -62.065 1.00 85.88 697 ASN A N 1
ATOM 5043 C CA . ASN A 1 697 ? 54.490 14.405 -63.133 1.00 85.88 697 ASN A CA 1
ATOM 5044 C C . ASN A 1 697 ? 55.137 14.091 -64.481 1.00 85.88 697 ASN A C 1
ATOM 5046 O O . ASN A 1 697 ? 56.078 14.771 -64.894 1.00 85.88 697 ASN A O 1
ATOM 5050 N N . GLY A 1 698 ? 54.605 13.112 -65.210 1.00 88.31 698 GLY A N 1
ATOM 5051 C CA . GLY A 1 698 ? 55.163 12.742 -66.506 1.00 88.31 698 GLY A CA 1
ATOM 5052 C C . GLY A 1 698 ? 54.666 11.412 -67.051 1.00 88.31 698 GLY A C 1
ATOM 5053 O O . GLY A 1 698 ? 53.792 10.768 -66.475 1.00 88.31 698 GLY A O 1
ATOM 5054 N N . TYR A 1 699 ? 55.244 11.026 -68.185 1.00 89.44 699 TYR A N 1
ATOM 5055 C CA . TYR A 1 699 ? 55.076 9.714 -68.798 1.00 89.44 699 TYR A CA 1
ATOM 5056 C C . TYR A 1 699 ? 56.307 8.867 -68.489 1.00 89.44 699 TYR A C 1
ATOM 5058 O O . TYR A 1 699 ? 57.441 9.345 -68.597 1.00 89.44 699 TYR A O 1
ATOM 5066 N N . TYR A 1 700 ? 56.074 7.626 -68.094 1.00 90.06 700 TYR A N 1
ATOM 5067 C CA . TYR A 1 700 ? 57.084 6.704 -67.610 1.00 90.06 700 TYR A CA 1
ATOM 5068 C C . TYR A 1 700 ? 56.853 5.308 -68.185 1.00 90.06 700 TYR A C 1
ATOM 5070 O O . TYR A 1 700 ? 55.736 4.966 -68.570 1.00 90.06 700 TYR A O 1
ATOM 5078 N N . ILE A 1 701 ? 57.907 4.503 -68.226 1.00 89.88 701 ILE A N 1
ATOM 5079 C CA . ILE A 1 701 ? 57.856 3.083 -68.571 1.00 89.88 701 ILE A CA 1
ATOM 5080 C C . ILE A 1 701 ? 58.275 2.300 -67.334 1.00 89.88 701 ILE A C 1
ATOM 5082 O O . ILE A 1 701 ? 59.335 2.568 -66.776 1.00 89.88 701 ILE A O 1
ATOM 5086 N N . LEU A 1 702 ? 57.461 1.340 -66.918 1.00 89.00 702 LEU A N 1
ATOM 5087 C CA . LEU A 1 702 ? 57.828 0.296 -65.974 1.00 89.00 702 LEU A CA 1
ATOM 5088 C C . LEU A 1 702 ? 58.367 -0.900 -66.769 1.00 89.00 702 LEU A C 1
ATOM 5090 O O . LEU A 1 702 ? 57.669 -1.414 -67.641 1.00 89.00 702 LEU A O 1
ATOM 5094 N N . GLU A 1 703 ? 59.589 -1.327 -66.465 1.00 89.00 703 GLU A N 1
ATOM 5095 C CA . GLU A 1 703 ? 60.159 -2.617 -66.863 1.00 89.00 703 GLU A CA 1
ATOM 5096 C C . GLU A 1 703 ? 60.218 -3.501 -65.620 1.00 89.00 703 GLU A C 1
ATOM 5098 O O . GLU A 1 703 ? 60.826 -3.119 -64.621 1.00 89.00 703 GLU A O 1
ATOM 5103 N N . VAL A 1 704 ? 59.595 -4.671 -65.683 1.00 85.31 704 VAL A N 1
ATOM 5104 C CA . VAL A 1 704 ? 59.723 -5.725 -64.674 1.00 85.31 704 VAL A CA 1
ATOM 5105 C C . VAL A 1 704 ? 60.554 -6.841 -65.274 1.00 85.31 704 VAL A C 1
ATOM 5107 O O . VAL A 1 704 ? 60.374 -7.190 -66.444 1.00 85.31 704 VAL A O 1
ATOM 5110 N N . LYS A 1 705 ? 61.476 -7.376 -64.480 1.00 82.12 705 LYS A N 1
ATOM 5111 C CA . LYS A 1 705 ? 62.415 -8.403 -64.900 1.00 82.12 705 LYS A CA 1
ATOM 5112 C C . LYS A 1 705 ? 62.474 -9.526 -63.871 1.00 82.12 705 LYS A C 1
ATOM 5114 O O . LYS A 1 705 ? 62.654 -9.247 -62.687 1.00 82.12 705 LYS A O 1
ATOM 5119 N N . ASN A 1 706 ? 62.348 -10.762 -64.342 1.00 75.81 706 ASN A N 1
ATOM 5120 C CA . ASN A 1 706 ? 62.476 -11.959 -63.505 1.00 75.81 706 ASN A CA 1
ATOM 5121 C C . ASN A 1 706 ? 63.933 -12.453 -63.412 1.00 75.81 706 ASN A C 1
ATOM 5123 O O . ASN A 1 706 ? 64.831 -11.919 -64.082 1.00 75.81 706 ASN A O 1
ATOM 5127 N N . GLU A 1 707 ? 64.172 -13.506 -62.619 1.00 73.31 707 GLU A N 1
ATOM 5128 C CA . GLU A 1 707 ? 65.500 -14.114 -62.428 1.00 73.31 707 GLU A CA 1
ATOM 5129 C C . GLU A 1 707 ? 66.142 -14.556 -63.764 1.00 73.31 707 GLU A C 1
ATOM 5131 O O . GLU A 1 707 ? 67.342 -14.363 -63.989 1.00 73.31 707 GLU A O 1
ATOM 5136 N N . LYS A 1 708 ? 65.332 -15.053 -64.713 1.00 75.00 708 LYS A N 1
ATOM 5137 C CA . LYS A 1 708 ? 65.764 -15.486 -66.060 1.00 75.00 708 LYS A CA 1
ATOM 5138 C C . LYS A 1 708 ? 66.027 -14.348 -67.045 1.00 75.00 708 LYS A C 1
ATOM 5140 O O . LYS A 1 708 ? 66.324 -14.603 -68.211 1.00 75.00 708 LYS A O 1
ATOM 5145 N N . GLN A 1 709 ? 65.984 -13.101 -66.581 1.00 78.56 709 GLN A N 1
ATOM 5146 C CA . GLN A 1 709 ? 66.213 -11.897 -67.378 1.00 78.56 709 GLN A CA 1
ATOM 5147 C C . GLN A 1 709 ? 65.137 -11.617 -68.438 1.00 78.56 709 GLN A C 1
ATOM 5149 O O . GLN A 1 709 ? 65.350 -10.766 -69.307 1.00 78.56 709 GLN A O 1
ATOM 5154 N N . GLU A 1 710 ? 63.989 -12.284 -68.359 1.00 83.12 710 GLU A N 1
ATOM 5155 C CA . GLU A 1 710 ? 62.832 -11.974 -69.184 1.00 83.12 710 GLU A CA 1
ATOM 5156 C C . GLU A 1 710 ? 62.200 -10.664 -68.728 1.00 83.12 710 GLU A C 1
ATOM 5158 O O . GLU A 1 710 ? 62.244 -10.322 -67.548 1.00 83.12 710 GLU A O 1
ATOM 5163 N N . LYS A 1 711 ? 61.632 -9.915 -69.673 1.00 86.50 711 LYS A N 1
ATOM 5164 C CA . LYS A 1 711 ? 61.174 -8.552 -69.424 1.00 86.50 711 LYS A CA 1
ATOM 5165 C C . LYS A 1 711 ? 59.717 -8.363 -69.796 1.00 86.50 711 LYS A C 1
ATOM 5167 O O . LYS A 1 711 ? 59.262 -8.847 -70.835 1.00 86.50 711 LYS A O 1
ATOM 5172 N N . TRP A 1 712 ? 59.031 -7.577 -68.976 1.00 88.44 712 TRP A N 1
ATOM 5173 C CA . TRP A 1 712 ? 57.686 -7.104 -69.242 1.00 88.44 712 TRP A CA 1
ATOM 5174 C C . TRP A 1 712 ? 57.598 -5.598 -69.042 1.00 88.44 712 TRP A C 1
ATOM 5176 O O . TRP A 1 712 ? 58.245 -5.027 -68.168 1.00 88.44 712 TRP A O 1
ATOM 5186 N N . TYR A 1 713 ? 56.773 -4.963 -69.863 1.00 88.69 713 TYR A N 1
ATOM 5187 C CA . TYR A 1 713 ? 56.733 -3.522 -70.020 1.00 88.69 713 TYR A CA 1
ATOM 5188 C C . TYR A 1 713 ? 55.334 -2.957 -69.837 1.00 88.69 713 TYR A C 1
ATOM 5190 O O . TYR A 1 713 ? 54.335 -3.574 -70.217 1.00 88.69 713 TYR A O 1
ATOM 5198 N N . LEU A 1 714 ? 55.284 -1.736 -69.315 1.00 90.25 714 LEU A N 1
ATOM 5199 C CA . LEU A 1 714 ? 54.068 -0.947 -69.197 1.00 90.25 714 LEU A CA 1
ATOM 5200 C C . LEU A 1 714 ? 54.392 0.545 -69.291 1.00 90.25 714 LEU A C 1
ATOM 5202 O O . LEU A 1 714 ? 55.224 1.034 -68.534 1.00 90.25 714 LEU A O 1
ATOM 5206 N N . ARG A 1 715 ? 53.706 1.302 -70.151 1.00 90.69 715 ARG A N 1
ATOM 5207 C CA . ARG A 1 715 ? 53.796 2.770 -70.145 1.00 90.69 715 ARG A CA 1
ATOM 5208 C C . ARG A 1 715 ? 52.690 3.363 -69.280 1.00 90.69 715 ARG A C 1
ATOM 5210 O O . ARG A 1 715 ? 51.517 3.059 -69.471 1.00 90.69 715 ARG A O 1
ATOM 5217 N N . PHE A 1 716 ? 53.034 4.264 -68.368 1.00 89.56 716 PHE A N 1
ATOM 5218 C CA . PHE A 1 716 ? 52.082 4.928 -67.484 1.00 89.56 716 PHE A CA 1
ATOM 5219 C C . PHE A 1 716 ? 52.312 6.440 -67.413 1.00 89.56 716 PHE A C 1
ATOM 5221 O O . PHE A 1 716 ? 53.415 6.940 -67.614 1.00 89.56 716 PHE A O 1
ATOM 5228 N N . LYS A 1 717 ? 51.253 7.187 -67.121 1.00 88.44 717 LYS A N 1
ATOM 5229 C CA . LYS A 1 717 ? 51.277 8.611 -66.820 1.00 88.44 717 LYS A CA 1
ATOM 5230 C C . LYS A 1 717 ? 51.091 8.780 -65.321 1.00 88.44 717 LYS A C 1
ATOM 5232 O O . LYS A 1 717 ? 50.047 8.412 -64.780 1.00 88.44 717 LYS A O 1
ATOM 5237 N N . HIS A 1 718 ? 52.081 9.363 -64.661 1.00 87.12 718 HIS A N 1
ATOM 5238 C CA . HIS A 1 718 ? 51.959 9.764 -63.269 1.00 87.12 718 HIS A CA 1
ATOM 5239 C C . HIS A 1 718 ? 51.504 11.221 -63.205 1.00 87.12 718 HIS A C 1
ATOM 5241 O O . HIS A 1 718 ? 52.084 12.100 -63.852 1.00 87.12 718 HIS A O 1
ATOM 5247 N N . GLN A 1 719 ? 50.429 11.459 -62.459 1.00 80.75 719 GLN A N 1
ATOM 5248 C CA . GLN A 1 719 ? 49.928 12.789 -62.152 1.00 80.75 719 GLN A CA 1
ATOM 5249 C C . GLN A 1 719 ? 49.779 12.918 -60.639 1.00 80.75 719 GLN A C 1
ATOM 5251 O O . GLN A 1 719 ? 49.222 12.053 -59.968 1.00 80.75 719 GLN A O 1
ATOM 5256 N N . TYR A 1 720 ? 50.293 14.019 -60.127 1.00 68.81 720 TYR A N 1
ATOM 5257 C CA . TYR A 1 720 ? 50.501 14.318 -58.732 1.00 68.81 720 TYR A CA 1
ATOM 5258 C C . TYR A 1 720 ? 50.160 15.795 -58.520 1.00 68.81 720 TYR A C 1
ATOM 5260 O O . TYR A 1 720 ? 50.661 16.675 -59.229 1.00 68.81 720 TYR A O 1
ATOM 5268 N N . THR A 1 721 ? 49.246 16.047 -57.584 1.00 59.91 721 THR A N 1
ATOM 5269 C CA . THR A 1 721 ? 48.625 17.360 -57.336 1.00 59.91 721 THR A CA 1
ATOM 5270 C C . THR A 1 721 ? 48.733 17.801 -55.870 1.00 59.91 721 THR A C 1
ATOM 5272 O O . THR A 1 721 ? 48.017 18.709 -55.463 1.00 59.91 721 THR A O 1
ATOM 5275 N N . GLY A 1 722 ? 49.595 17.166 -55.064 1.00 57.91 722 GLY A N 1
ATOM 5276 C CA . GLY A 1 722 ? 49.774 17.464 -53.634 1.00 57.91 722 GLY A CA 1
ATOM 5277 C C . GLY A 1 722 ? 51.151 18.038 -53.276 1.00 57.91 722 GLY A C 1
ATOM 5278 O O . GLY A 1 722 ? 52.030 18.158 -54.126 1.00 57.91 722 GLY A O 1
ATOM 5279 N N . LEU A 1 723 ? 51.373 18.342 -51.994 1.00 52.00 723 LEU A N 1
ATOM 5280 C CA . LEU A 1 723 ? 52.694 18.607 -51.409 1.00 52.00 723 LEU A CA 1
ATOM 5281 C C . LEU A 1 723 ? 53.037 17.421 -50.486 1.00 52.00 723 LEU A C 1
ATOM 5283 O O . LEU A 1 723 ? 52.356 17.209 -49.490 1.00 52.00 723 LEU A O 1
ATOM 5287 N N . VAL A 1 724 ? 54.050 16.626 -50.821 1.00 54.44 724 VAL A N 1
ATOM 5288 C CA . VAL A 1 724 ? 54.538 15.499 -50.018 1.00 54.44 724 VAL A CA 1
ATOM 5289 C C . VAL A 1 724 ? 55.952 15.907 -49.661 1.00 54.44 724 VAL A C 1
ATOM 5291 O O . VAL A 1 724 ? 56.811 16.060 -50.531 1.00 54.44 724 VAL A O 1
ATOM 5294 N N . LEU A 1 725 ? 56.158 16.192 -48.381 1.00 54.03 725 LEU A N 1
ATOM 5295 C CA . LEU A 1 725 ? 57.455 16.564 -47.841 1.00 54.03 725 LEU A CA 1
ATOM 5296 C C . LEU A 1 725 ? 58.250 15.275 -47.621 1.00 54.03 725 LEU A C 1
ATOM 5298 O O . LEU A 1 725 ? 58.051 14.587 -46.626 1.00 54.03 725 LEU A O 1
ATOM 5302 N N . CYS A 1 726 ? 59.138 14.938 -48.553 1.00 56.22 726 CYS A N 1
ATOM 5303 C CA . CYS A 1 726 ? 60.120 13.884 -48.325 1.00 56.22 726 CYS A CA 1
ATOM 5304 C C . CYS A 1 726 ? 61.265 14.440 -47.473 1.00 56.22 726 CYS A C 1
ATOM 5306 O O . CYS A 1 726 ? 62.087 15.215 -47.959 1.00 56.22 726 CYS A O 1
ATOM 5308 N N . SER A 1 727 ? 61.309 14.068 -46.194 1.00 49.31 727 SER A N 1
ATOM 5309 C CA . SER A 1 727 ? 62.462 14.307 -45.318 1.00 49.31 727 SER A CA 1
ATOM 5310 C C . SER A 1 727 ? 63.546 13.255 -45.581 1.00 49.31 727 SER A C 1
ATOM 5312 O O . SER A 1 727 ? 63.244 12.069 -45.707 1.00 49.31 727 SER A O 1
ATOM 5314 N N . SER A 1 728 ? 64.810 13.665 -45.662 1.00 41.31 728 SER A N 1
ATOM 5315 C CA . SER A 1 728 ? 65.944 12.755 -45.828 1.00 41.31 728 SER A CA 1
ATOM 5316 C C . SER A 1 728 ? 66.202 11.895 -44.575 1.00 41.31 728 SER A C 1
ATOM 5318 O O . SER A 1 728 ? 66.221 12.418 -43.466 1.00 41.31 728 SER A O 1
ATOM 5320 N N . ALA A 1 729 ? 66.481 10.600 -44.807 1.00 33.38 729 ALA A N 1
ATOM 5321 C CA . ALA A 1 729 ? 66.775 9.497 -43.865 1.00 33.38 729 ALA A CA 1
ATOM 5322 C C . ALA A 1 729 ? 65.544 8.961 -43.093 1.00 33.38 729 ALA A C 1
ATOM 5324 O O . ALA A 1 729 ? 64.902 9.687 -42.351 1.00 33.38 729 ALA A O 1
ATOM 5325 N N . THR A 1 730 ? 65.119 7.695 -43.191 1.00 32.38 730 THR A N 1
ATOM 5326 C CA . THR A 1 730 ? 65.867 6.425 -43.118 1.00 32.38 730 THR A CA 1
ATOM 5327 C C . THR A 1 730 ? 65.019 5.307 -43.760 1.00 32.38 730 THR A C 1
ATOM 5329 O O . THR A 1 730 ? 63.794 5.383 -43.718 1.00 32.38 730 THR A O 1
ATOM 5332 N N . VAL A 1 731 ? 65.651 4.279 -44.341 1.00 36.16 731 VAL A N 1
ATOM 5333 C CA . VAL A 1 731 ? 65.003 3.108 -44.978 1.00 36.16 731 VAL A CA 1
ATOM 5334 C C . VAL A 1 731 ? 64.081 2.387 -43.983 1.00 36.16 731 VAL A C 1
ATOM 5336 O O . VAL A 1 731 ? 64.551 1.784 -43.020 1.00 36.16 731 VAL A O 1
ATOM 5339 N N . GLY A 1 732 ? 62.769 2.469 -44.218 1.00 28.77 732 GLY A N 1
ATOM 5340 C CA . GLY A 1 732 ? 61.731 1.738 -43.495 1.00 28.77 732 GLY A CA 1
ATOM 5341 C C . GLY A 1 732 ? 61.364 0.444 -44.220 1.00 28.77 732 GLY A C 1
ATOM 5342 O O . GLY A 1 732 ? 61.092 0.440 -45.415 1.00 28.77 732 GLY A O 1
ATOM 5343 N N . THR A 1 733 ? 61.379 -0.655 -43.478 1.00 28.14 733 THR A N 1
ATOM 5344 C CA . THR A 1 733 ? 61.042 -2.024 -43.889 1.00 28.14 733 THR A CA 1
ATOM 5345 C C . THR A 1 733 ? 59.623 -2.165 -44.456 1.00 28.14 733 THR A C 1
ATOM 5347 O O . THR A 1 733 ? 58.663 -1.736 -43.814 1.00 28.14 733 THR A O 1
ATOM 5350 N N . PHE A 1 734 ? 59.487 -2.857 -45.593 1.00 27.44 734 PHE A N 1
ATOM 5351 C CA . PHE A 1 734 ? 58.213 -3.368 -46.116 1.00 27.44 734 PHE A CA 1
ATOM 5352 C C . PHE A 1 734 ? 57.597 -4.384 -45.135 1.00 27.44 734 PHE A C 1
ATOM 5354 O O . PHE A 1 734 ? 58.286 -5.288 -44.661 1.00 27.44 734 PHE A O 1
ATOM 5361 N N . ARG A 1 735 ? 56.297 -4.253 -44.842 1.00 22.17 735 ARG A N 1
ATOM 5362 C CA . ARG A 1 735 ? 55.473 -5.328 -44.259 1.00 22.17 735 ARG A CA 1
ATOM 5363 C C . ARG A 1 735 ? 54.566 -5.907 -45.358 1.00 22.17 735 ARG A C 1
ATOM 5365 O O . ARG A 1 735 ? 54.185 -5.133 -46.234 1.00 22.17 735 ARG A O 1
ATOM 5372 N N . PRO A 1 736 ? 54.299 -7.227 -45.326 1.00 31.47 736 PRO A N 1
ATOM 5373 C CA . PRO A 1 736 ? 53.636 -7.964 -46.405 1.00 31.47 736 PRO A CA 1
ATOM 5374 C C . PRO A 1 736 ? 52.208 -7.502 -46.692 1.00 31.47 736 PRO A C 1
ATOM 5376 O O . PRO A 1 736 ? 51.548 -6.996 -45.753 1.00 31.47 736 PRO A O 1
#

Secondary structure (DSSP, 8-state):
--TT-EEE-TTPPP-S--S----SSEEEE---SS-SS-SSEEEEEEEEE--SS-EEE-SEEEEEEEE-SS-EEE-SSSEEEESS-EEE-SS-EE-TT-EEEE-SSSEEE-SEEESEEEE-SSS-EEESS-EEESSEEEE-TT-EEE-TTSPEES---EEE-SSEEEE---SS-SS-SS-EE-SEEEE--SS-EEEPSEEESSEEE---SS-PEEEESS-EEESSEEEE-TT-EEE-TTPPEESS-EEE-SS-EEEE---SS-SS-TTEEEEEEEEE--SS-EEE-SEEEEEEE--SS-EEE-SSSEEEESS-EE--SS-EE-TT-EEEE--SS-EE--S-EESEEEE-SEEETPPEEE-SEEEEESS-EEE--EESS--EEESSEEEEE--SS-EEEESSS-EEEEEEEEEEEEEEEEESS-EEEEEEEEEEEEEEE--SSS-EEE-TT---EEE-BTTEEEES-EEEESSS-EEE-EE-TT-SS--B--EEEPPPSSTT-EEEEEEESS---S---B-TTT-SEE-SS-EEEEEEEE----B-EEEEESS--S----GGGEEEEEE-SSSEEE-----EEE-SS-EEEE-SS-B--SEEEEEEEEPPPPPPPEEE-BSS--S--EEPBTTEEEEEEEESS--SS-EEEEEEEETTT--EEEEEEEEEPS-S--SEEEEEEEETT-TTSBTTBS--SEEEEEEEE-TT--EEEEEEEE---S-----S---PPP--

Radius of gyration: 50.47 Å; chains: 1; bounding box: 124×41×140 Å

pLDDT: mean 90.58, std 12.58, range [22.17, 98.88]

Foldseek 3Di:
DEPQDEDEPEQAAADDDDPDADYAEEYEHQHADQHSYDAAEAHPYEYAHAHLDEHEDHAYEYQHYHDAHEEYEYDLPDEHEYAHYYHDYPYHYHAPNYHYEPAHAEEEDEADEHAHYEDHHHHEYEYPEEYEYAEEYEYAAPYEYEPEQYAYYYNYPYYDYAYEYEYQHADQHSYDAAEAANYEYAHEHLEEHEDHHYEYQEYEQYHDPHEYEHEYPAAYEYAEEYEYEANYEDEDEQHAYYYNYAYDYANYEYEHQHADQPSYDAAYEYNYEYADAHLDEHEDHAYAGCEYHDAHEEYEYDLPDARHYQEYYHNHDYHYNAPNYEYEHAHLAAEEDDQDEHQHYHYAYEVAQHEYEDAAHEHEYQAEYEYHYDYNNYYYDENNYEYEYEHQEEYEHYYDDEEEYAEYEYHYPHHAYEFPAAYEYEAEYEWNFHEYEAEPHHEYEYAQNHAAYHDADQGTAYAYKYKYAAFAWYKHQEFHPVDPTQGTKIKTKHGFPGRGKMKIKYKDQAADDLDFAADPQFFDGWQGGIWMKIATPDDQGWIKMKIKTQADSPDDDDQVFKFKWKDPSDYTYTQGFPDKDDDPTIIITIGNGTDRDRMIIITITGGPDDPDDEEEFALDDDPDAAEDDPQKHKYKYFDQDQAPQQWKWKWKAAPPPRHTFAGGDTDRFDDPDDGTMTIDIDRQQAQPRGPNGGDAFHKMKMWIAGPVRRITIHIYTYDDDDDDDDDDDDDDDDDD

Sequence (736 aa):
IGSSRTL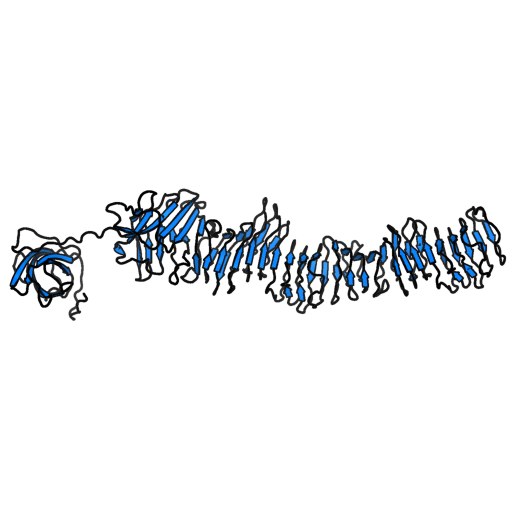DMATYALSGTLSSISGTGTLQTQNTSGTPIPVAKTWVSIVEYNSASAQTIVYGSYVNLNATNGDRTLSASDTVHISGSYTTGAGAYTVAGSSVDFNGSTQNIPAFTFYNLKAGGSGNKTATGALVVNGGLTVASGRMLNMATYALSGTISSNAGGGILQTSNNSSTPIPSGLTWNIEVQYALDGAQSIVSGTYSNLLSGGGISIPTKAATGNITVNGLLTIGSNGTFNLSTYLLSGSLTTSGIVATLTTQNTTSTPIPAGKTWAFSVKYNSASSQTIVNGNYAALDATGGDRVLSPAGNIGVAGTFAPGAGTFIVTGSTLDFNGTSTQTIPVFTYDNLIISGAHTSNNVTLPSGIIAVNGNLTFNQTFAGGAFSTAGNTILLGSGSNQYINGSASGTLGKLTVNKSAGKVLLTTPVTVEKQLILTEGIVGASATNFITLTSTADTILGGSDSSYVSGPLKKIGNIAFTFALGDTLLASGAYHPLGITAPSTATDAYTGQYYSTNQTYGDSLQVDSLQYISDCEYWNLTRNAGSSTVVPTLSWNSNSCNIDNYEDLRVAAWDGSEWKSMGSDGGTFDGARGTLIGLTGLSLTAAPLIIAKKPAKPVPYFILKRTLDAGCFLVQKGKLNFKFDEEYNDTDGLLAFTIYNDKVHTVKTTNQLIPSPKASSFGEKWFSLNLWDCGISPTGIIGNGYYILEVKNEKQEKWYLRFKHQYTGLVLCSSATVGTFRP